Protein AF-0000000074485086 (afdb_homodimer)

Solvent-accessible surface area (backbone atoms only — not comparable to full-atom values): 34280 Å² total; per-residue (Å²): 131,85,77,64,66,50,70,45,55,46,46,46,51,52,51,53,41,22,74,47,57,37,67,49,33,49,67,61,48,13,63,72,53,71,51,51,47,67,58,42,48,51,48,49,51,50,48,36,52,48,36,43,72,72,38,44,79,47,31,44,68,42,78,35,77,91,71,60,22,35,34,46,44,59,26,73,75,59,45,67,46,64,41,51,47,47,52,51,49,43,51,51,63,58,33,35,64,45,23,60,71,58,44,52,50,50,49,52,20,53,41,61,65,30,39,66,88,50,30,57,54,48,49,59,70,43,38,50,44,58,72,51,58,67,53,43,86,77,62,52,90,50,52,67,57,52,41,51,52,44,48,29,30,75,67,27,23,31,32,39,33,36,34,44,51,84,96,44,85,62,71,42,77,45,52,29,44,39,60,36,71,47,51,54,85,52,44,48,30,37,34,22,34,49,67,90,47,89,64,94,58,56,45,73,37,58,50,86,34,46,76,44,72,43,81,49,90,50,67,58,87,72,56,78,94,71,50,75,48,59,19,64,48,56,44,22,41,32,90,77,27,64,55,60,80,39,68,37,31,30,39,38,52,51,93,51,69,62,59,50,44,58,74,31,64,53,43,40,80,77,44,76,57,89,71,31,33,34,35,35,33,49,32,20,30,69,32,49,54,31,57,53,40,29,51,45,60,32,44,36,65,61,35,46,62,70,55,30,49,49,50,47,53,42,39,52,48,31,44,55,64,71,104,130,85,77,62,65,51,70,45,55,47,45,46,50,52,48,53,41,23,75,47,57,37,67,49,32,48,65,60,48,14,63,74,54,72,50,52,47,66,57,42,48,51,47,49,51,50,48,36,50,49,35,43,74,71,38,44,78,47,32,43,69,42,78,35,76,93,71,62,21,34,33,47,44,60,28,73,75,60,44,67,48,63,41,52,46,47,51,51,50,44,51,50,63,58,31,34,66,44,24,59,70,58,44,52,51,50,51,51,19,52,42,63,64,29,40,67,87,50,29,58,55,48,49,59,71,43,37,49,43,60,72,50,57,65,54,44,87,77,62,52,90,49,52,68,57,52,41,52,52,45,49,29,28,74,68,28,21,29,31,40,33,36,33,44,52,84,97,43,84,63,70,42,78,45,51,30,43,39,60,36,71,46,52,55,86,51,42,48,29,37,35,23,34,50,67,92,46,89,63,94,59,54,46,75,40,58,49,87,36,46,76,44,74,43,81,48,90,51,67,61,87,72,56,79,94,68,51,77,47,59,19,63,48,57,43,22,42,30,91,77,28,66,55,60,80,39,65,37,30,31,39,37,53,53,92,52,67,63,60,51,46,56,73,31,64,53,43,40,80,77,43,77,58,90,74,30,34,35,35,35,31,50,32,21,30,69,32,49,55,30,58,54,41,29,50,45,62,33,45,37,66,62,34,44,63,71,56,29,51,49,51,45,52,42,38,51,49,31,44,54,64,70,104

Structure (mmCIF, N/CA/C/O backbone):
data_AF-0000000074485086-model_v1
#
loop_
_entity.id
_entity.type
_entity.pdbx_description
1 polymer 'Transcriptional regulator'
#
loop_
_atom_site.group_PDB
_atom_site.id
_atom_site.type_symbol
_atom_site.label_atom_id
_atom_site.label_alt_id
_atom_site.label_comp_id
_atom_site.label_asym_id
_atom_site.label_entity_id
_atom_site.label_seq_id
_atom_site.pdbx_PDB_ins_code
_atom_site.Cartn_x
_atom_site.Cartn_y
_atom_site.Cartn_z
_atom_site.occupancy
_atom_site.B_iso_or_equiv
_atom_site.auth_seq_id
_atom_site.auth_comp_id
_atom_site.auth_asym_id
_atom_site.auth_atom_id
_atom_site.pdbx_PDB_model_num
ATOM 1 N N . MET A 1 1 ? -9.188 36.688 38.812 1 30.17 1 MET A N 1
ATOM 2 C CA . MET A 1 1 ? -9.242 37.531 37.594 1 30.17 1 MET A CA 1
ATOM 3 C C . MET A 1 1 ? -9.102 36.656 36.344 1 30.17 1 MET A C 1
ATOM 5 O O . MET A 1 1 ? -8.117 35.938 36.188 1 30.17 1 MET A O 1
ATOM 9 N N . ASP A 1 2 ? -10.039 36.062 35.688 1 38.97 2 ASP A N 1
ATOM 10 C CA . ASP A 1 2 ? -10.203 35.156 34.531 1 38.97 2 ASP A CA 1
ATOM 11 C C . ASP A 1 2 ? -9.281 35.562 33.406 1 38.97 2 ASP A C 1
ATOM 13 O O . ASP A 1 2 ? -9.375 36.656 32.875 1 38.97 2 ASP A O 1
ATOM 17 N N . GLU A 1 3 ? -8.031 35.406 33.344 1 44.38 3 GLU A N 1
ATOM 18 C CA . GLU A 1 3 ? -6.914 35.906 32.562 1 44.38 3 GLU A CA 1
ATOM 19 C C . GLU A 1 3 ? -7.266 35.938 31.062 1 44.38 3 GLU A C 1
ATOM 21 O O . GLU A 1 3 ? -7.562 34.875 30.469 1 44.38 3 GLU A O 1
ATOM 26 N N . GLN A 1 4 ? -7.852 37 30.547 1 55.66 4 GLN A N 1
ATOM 27 C CA . GLN A 1 4 ? -8.203 37.312 29.172 1 55.66 4 GLN A CA 1
ATOM 28 C C . GLN A 1 4 ? -7.074 36.969 28.219 1 55.66 4 GLN A C 1
ATOM 30 O O . GLN A 1 4 ? -5.93 37.375 28.406 1 55.66 4 GLN A O 1
ATOM 35 N N . GLN A 1 5 ? -7.176 35.875 27.547 1 67.31 5 GLN A N 1
ATOM 36 C CA . GLN A 1 5 ? -6.176 35.438 26.562 1 67.31 5 GLN A CA 1
ATOM 37 C C . GLN A 1 5 ? -5.82 36.562 25.609 1 67.31 5 GLN A C 1
ATOM 39 O O . GLN A 1 5 ? -6.684 37.344 25.219 1 67.31 5 GLN A O 1
ATOM 44 N N . SER A 1 6 ? -4.523 36.906 25.562 1 83.38 6 SER A N 1
ATOM 45 C CA . SER A 1 6 ? -4.023 37.938 24.672 1 83.38 6 SER A CA 1
ATOM 46 C C . SER A 1 6 ? -4.492 37.719 23.234 1 83.38 6 SER A C 1
ATOM 48 O O . SER A 1 6 ? -4.828 36.594 22.859 1 83.38 6 SER A O 1
ATOM 50 N N . LYS A 1 7 ? -4.766 38.938 22.578 1 87 7 LYS A N 1
ATOM 51 C CA . LYS A 1 7 ? -5.258 38.906 21.203 1 87 7 LYS A CA 1
ATOM 52 C C . LYS A 1 7 ? -4.43 37.938 20.344 1 87 7 LYS A C 1
ATOM 54 O O . LYS A 1 7 ? -4.98 37.125 19.625 1 87 7 LYS A O 1
ATOM 59 N N . PRO A 1 8 ? -3.098 37.969 20.438 1 86.06 8 PRO A N 1
ATOM 60 C CA . PRO A 1 8 ? -2.311 37.062 19.609 1 86.06 8 PRO A CA 1
ATOM 61 C C . PRO A 1 8 ? -2.596 35.594 19.906 1 86.06 8 PRO A C 1
ATOM 63 O O . PRO A 1 8 ? -2.682 34.781 18.984 1 86.06 8 PRO A O 1
ATOM 66 N N . LEU A 1 9 ? -2.83 35.281 21.141 1 85.88 9 LEU A N 1
ATOM 67 C CA . LEU A 1 9 ? -3.082 33.906 21.531 1 85.88 9 LEU A CA 1
ATOM 68 C C . LEU A 1 9 ? -4.492 33.469 21.125 1 85.88 9 LEU A C 1
ATOM 70 O O . LEU A 1 9 ? -4.719 32.312 20.766 1 85.88 9 LEU A O 1
ATOM 74 N N . ARG A 1 10 ? -5.355 34.438 21.266 1 89.12 10 ARG A N 1
ATOM 75 C CA . ARG A 1 10 ? -6.723 34.188 20.844 1 89.12 10 ARG A CA 1
ATOM 76 C C . ARG A 1 10 ? -6.777 33.875 19.344 1 89.12 10 ARG A C 1
ATOM 78 O O . ARG A 1 10 ? -7.398 32.906 18.922 1 89.12 10 ARG A O 1
ATOM 85 N N . ILE A 1 11 ? -6.066 34.625 18.547 1 89 11 ILE A N 1
ATOM 86 C CA . ILE A 1 11 ? -6.031 34.438 17.109 1 89 11 ILE A CA 1
ATOM 87 C C . ILE A 1 11 ? -5.363 33.094 16.766 1 89 11 ILE A C 1
ATOM 89 O O . ILE A 1 11 ? -5.828 32.375 15.898 1 89 11 ILE A O 1
ATOM 93 N N . LEU A 1 12 ? -4.348 32.844 17.484 1 87.88 12 LEU A N 1
ATOM 94 C CA . LEU A 1 12 ? -3.641 31.562 17.281 1 87.88 12 LEU A CA 1
ATOM 95 C C . LEU A 1 12 ? -4.547 30.375 17.594 1 87.88 12 LEU A C 1
ATOM 97 O O . LEU A 1 12 ? -4.559 29.391 16.859 1 87.88 12 LEU A O 1
ATOM 101 N N . SER A 1 13 ? -5.227 30.469 18.672 1 87.56 13 SER A N 1
ATOM 102 C CA . SER A 1 13 ? -6.152 29.406 19.062 1 87.56 13 SER A CA 1
ATOM 103 C C . SER A 1 13 ? -7.23 29.203 18 1 87.56 13 SER A C 1
ATOM 105 O O . SER A 1 13 ? -7.531 28.062 17.641 1 87.56 13 SER A O 1
ATOM 107 N N . LEU A 1 14 ? -7.789 30.328 17.547 1 90.94 14 LEU A N 1
ATOM 108 C CA . LEU A 1 14 ? -8.797 30.234 16.5 1 90.94 14 LEU A CA 1
ATOM 109 C C . LEU A 1 14 ? -8.227 29.562 15.258 1 90.94 14 LEU A C 1
ATOM 111 O O . LEU A 1 14 ? -8.859 28.672 14.688 1 90.94 14 LEU A O 1
ATOM 115 N N . TYR A 1 15 ? -7.047 29.938 14.922 1 86.5 15 TYR A N 1
ATOM 116 C CA . TYR A 1 15 ? -6.387 29.422 13.727 1 86.5 15 TYR A CA 1
ATOM 117 C C . TYR A 1 15 ? -6.141 27.922 13.852 1 86.5 15 TYR A C 1
ATOM 119 O O . TYR A 1 15 ? -6.426 27.156 12.93 1 86.5 15 TYR A O 1
ATOM 127 N N . GLU A 1 16 ? -5.664 27.5 14.93 1 78.56 16 GLU A N 1
ATOM 128 C CA . GLU A 1 16 ? -5.352 26.094 15.164 1 78.56 16 GLU A CA 1
ATOM 129 C C . GLU A 1 16 ? -6.605 25.234 15.086 1 78.56 16 GLU A C 1
ATOM 131 O O . GLU A 1 16 ? -6.586 24.141 14.492 1 78.56 16 GLU A O 1
ATOM 136 N N . ARG A 1 17 ? -7.605 25.719 15.734 1 80.75 17 ARG A N 1
ATOM 137 C CA . ARG A 1 17 ? -8.859 24.969 15.75 1 80.75 17 ARG A CA 1
ATOM 138 C C . ARG A 1 17 ? -9.477 24.922 14.352 1 80.75 17 ARG A C 1
ATOM 140 O O . ARG A 1 17 ? -10.008 23.891 13.945 1 80.75 17 ARG A O 1
ATOM 147 N N . LEU A 1 18 ? -9.336 26.031 13.633 1 82.62 18 LEU A N 1
ATOM 148 C CA . LEU A 1 18 ? -9.781 26.047 12.25 1 82.62 18 LEU A CA 1
ATOM 149 C C . LEU A 1 18 ? -8.992 25.047 11.406 1 82.62 18 LEU A C 1
ATOM 151 O O . LEU A 1 18 ? -9.57 24.328 10.594 1 82.62 18 LEU A O 1
ATOM 155 N N . ARG A 1 19 ? -7.738 24.938 11.664 1 72.56 19 ARG A N 1
ATOM 156 C CA . ARG A 1 19 ? -6.863 24.047 10.914 1 72.56 19 ARG A CA 1
ATOM 157 C C . ARG A 1 19 ? -7.215 22.578 11.188 1 72.56 19 ARG A C 1
ATOM 159 O O . ARG A 1 19 ? -7.039 21.734 10.32 1 72.56 19 ARG A O 1
ATOM 166 N N . ARG A 1 20 ? -7.773 22.406 12.336 1 67.88 20 ARG A N 1
ATOM 167 C CA . ARG A 1 20 ? -8.188 21.062 12.719 1 67.88 20 ARG A CA 1
ATOM 168 C C . ARG A 1 20 ? -9.586 20.75 12.195 1 67.88 20 ARG A C 1
ATOM 170 O O . ARG A 1 20 ? -10.125 19.672 12.469 1 67.88 20 ARG A O 1
ATOM 177 N N . GLY A 1 21 ? -10.164 21.75 11.539 1 71.12 21 GLY A N 1
ATOM 178 C CA . GLY A 1 21 ? -11.461 21.531 10.914 1 71.12 21 GLY A CA 1
ATOM 179 C C . GLY A 1 21 ? -12.625 21.953 11.789 1 71.12 21 GLY A C 1
ATOM 180 O O . GLY A 1 21 ? -13.781 21.688 11.453 1 71.12 21 GLY A O 1
ATOM 181 N N . GLU A 1 22 ? -12.344 22.594 12.852 1 78.31 22 GLU A N 1
ATOM 182 C CA . GLU A 1 22 ? -13.414 23.016 13.75 1 78.31 22 GLU A CA 1
ATOM 183 C C . GLU A 1 22 ? -14.172 24.219 13.18 1 78.31 22 GLU A C 1
ATOM 185 O O . GLU A 1 22 ? -13.633 24.984 12.375 1 78.31 22 GLU A O 1
ATOM 190 N N . THR A 1 23 ? -15.422 24.312 13.578 1 87.88 23 THR A N 1
ATOM 191 C CA . THR A 1 23 ? -16.266 25.453 13.258 1 87.88 23 THR A CA 1
ATOM 192 C C . THR A 1 23 ? -16.188 26.516 14.359 1 87.88 23 THR A C 1
ATOM 194 O O . THR A 1 23 ? -16.312 26.188 15.539 1 87.88 23 THR A O 1
ATOM 197 N N . ILE A 1 24 ? -15.906 27.719 14.031 1 92.88 24 ILE A N 1
ATOM 198 C CA . ILE A 1 24 ? -15.766 28.812 14.992 1 92.88 24 ILE A CA 1
ATOM 199 C C . ILE A 1 24 ? -17.047 29.641 15.023 1 92.88 24 ILE A C 1
ATOM 201 O O . ILE A 1 24 ? -17.422 30.25 14.016 1 92.88 24 ILE A O 1
ATOM 205 N N . SER A 1 25 ? -17.734 29.547 16.094 1 94.25 25 SER A N 1
ATOM 206 C CA . SER A 1 25 ? -18.906 30.375 16.312 1 94.25 25 SER A CA 1
ATOM 207 C C . SER A 1 25 ? -18.547 31.656 17.078 1 94.25 25 SER A C 1
ATOM 209 O O . SER A 1 25 ? -17.938 31.594 18.141 1 94.25 25 SER A O 1
ATOM 211 N N . LYS A 1 26 ? -19.031 32.781 16.562 1 93.62 26 LYS A N 1
ATOM 212 C CA . LYS A 1 26 ? -18.719 34.062 17.188 1 93.62 26 LYS A CA 1
ATOM 213 C C . LYS A 1 26 ? -19.219 34.094 18.641 1 93.62 26 LYS A C 1
ATOM 215 O O . LYS A 1 26 ? -18.5 34.5 19.547 1 93.62 26 LYS A O 1
ATOM 220 N N . LYS A 1 27 ? -20.422 33.594 18.781 1 93.75 27 LYS A N 1
ATOM 221 C CA . LYS A 1 27 ? -21.047 33.625 20.094 1 93.75 27 LYS A CA 1
ATOM 222 C C . LYS A 1 27 ? -20.312 32.719 21.094 1 93.75 27 LYS A C 1
ATOM 224 O O . LYS A 1 27 ? -20 33.156 22.203 1 93.75 27 LYS A O 1
ATOM 229 N N . ARG A 1 28 ? -20.016 31.562 20.688 1 93.69 28 ARG A N 1
ATOM 230 C CA . ARG A 1 28 ? -19.328 30.609 21.547 1 93.69 28 ARG A CA 1
ATOM 231 C C . ARG A 1 28 ? -17.938 31.094 21.906 1 93.69 28 ARG A C 1
ATOM 233 O O . ARG A 1 28 ? -17.484 30.922 23.031 1 93.69 28 ARG A O 1
ATOM 240 N N . GLU A 1 29 ? -17.297 31.641 20.891 1 94.69 29 GLU A N 1
ATOM 241 C CA . GLU A 1 29 ? -15.938 32.125 21.141 1 94.69 29 GLU A CA 1
ATOM 242 C C . GLU A 1 29 ? -15.938 33.344 22.062 1 94.69 29 GLU A C 1
ATOM 244 O O . GLU A 1 29 ? -15.031 33.469 22.891 1 94.69 29 GLU A O 1
ATOM 249 N N . ALA A 1 30 ? -16.891 34.188 21.906 1 94.25 30 ALA A N 1
ATOM 250 C CA . ALA A 1 30 ? -17.016 35.344 22.797 1 94.25 30 ALA A CA 1
ATOM 251 C C . ALA A 1 30 ? -17.156 34.906 24.25 1 94.25 30 ALA A C 1
ATOM 253 O O . ALA A 1 30 ? -16.516 35.469 25.141 1 94.25 30 ALA A O 1
ATOM 254 N N . GLU A 1 31 ? -17.938 33.875 24.422 1 93.5 31 GLU A N 1
ATOM 255 C CA . GLU A 1 31 ? -18.125 33.312 25.75 1 93.5 31 GLU A CA 1
ATOM 256 C C . GLU A 1 31 ? -16.844 32.625 26.25 1 93.5 31 GLU A C 1
ATOM 258 O O . GLU A 1 31 ? -16.453 32.812 27.406 1 93.5 31 GLU A O 1
ATOM 263 N N . ARG A 1 32 ? -16.219 31.922 25.406 1 91.81 32 ARG A N 1
ATOM 264 C CA . ARG A 1 32 ? -15.023 31.156 25.75 1 91.81 32 ARG A CA 1
ATOM 265 C C . ARG A 1 32 ? -13.898 32.094 26.203 1 91.81 32 ARG A C 1
ATOM 267 O O . ARG A 1 32 ? -13.195 31.797 27.172 1 91.81 32 ARG A O 1
ATOM 274 N N . PHE A 1 33 ? -13.766 33.219 25.5 1 92.12 33 PHE A N 1
ATOM 275 C CA . PHE A 1 33 ? -12.617 34.094 25.734 1 92.12 33 PHE A CA 1
ATOM 276 C C . PHE A 1 33 ? -13.008 35.281 26.594 1 92.12 33 PHE A C 1
ATOM 278 O O . PHE A 1 33 ? -12.164 36.094 26.938 1 92.12 33 PHE A O 1
ATOM 285 N N . GLY A 1 34 ? -14.242 35.406 26.938 1 92 34 GLY A N 1
ATOM 286 C CA . GLY A 1 34 ? -14.711 36.5 27.781 1 92 34 GLY A CA 1
ATOM 287 C C . GLY A 1 34 ? -14.609 37.844 27.109 1 92 34 GLY A C 1
ATOM 288 O O . GLY A 1 34 ? -14.156 38.812 27.719 1 92 34 GLY A O 1
ATOM 289 N N . VAL A 1 35 ? -14.852 37.938 25.828 1 94 35 VAL A N 1
ATOM 290 C CA . VAL A 1 35 ? -14.844 39.156 25.062 1 94 35 VAL A CA 1
ATOM 291 C C . VAL A 1 35 ? -16.172 39.312 24.312 1 94 35 VAL A C 1
ATOM 293 O O . VAL A 1 35 ? -17.047 38.438 24.422 1 94 35 VAL A O 1
ATOM 296 N N . ASN A 1 36 ? -16.359 40.406 23.688 1 93.44 36 ASN A N 1
ATOM 297 C CA . ASN A 1 36 ? -17.594 40.625 22.938 1 93.44 36 ASN A CA 1
ATOM 298 C C . ASN A 1 36 ? -17.516 40 21.547 1 93.44 36 ASN A C 1
ATOM 300 O O . ASN A 1 36 ? -16.422 39.719 21.047 1 93.44 36 ASN A O 1
ATOM 304 N N . GLU A 1 37 ? -18.656 39.812 20.969 1 94.56 37 GLU A N 1
ATOM 305 C CA . GLU A 1 37 ? -18.734 39.188 19.656 1 94.56 37 GLU A CA 1
ATOM 306 C C . GLU A 1 37 ? -18.062 40.062 18.594 1 94.56 37 GLU A C 1
ATOM 308 O O . GLU A 1 37 ? -17.516 39.531 17.609 1 94.56 37 GLU A O 1
ATOM 313 N N . LYS A 1 38 ? -18.094 41.344 18.781 1 94.81 38 LYS A N 1
ATOM 314 C CA . LYS A 1 38 ? -17.438 42.25 17.844 1 94.81 38 LYS A CA 1
ATOM 315 C C . LYS A 1 38 ? -15.922 42 17.828 1 94.81 38 LYS A C 1
ATOM 317 O O . LYS A 1 38 ? -15.289 42.094 16.766 1 94.81 38 LYS A O 1
ATOM 322 N N . THR A 1 39 ? -15.43 41.812 18.984 1 93.56 39 THR A N 1
ATOM 323 C CA . THR A 1 39 ? -14.008 41.5 19.109 1 93.56 39 THR A CA 1
ATOM 324 C C . THR A 1 39 ? -13.656 40.219 18.359 1 93.56 39 THR A C 1
ATOM 326 O O . THR A 1 39 ? -12.664 40.156 17.641 1 93.56 39 THR A O 1
ATOM 329 N N . ILE A 1 40 ? -14.453 39.188 18.516 1 94.56 40 ILE A N 1
ATOM 330 C CA . ILE A 1 40 ? -14.234 37.938 17.828 1 94.56 40 ILE A CA 1
ATOM 331 C C . ILE A 1 40 ? -14.344 38.125 16.312 1 94.56 40 ILE A C 1
ATOM 333 O O . ILE A 1 40 ? -13.555 37.562 15.547 1 94.56 40 ILE A O 1
ATOM 337 N N . GLN A 1 41 ? -15.258 38.969 15.906 1 94.44 41 GLN A N 1
ATOM 338 C CA . GLN A 1 41 ? -15.414 39.25 14.484 1 94.44 41 GLN A CA 1
ATOM 339 C C . GLN A 1 41 ? -14.156 39.906 13.906 1 94.44 41 GLN A C 1
ATOM 341 O O . GLN A 1 41 ? -13.734 39.562 12.797 1 94.44 41 GLN A O 1
ATOM 346 N N . ARG A 1 42 ? -13.633 40.812 14.641 1 93.25 42 ARG A N 1
ATOM 347 C CA . ARG A 1 42 ? -12.406 41.469 14.195 1 93.25 42 ARG A CA 1
ATOM 348 C C . ARG A 1 42 ? -11.258 40.469 14.078 1 93.25 42 ARG A C 1
ATOM 350 O O . ARG A 1 42 ? -10.469 40.5 13.141 1 93.25 42 ARG A O 1
ATOM 357 N N . ASP A 1 43 ? -11.172 39.625 15.109 1 93.69 43 ASP A N 1
ATOM 358 C CA . ASP A 1 43 ? -10.148 38.562 15.078 1 93.69 43 ASP A CA 1
ATOM 359 C C . ASP A 1 43 ? -10.305 37.688 13.844 1 93.69 43 ASP A C 1
ATOM 361 O O . ASP A 1 43 ? -9.328 37.375 13.172 1 93.69 43 ASP A O 1
ATOM 365 N N . ILE A 1 44 ? -11.5 37.344 13.539 1 93.94 44 ILE A N 1
ATOM 366 C CA . ILE A 1 44 ? -11.797 36.469 12.391 1 93.94 44 ILE A CA 1
ATOM 367 C C . ILE A 1 44 ? -11.445 37.188 11.094 1 93.94 44 ILE A C 1
ATOM 369 O O . ILE A 1 44 ? -10.875 36.594 10.18 1 93.94 44 ILE A O 1
ATOM 373 N N . ASP A 1 45 ? -11.734 38.438 11.047 1 92.75 45 ASP A N 1
ATOM 374 C CA . ASP A 1 45 ? -11.43 39.219 9.852 1 92.75 45 ASP A CA 1
ATOM 375 C C . ASP A 1 45 ? -9.922 39.312 9.641 1 92.75 45 ASP A C 1
ATOM 377 O O . ASP A 1 45 ? -9.445 39.281 8.5 1 92.75 45 ASP A O 1
ATOM 381 N N . GLU A 1 46 ? -9.32 39.531 10.719 1 90.12 46 GLU A N 1
ATOM 382 C CA . GLU A 1 46 ? -7.863 39.594 10.641 1 90.12 46 GLU A CA 1
ATOM 383 C C . GLU A 1 46 ? -7.285 38.25 10.188 1 90.12 46 GLU A C 1
ATOM 385 O O . GLU A 1 46 ? -6.371 38.219 9.359 1 90.12 46 GLU A O 1
ATOM 390 N N . LEU A 1 47 ? -7.754 37.188 10.742 1 90.75 47 LEU A N 1
ATOM 391 C CA . LEU A 1 47 ? -7.34 35.844 10.352 1 90.75 47 LEU A CA 1
ATOM 392 C C . LEU A 1 47 ? -7.641 35.594 8.883 1 90.75 47 LEU A C 1
ATOM 394 O O . LEU A 1 47 ? -6.828 35 8.164 1 90.75 47 LEU A O 1
ATOM 398 N N . ARG A 1 48 ? -8.789 36 8.523 1 88.44 48 ARG A N 1
ATOM 399 C CA . ARG A 1 48 ? -9.195 35.844 7.133 1 88.44 48 ARG A CA 1
ATOM 400 C C . ARG A 1 48 ? -8.227 36.562 6.195 1 88.44 48 ARG A C 1
ATOM 402 O O . ARG A 1 48 ? -7.82 36 5.172 1 88.44 48 ARG A O 1
ATOM 409 N N . ALA A 1 49 ? -7.91 37.781 6.559 1 86.75 49 ALA A N 1
ATOM 410 C CA . ALA A 1 49 ? -6.961 38.562 5.766 1 86.75 49 ALA A CA 1
ATOM 411 C C . ALA A 1 49 ? -5.598 37.875 5.719 1 86.75 49 ALA A C 1
ATOM 413 O O . ALA A 1 49 ? -4.961 37.812 4.664 1 86.75 49 ALA A O 1
ATOM 414 N N . TYR A 1 50 ? -5.215 37.406 6.816 1 85.81 50 TYR A N 1
ATOM 415 C CA . TYR A 1 50 ? -3.938 36.719 6.891 1 85.81 50 TYR A CA 1
ATOM 416 C C . TYR A 1 50 ? -3.936 35.5 5.988 1 85.81 50 TYR A C 1
ATOM 418 O O . TYR A 1 50 ? -2.984 35.281 5.234 1 85.81 50 TYR A O 1
ATOM 426 N N . ILE A 1 51 ? -4.934 34.656 6.152 1 84.06 51 ILE A N 1
ATOM 427 C CA . ILE A 1 51 ? -5.047 33.438 5.379 1 84.06 51 ILE A CA 1
ATOM 428 C C . ILE A 1 51 ? -5.086 33.75 3.887 1 84.06 51 ILE A C 1
ATOM 430 O O . ILE A 1 51 ? -4.41 33.094 3.084 1 84.06 51 ILE A O 1
ATOM 434 N N . ALA A 1 52 ? -5.828 34.75 3.529 1 81.94 52 ALA A N 1
ATOM 435 C CA . ALA A 1 52 ? -5.93 35.156 2.133 1 81.94 52 ALA A CA 1
ATOM 436 C C . ALA A 1 52 ? -4.57 35.594 1.591 1 81.94 52 ALA A C 1
ATOM 438 O O . ALA A 1 52 ? -4.223 35.281 0.447 1 81.94 52 ALA A O 1
ATOM 439 N N . ASP A 1 53 ? -3.85 36.312 2.4 1 79.75 53 ASP A N 1
ATOM 440 C CA . ASP A 1 53 ? -2.562 36.844 1.981 1 79.75 53 ASP A CA 1
ATOM 441 C C . ASP A 1 53 ? -1.504 35.75 1.88 1 79.75 53 ASP A C 1
ATOM 443 O O . ASP A 1 53 ? -0.596 35.844 1.05 1 79.75 53 ASP A O 1
ATOM 447 N N . ASN A 1 54 ? -1.672 34.812 2.742 1 75.75 54 ASN A N 1
ATOM 448 C CA . ASN A 1 54 ? -0.574 33.875 2.857 1 75.75 54 ASN A CA 1
ATOM 449 C C . ASN A 1 54 ? -0.89 32.562 2.141 1 75.75 54 ASN A C 1
ATOM 451 O O . ASN A 1 54 ? 0.02 31.812 1.744 1 75.75 54 ASN A O 1
ATOM 455 N N . PHE A 1 55 ? -2.143 32.219 2.162 1 71.5 55 PHE A N 1
ATOM 456 C CA . PHE A 1 55 ? -2.492 30.906 1.627 1 71.5 55 PHE A CA 1
ATOM 457 C C . PHE A 1 55 ? -3.295 31.047 0.338 1 71.5 55 PHE A C 1
ATOM 459 O O . PHE A 1 55 ? -3.555 30.047 -0.347 1 71.5 55 PHE A O 1
ATOM 466 N N . LYS A 1 56 ? -3.393 32.219 -0.023 1 68.5 56 LYS A N 1
ATOM 467 C CA . LYS A 1 56 ? -4.117 32.5 -1.26 1 68.5 56 LYS A CA 1
ATOM 468 C C . LYS A 1 56 ? -5.352 31.625 -1.385 1 68.5 56 LYS A C 1
ATOM 470 O O . LYS A 1 56 ? -6.211 31.609 -0.5 1 68.5 56 LYS A O 1
ATOM 475 N N . THR A 1 57 ? -5.387 30.797 -2.26 1 64.69 57 THR A N 1
ATOM 476 C CA . THR A 1 57 ? -6.602 30.031 -2.531 1 64.69 57 THR A CA 1
ATOM 477 C C . THR A 1 57 ? -6.504 28.641 -1.927 1 64.69 57 THR A C 1
ATOM 479 O O . THR A 1 57 ? -7.477 27.875 -1.949 1 64.69 57 THR A O 1
ATOM 482 N N . SER A 1 58 ? -5.348 28.359 -1.266 1 68.69 58 SER A N 1
ATOM 483 C CA . SER A 1 58 ? -5.184 27.031 -0.7 1 68.69 58 SER A CA 1
ATOM 484 C C . SER A 1 58 ? -5.977 26.875 0.594 1 68.69 58 SER A C 1
ATOM 486 O O . SER A 1 58 ? -6.391 25.766 0.946 1 68.69 58 SER A O 1
ATOM 488 N N . LEU A 1 59 ? -6.137 27.953 1.278 1 75.75 59 LEU A N 1
ATOM 489 C CA . LEU A 1 59 ? -6.93 28 2.502 1 75.75 59 LEU A CA 1
ATOM 490 C C . LEU A 1 59 ? -7.863 29.219 2.5 1 75.75 59 LEU A C 1
ATOM 492 O O . LEU A 1 59 ? -7.438 30.328 2.205 1 75.75 59 LEU A O 1
ATOM 496 N N . VAL A 1 60 ? -9.164 28.953 2.646 1 82.25 60 VAL A N 1
ATOM 497 C CA . VAL A 1 60 ? -10.133 30.047 2.676 1 82.25 60 VAL A CA 1
ATOM 498 C C . VAL A 1 60 ? -10.961 29.953 3.955 1 82.25 60 VAL A C 1
ATOM 500 O O . VAL A 1 60 ? -11.516 28.906 4.277 1 82.25 60 VAL A O 1
ATOM 503 N N . LEU A 1 61 ? -10.961 31 4.66 1 89.56 61 LEU A N 1
ATOM 504 C CA . LEU A 1 61 ? -11.82 31.109 5.832 1 89.56 61 LEU A CA 1
ATOM 505 C C . LEU A 1 61 ? -13.18 31.688 5.457 1 89.56 61 LEU A C 1
ATOM 507 O O . LEU A 1 61 ? -13.273 32.812 4.973 1 89.56 61 LEU A O 1
ATOM 511 N N . GLU A 1 62 ? -14.188 30.828 5.539 1 89.62 62 GLU A N 1
ATOM 512 C CA . GLU A 1 62 ? -15.516 31.266 5.129 1 89.62 62 GLU A CA 1
ATOM 513 C C . GLU A 1 62 ? -16.578 30.875 6.152 1 89.62 62 GLU A C 1
ATOM 515 O O . GLU A 1 62 ? -16.344 30 6.988 1 89.62 62 GLU A O 1
ATOM 520 N N . TYR A 1 63 ? -17.688 31.672 6.078 1 91.19 63 TYR A N 1
ATOM 521 C CA . TYR A 1 63 ? -18.828 31.344 6.922 1 91.19 63 TYR A CA 1
ATOM 522 C C . TYR A 1 63 ? -19.672 30.234 6.301 1 91.19 63 TYR A C 1
ATOM 524 O O . TYR A 1 63 ? -20.031 30.312 5.121 1 91.19 63 TYR A O 1
ATOM 532 N N . ASP A 1 64 ? -19.844 29.172 7.051 1 89.56 64 ASP A N 1
ATOM 533 C CA . ASP A 1 64 ? -20.703 28.062 6.633 1 89.56 64 ASP A CA 1
ATOM 534 C C . ASP A 1 64 ? -22.078 28.141 7.285 1 89.56 64 ASP A C 1
ATOM 536 O O . ASP A 1 64 ? -22.219 27.953 8.492 1 89.56 64 ASP A O 1
ATOM 540 N N . ARG A 1 65 ? -23.062 28.375 6.52 1 90.06 65 ARG A N 1
ATOM 541 C CA . ARG A 1 65 ? -24.422 28.578 7.016 1 90.06 65 ARG A CA 1
ATOM 542 C C . ARG A 1 65 ? -24.969 27.297 7.645 1 90.06 65 ARG A C 1
ATOM 544 O O . ARG A 1 65 ? -25.688 27.344 8.641 1 90.06 65 ARG A O 1
ATOM 551 N N . LYS A 1 66 ? -24.562 26.188 7.043 1 84.25 66 LYS A N 1
ATOM 552 C CA . LYS A 1 66 ? -25.047 24.906 7.551 1 84.25 66 LYS A CA 1
ATOM 553 C C . LYS A 1 66 ? -24.453 24.609 8.922 1 84.25 66 LYS A C 1
ATOM 555 O O . LYS A 1 66 ? -25.125 24.031 9.789 1 84.25 66 LYS A O 1
ATOM 560 N N . LYS A 1 67 ? -23.281 25.141 9.156 1 85.94 67 LYS A N 1
ATOM 561 C CA . LYS A 1 67 ? -22.578 24.859 10.398 1 85.94 67 LYS A CA 1
ATOM 562 C C . LYS A 1 67 ? -22.688 26.031 11.375 1 85.94 67 LYS A C 1
ATOM 564 O O . LYS A 1 67 ? -22.188 25.953 12.5 1 85.94 67 LYS A O 1
ATOM 569 N N . HIS A 1 68 ? -23.266 27.094 10.938 1 88.19 68 HIS A N 1
ATOM 570 C CA . HIS A 1 68 ? -23.469 28.312 11.719 1 88.19 68 HIS A CA 1
ATOM 571 C C . HIS A 1 68 ? -22.156 28.828 12.305 1 88.19 68 HIS A C 1
ATOM 573 O O . HIS A 1 68 ? -22.078 29.109 13.5 1 88.19 68 HIS A O 1
ATOM 579 N N . GLY A 1 69 ? -21.219 28.844 11.5 1 93 69 GLY A N 1
ATOM 580 C CA . GLY A 1 69 ? -19.922 29.328 11.945 1 93 69 GLY A CA 1
ATOM 581 C C . GLY A 1 69 ? -18.906 29.406 10.82 1 93 69 GLY A C 1
ATOM 582 O O . GLY A 1 69 ? -19.219 29.125 9.664 1 93 69 GLY A O 1
ATOM 583 N N . TYR A 1 70 ? -17.703 29.875 11.203 1 93.56 70 TYR A N 1
ATOM 584 C CA . TYR A 1 70 ? -16.594 30 10.25 1 93.56 70 TYR A CA 1
ATOM 585 C C . TYR A 1 70 ? -15.805 28.703 10.164 1 93.56 70 TYR A C 1
ATOM 587 O O . TYR A 1 70 ? -15.57 28.047 11.172 1 93.56 70 TYR A O 1
ATOM 595 N N . VAL A 1 71 ? -15.5 28.312 9 1 88.75 71 VAL A N 1
ATOM 596 C CA . VAL A 1 71 ? -14.711 27.109 8.758 1 88.75 71 VAL A CA 1
ATOM 597 C C . VAL A 1 71 ? -13.555 27.438 7.812 1 88.75 71 VAL A C 1
ATOM 599 O O . VAL A 1 71 ? -13.625 28.391 7.043 1 88.75 71 VAL A O 1
ATOM 602 N N . LEU A 1 72 ? -12.461 26.75 8.094 1 83 72 LEU A N 1
ATOM 603 C CA . LEU A 1 72 ? -11.312 26.844 7.195 1 83 72 LEU A CA 1
ATOM 604 C C . LEU A 1 72 ? -11.398 25.781 6.102 1 83 72 LEU A C 1
ATOM 606 O O . LEU A 1 72 ? -11.391 24.594 6.395 1 83 72 LEU A O 1
ATOM 610 N N . LYS A 1 73 ? -11.625 26.188 4.969 1 74.5 73 LYS A N 1
ATOM 611 C CA . LYS A 1 73 ? -11.695 25.281 3.834 1 74.5 73 LYS A CA 1
ATOM 612 C C . LYS A 1 73 ? -10.336 25.141 3.158 1 74.5 73 LYS A C 1
ATOM 614 O O . LYS A 1 73 ? -9.656 26.141 2.896 1 74.5 73 LYS A O 1
ATOM 619 N N . GLN A 1 74 ? -9.812 24.016 3.4 1 64.25 74 GLN A N 1
ATOM 620 C CA . GLN A 1 74 ? -8.531 23.734 2.766 1 64.25 74 GLN A CA 1
ATOM 621 C C . GLN A 1 74 ? -8.711 23.312 1.31 1 64.25 74 GLN A C 1
ATOM 623 O O . GLN A 1 74 ? -9.672 22.625 0.976 1 64.25 74 GLN A O 1
ATOM 628 N N . ASN A 1 75 ? -7.875 24.078 0.641 1 60.5 75 ASN A N 1
ATOM 629 C CA . ASN A 1 75 ? -7.875 23.609 -0.744 1 60.5 75 ASN A CA 1
ATOM 630 C C . ASN A 1 75 ? -7.594 22.109 -0.839 1 60.5 75 ASN A C 1
ATOM 632 O O . ASN A 1 75 ? -6.59 21.625 -0.313 1 60.5 75 ASN A O 1
ATOM 636 N N . GLU A 1 76 ? -8.625 21.422 -1.119 1 60.56 76 GLU A N 1
ATOM 637 C CA . GLU A 1 76 ? -8.555 19.969 -1.286 1 60.56 76 GLU A CA 1
ATOM 638 C C . GLU A 1 76 ? -7.293 19.562 -2.031 1 60.56 76 GLU A C 1
ATOM 640 O O . GLU A 1 76 ? -6.867 18.406 -1.95 1 60.56 76 GLU A O 1
ATOM 645 N N . ASN A 1 77 ? -6.594 20.562 -2.477 1 62.78 77 ASN A N 1
ATOM 646 C CA . ASN A 1 77 ? -5.43 20.234 -3.285 1 62.78 77 ASN A CA 1
ATOM 647 C C . ASN A 1 77 ? -4.164 20.141 -2.436 1 62.78 77 ASN A C 1
ATOM 649 O O . ASN A 1 77 ? -3.162 19.562 -2.867 1 62.78 77 ASN A O 1
ATOM 653 N N . ASP A 1 78 ? -4.277 20.578 -1.144 1 66.31 78 ASP A N 1
ATOM 654 C CA . ASP A 1 78 ? -3.021 20.656 -0.406 1 66.31 78 ASP A CA 1
ATOM 655 C C . ASP A 1 78 ? -3.002 19.656 0.751 1 66.31 78 ASP A C 1
ATOM 657 O O . ASP A 1 78 ? -1.94 19.359 1.3 1 66.31 78 ASP A O 1
ATOM 661 N N . TRP A 1 79 ? -4.152 19.219 1.117 1 73.25 79 TRP A N 1
ATOM 662 C CA . TRP A 1 79 ? -4.23 18.312 2.264 1 73.25 79 TRP A CA 1
ATOM 663 C C . TRP A 1 79 ? -4.945 17.031 1.895 1 73.25 79 TRP A C 1
ATOM 665 O O . TRP A 1 79 ? -5.734 16.984 0.945 1 73.25 79 TRP A O 1
ATOM 675 N N . LEU A 1 80 ? -4.57 16.031 2.744 1 84.56 80 LEU A N 1
ATOM 676 C CA . LEU A 1 80 ? -5.242 14.758 2.543 1 84.56 80 LEU A CA 1
ATOM 677 C C . LEU A 1 80 ? -6.695 14.828 2.99 1 84.56 80 LEU A C 1
ATOM 679 O O . LEU A 1 80 ? -6.988 15.312 4.086 1 84.56 80 LEU A O 1
ATOM 683 N N . THR A 1 81 ? -7.621 14.484 2.158 1 84.25 81 THR A N 1
ATOM 684 C CA . THR A 1 81 ? -9.023 14.375 2.533 1 84.25 81 THR A CA 1
ATOM 685 C C . THR A 1 81 ? -9.273 13.109 3.35 1 84.25 81 THR A C 1
ATOM 687 O O . THR A 1 81 ? -8.414 12.227 3.412 1 84.25 81 THR A O 1
ATOM 690 N N . ASN A 1 82 ? -10.438 13.031 3.965 1 87.25 82 ASN A N 1
ATOM 691 C CA . ASN A 1 82 ? -10.805 11.828 4.711 1 87.25 82 ASN A CA 1
ATOM 692 C C . ASN A 1 82 ? -10.852 10.602 3.811 1 87.25 82 ASN A C 1
ATOM 694 O O . ASN A 1 82 ? -10.445 9.508 4.215 1 87.25 82 ASN A O 1
ATOM 698 N N . GLU A 1 83 ? -11.375 10.805 2.607 1 93.06 83 GLU A N 1
ATOM 699 C CA . GLU A 1 83 ? -11.461 9.727 1.63 1 93.06 83 GLU A CA 1
ATOM 700 C C . GLU A 1 83 ? -10.078 9.195 1.267 1 93.06 83 GLU A C 1
ATOM 702 O O . GLU A 1 83 ? -9.875 7.984 1.19 1 93.06 83 GLU A O 1
ATOM 707 N N . GLU A 1 84 ? -9.172 10.094 1.098 1 93.19 84 GLU A N 1
ATOM 708 C CA . GLU A 1 84 ? -7.801 9.734 0.753 1 93.19 84 GLU A CA 1
ATOM 709 C C . GLU A 1 84 ? -7.117 9.008 1.908 1 93.19 84 GLU A C 1
ATOM 711 O O . GLU A 1 84 ? -6.418 8.016 1.696 1 93.19 84 GLU A O 1
ATOM 716 N N . ILE A 1 85 ? -7.332 9.5 3.123 1 93.19 85 ILE A N 1
ATOM 717 C CA . ILE A 1 85 ? -6.742 8.891 4.312 1 93.19 85 ILE A CA 1
ATOM 718 C C . ILE A 1 85 ? -7.238 7.457 4.461 1 93.19 85 ILE A C 1
ATOM 720 O O . ILE A 1 85 ? -6.453 6.551 4.754 1 93.19 85 ILE A O 1
ATOM 724 N N . LEU A 1 86 ? -8.5 7.258 4.234 1 95 86 LEU A N 1
ATOM 725 C CA . LEU A 1 86 ? -9.078 5.922 4.316 1 95 86 LEU A CA 1
ATOM 726 C C . LEU A 1 86 ? -8.438 4.988 3.297 1 95 86 LEU A C 1
ATOM 728 O O . LEU A 1 86 ? -8.07 3.857 3.629 1 95 86 LEU A O 1
ATOM 732 N N . VAL A 1 87 ? -8.266 5.441 2.074 1 95.81 87 VAL A N 1
ATOM 733 C CA . VAL A 1 87 ? -7.676 4.645 1.001 1 95.81 87 VAL A CA 1
ATOM 734 C C . VAL A 1 87 ? -6.23 4.293 1.35 1 95.81 87 VAL A C 1
ATOM 736 O O . VAL A 1 87 ? -5.816 3.139 1.213 1 95.81 87 VAL A O 1
ATOM 739 N N . ILE A 1 88 ? -5.477 5.266 1.867 1 96.19 88 ILE A N 1
ATOM 740 C CA . ILE A 1 88 ? -4.09 5.035 2.256 1 96.19 88 ILE A CA 1
ATOM 741 C C . ILE A 1 88 ? -4.031 3.979 3.355 1 96.19 88 ILE A C 1
ATOM 743 O O . ILE A 1 88 ? -3.227 3.047 3.289 1 96.19 88 ILE A O 1
ATOM 747 N N . ALA A 1 89 ? -4.891 4.133 4.336 1 95.56 89 ALA A N 1
ATOM 748 C CA . ALA A 1 89 ? -4.91 3.207 5.469 1 95.56 89 ALA A CA 1
ATOM 749 C C . ALA A 1 89 ? -5.184 1.779 5.008 1 95.56 89 ALA A C 1
ATOM 751 O O . ALA A 1 89 ? -4.512 0.841 5.441 1 95.56 89 ALA A O 1
ATOM 752 N N . LYS A 1 90 ? -6.129 1.617 4.102 1 95.38 90 LYS A N 1
ATOM 753 C CA . LYS A 1 90 ? -6.492 0.289 3.617 1 95.38 90 LYS A CA 1
ATOM 754 C C . LYS A 1 90 ? -5.352 -0.34 2.822 1 95.38 90 LYS A C 1
ATOM 756 O O . LYS A 1 90 ? -5.059 -1.526 2.982 1 95.38 90 LYS A O 1
ATOM 761 N N . VAL A 1 91 ? -4.703 0.435 1.977 1 95.5 91 VAL A N 1
ATOM 762 C CA . VAL A 1 91 ? -3.584 -0.051 1.178 1 95.5 91 VAL A CA 1
ATOM 763 C C . VAL A 1 91 ? -2.43 -0.447 2.096 1 95.5 91 VAL A C 1
ATOM 765 O O . VAL A 1 91 ? -1.81 -1.497 1.905 1 95.5 91 VAL A O 1
ATOM 768 N N . LEU A 1 92 ? -2.184 0.38 3.125 1 95.31 92 LEU A N 1
ATOM 769 C CA . LEU A 1 92 ? -1.109 0.101 4.07 1 95.31 92 LEU A CA 1
ATOM 770 C C . LEU A 1 92 ? -1.375 -1.196 4.828 1 95.31 92 LEU A C 1
ATOM 772 O O . LEU A 1 92 ? -0.483 -2.037 4.957 1 95.31 92 LEU A O 1
ATOM 776 N N . LEU A 1 93 ? -2.559 -1.359 5.281 1 92.81 93 LEU A N 1
ATOM 777 C CA . LEU A 1 93 ? -2.912 -2.539 6.066 1 92.81 93 LEU A CA 1
ATOM 778 C C . LEU A 1 93 ? -2.76 -3.809 5.234 1 92.81 93 LEU A C 1
ATOM 780 O O . LEU A 1 93 ? -2.27 -4.824 5.73 1 92.81 93 LEU A O 1
ATOM 784 N N . GLU A 1 94 ? -3.143 -3.662 4.012 1 91.44 94 GLU A N 1
ATOM 785 C CA . GLU A 1 94 ? -3.043 -4.824 3.135 1 91.44 94 GLU A CA 1
ATOM 786 C C . GLU A 1 94 ? -1.586 -5.152 2.818 1 91.44 94 GLU A C 1
ATOM 788 O O . GLU A 1 94 ? -1.237 -6.316 2.609 1 91.44 94 GLU A O 1
ATOM 793 N N . SER A 1 95 ? -0.747 -4.145 2.754 1 92.06 95 SER A N 1
ATOM 794 C CA . SER A 1 95 ? 0.65 -4.332 2.373 1 92.06 95 SER A CA 1
ATOM 795 C C . SER A 1 95 ? 1.384 -5.215 3.375 1 92.06 95 SER A C 1
ATOM 797 O O . SER A 1 95 ? 2.332 -5.914 3.016 1 92.06 95 SER A O 1
ATOM 799 N N . ARG A 1 96 ? 1.049 -5.109 4.699 1 90.62 96 ARG A N 1
ATOM 800 C CA . ARG A 1 96 ? 1.715 -5.805 5.797 1 90.62 96 ARG A CA 1
ATOM 801 C C . ARG A 1 96 ? 3.219 -5.551 5.773 1 90.62 96 ARG A C 1
ATOM 803 O O . ARG A 1 96 ? 4.008 -6.414 6.16 1 90.62 96 ARG A O 1
ATOM 810 N N . ALA A 1 97 ? 3.549 -4.422 5.234 1 88.81 97 ALA A N 1
ATOM 811 C CA . ALA A 1 97 ? 4.941 -4.066 4.969 1 88.81 97 ALA A CA 1
ATOM 812 C C . ALA A 1 97 ? 5.699 -3.811 6.266 1 88.81 97 ALA A C 1
ATOM 814 O O . ALA A 1 97 ? 6.93 -3.906 6.301 1 88.81 97 ALA A O 1
ATOM 815 N N . LEU A 1 98 ? 4.969 -3.5 7.344 1 92 98 LEU A N 1
ATOM 816 C CA . LEU A 1 98 ? 5.605 -3.033 8.57 1 92 98 LEU A CA 1
ATOM 817 C C . LEU A 1 98 ? 5.23 -3.924 9.75 1 92 98 LEU A C 1
ATOM 819 O O . LEU A 1 98 ? 4.211 -4.613 9.719 1 92 98 LEU A O 1
ATOM 823 N N . LYS A 1 99 ? 6.152 -3.965 10.727 1 90.94 99 LYS A N 1
ATOM 824 C CA . LYS A 1 99 ? 5.773 -4.633 11.969 1 90.94 99 LYS A CA 1
ATOM 825 C C . LYS A 1 99 ? 4.562 -3.957 12.609 1 90.94 99 LYS A C 1
ATOM 827 O O . LYS A 1 99 ? 4.285 -2.785 12.336 1 90.94 99 LYS A O 1
ATOM 832 N N . LYS A 1 100 ? 3.887 -4.664 13.438 1 89.25 100 LYS A N 1
ATOM 833 C CA . LYS A 1 100 ? 2.604 -4.223 13.984 1 89.25 100 LYS A CA 1
ATOM 834 C C . LYS A 1 100 ? 2.742 -2.885 14.703 1 89.25 100 LYS A C 1
ATOM 836 O O . LYS A 1 100 ? 1.937 -1.976 14.492 1 89.25 100 LYS A O 1
ATOM 841 N N . THR A 1 101 ? 3.719 -2.695 15.5 1 89.69 101 THR A N 1
ATOM 842 C CA . THR A 1 101 ? 3.893 -1.473 16.281 1 89.69 101 THR A CA 1
ATOM 843 C C . THR A 1 101 ? 4.125 -0.277 15.359 1 89.69 101 THR A C 1
ATOM 845 O O . THR A 1 101 ? 3.594 0.809 15.594 1 89.69 101 THR A O 1
ATOM 848 N N . GLU A 1 102 ? 4.914 -0.487 14.305 1 91 102 GLU A N 1
ATOM 849 C CA . GLU A 1 102 ? 5.148 0.571 13.328 1 91 102 GLU A CA 1
ATOM 850 C C . GLU A 1 102 ? 3.869 0.925 12.578 1 91 102 GLU A C 1
ATOM 852 O O . GLU A 1 102 ? 3.586 2.102 12.344 1 91 102 GLU A O 1
ATOM 857 N N . MET A 1 103 ? 3.145 -0.118 12.242 1 93 103 MET A N 1
ATOM 858 C CA . MET A 1 103 ? 1.884 0.094 11.539 1 93 103 MET A CA 1
ATOM 859 C C . MET A 1 103 ? 0.889 0.85 12.414 1 93 103 MET A C 1
ATOM 861 O O . MET A 1 103 ? 0.234 1.785 11.945 1 93 103 MET A O 1
ATOM 865 N N . ASP A 1 104 ? 0.846 0.486 13.68 1 91 104 ASP A N 1
ATOM 866 C CA . ASP A 1 104 ? -0.054 1.146 14.625 1 91 104 ASP A CA 1
ATOM 867 C C . ASP A 1 104 ? 0.248 2.639 14.719 1 91 104 ASP A C 1
ATOM 869 O O . ASP A 1 104 ? -0.661 3.469 14.633 1 91 104 ASP A O 1
ATOM 873 N N . ARG A 1 105 ? 1.477 2.896 14.859 1 88.81 105 ARG A N 1
ATOM 874 C CA . ARG A 1 105 ? 1.896 4.289 14.984 1 88.81 105 ARG A CA 1
ATOM 875 C C . ARG A 1 105 ? 1.629 5.062 13.695 1 88.81 105 ARG A C 1
ATOM 877 O O . ARG A 1 105 ? 1.15 6.195 13.734 1 88.81 105 ARG A O 1
ATOM 884 N N . LEU A 1 106 ? 1.954 4.441 12.648 1 92.25 106 LEU A N 1
ATOM 885 C CA . LEU A 1 106 ? 1.785 5.078 11.344 1 92.25 106 LEU A CA 1
ATOM 886 C C . LEU A 1 106 ? 0.316 5.387 11.078 1 92.25 106 LEU A C 1
ATOM 888 O O . LEU A 1 106 ? -0.021 6.492 10.641 1 92.25 106 LEU A O 1
ATOM 892 N N . LEU A 1 107 ? -0.57 4.445 11.359 1 93.19 107 LEU A N 1
ATOM 893 C CA . LEU A 1 107 ? -2 4.629 11.133 1 93.19 107 LEU A CA 1
ATOM 894 C C . LEU A 1 107 ? -2.559 5.703 12.062 1 93.19 107 LEU A C 1
ATOM 896 O O . LEU A 1 107 ? -3.396 6.512 11.648 1 93.19 107 LEU A O 1
ATOM 900 N N . ALA A 1 108 ? -2.104 5.672 13.258 1 87.81 108 ALA A N 1
ATOM 901 C CA . ALA A 1 108 ? -2.553 6.691 14.203 1 87.81 108 ALA A CA 1
ATOM 902 C C . ALA A 1 108 ? -2.221 8.094 13.703 1 87.81 108 ALA A C 1
ATOM 904 O O . ALA A 1 108 ? -3.074 8.984 13.711 1 87.81 108 ALA A O 1
ATOM 905 N N . LYS A 1 109 ? -0.998 8.25 13.273 1 86.81 109 LYS A N 1
ATOM 906 C CA . LYS A 1 109 ? -0.552 9.539 12.766 1 86.81 109 LYS A CA 1
ATOM 907 C C . LYS A 1 109 ? -1.332 9.938 11.508 1 86.81 109 LYS A C 1
ATOM 909 O O . LYS A 1 109 ? -1.691 11.102 11.344 1 86.81 109 LYS A O 1
ATOM 914 N N . LEU A 1 110 ? -1.572 8.984 10.656 1 89.81 110 LEU A N 1
ATOM 915 C CA . LEU A 1 110 ? -2.311 9.219 9.422 1 89.81 110 LEU A CA 1
ATOM 916 C C . LEU A 1 110 ? -3.734 9.68 9.719 1 89.81 110 LEU A C 1
ATOM 918 O O . LEU A 1 110 ? -4.211 10.656 9.133 1 89.81 110 LEU A O 1
ATOM 922 N N . ILE A 1 111 ? -4.398 9.031 10.648 1 86.75 111 ILE A N 1
ATOM 923 C CA . ILE A 1 111 ? -5.789 9.305 10.992 1 86.75 111 ILE A CA 1
ATOM 924 C C . ILE A 1 111 ? -5.891 10.672 11.664 1 86.75 111 ILE A C 1
ATOM 926 O O . ILE A 1 111 ? -6.867 11.398 11.461 1 86.75 111 ILE A O 1
ATOM 930 N N . LEU A 1 112 ? -4.863 11.031 12.328 1 78.38 112 LEU A N 1
ATOM 931 C CA . LEU A 1 112 ? -4.836 12.32 13.016 1 78.38 112 LEU A CA 1
ATOM 932 C C . LEU A 1 112 ? -4.848 13.477 12.023 1 78.38 112 LEU A C 1
ATOM 934 O O . LEU A 1 112 ? -5.16 14.609 12.391 1 78.38 112 LEU A O 1
ATOM 938 N N . GLN A 1 113 ? -4.523 13.156 10.789 1 74.69 113 GLN A N 1
ATOM 939 C CA . GLN A 1 113 ? -4.539 14.203 9.766 1 74.69 113 GLN A CA 1
ATOM 940 C C . GLN A 1 113 ? -5.965 14.547 9.352 1 74.69 113 GLN A C 1
ATOM 942 O O . GLN A 1 113 ? -6.199 15.578 8.719 1 74.69 113 GLN A O 1
ATOM 947 N N . SER A 1 114 ? -6.891 13.711 9.68 1 75.31 114 SER A N 1
ATOM 948 C CA . SER A 1 114 ? -8.297 13.945 9.375 1 75.31 114 SER A CA 1
ATOM 949 C C . SER A 1 114 ? -8.969 14.766 10.469 1 75.31 114 SER A C 1
ATOM 951 O O . SER A 1 114 ? -8.57 14.703 11.633 1 75.31 114 SER A O 1
ATOM 953 N N . PRO A 1 115 ? -9.938 15.609 10.031 1 65.06 115 PRO A N 1
ATOM 954 C CA . PRO A 1 115 ? -10.734 16.266 11.07 1 65.06 115 PRO A CA 1
ATOM 955 C C . PRO A 1 115 ? -11.305 15.289 12.094 1 65.06 115 PRO A C 1
ATOM 957 O O . PRO A 1 115 ? -11.641 14.148 11.742 1 65.06 115 PRO A O 1
ATOM 960 N N . PRO A 1 116 ? -11.414 15.766 13.273 1 64.12 116 PRO A N 1
ATOM 961 C CA . PRO A 1 116 ? -11.836 14.891 14.367 1 64.12 116 PRO A CA 1
ATOM 962 C C . PRO A 1 116 ? -13.141 14.164 14.078 1 64.12 116 PRO A C 1
ATOM 964 O O . PRO A 1 116 ? -13.297 12.992 14.445 1 64.12 116 PRO A O 1
ATOM 967 N N . GLN A 1 117 ? -14.078 14.844 13.438 1 68.06 117 GLN A N 1
ATOM 968 C CA . GLN A 1 117 ? -15.391 14.242 13.188 1 68.06 117 GLN A CA 1
ATOM 969 C C . GLN A 1 117 ? -15.273 13.023 12.289 1 68.06 117 GLN A C 1
ATOM 971 O O . GLN A 1 117 ? -16.125 12.125 12.336 1 68.06 117 GLN A O 1
ATOM 976 N N . ASN A 1 118 ? -14.195 12.977 11.523 1 79 118 ASN A N 1
ATOM 977 C CA . ASN A 1 118 ? -14.055 11.891 10.562 1 79 118 ASN A CA 1
ATOM 978 C C . ASN A 1 118 ? -13.023 10.867 11.023 1 79 118 ASN A C 1
ATOM 980 O O . ASN A 1 118 ? -12.969 9.75 10.5 1 79 118 ASN A O 1
ATOM 984 N N . GLN A 1 119 ? -12.242 11.242 12.047 1 81.19 119 GLN A N 1
ATOM 985 C CA . GLN A 1 119 ? -11.234 10.336 12.57 1 81.19 119 GLN A CA 1
ATOM 986 C C . GLN A 1 119 ? -11.867 9.055 13.109 1 81.19 119 GLN A C 1
ATOM 988 O O . GLN A 1 119 ? -11.391 7.957 12.82 1 81.19 119 GLN A O 1
ATOM 993 N N . ARG A 1 120 ? -12.945 9.312 13.812 1 83.25 120 ARG A N 1
ATOM 994 C CA . ARG A 1 120 ? -13.617 8.164 14.406 1 83.25 120 ARG A CA 1
ATOM 995 C C . ARG A 1 120 ? -14.172 7.23 13.336 1 83.25 120 ARG A C 1
ATOM 997 O O . ARG A 1 120 ? -14.086 6.008 13.469 1 83.25 120 ARG A O 1
ATOM 1004 N N . PHE A 1 121 ? -14.75 7.797 12.359 1 88.19 121 PH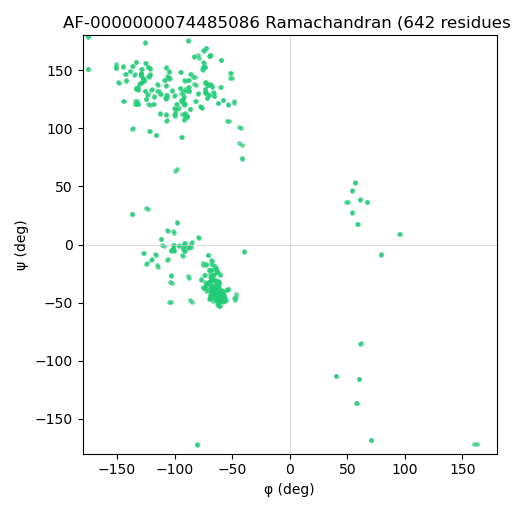E A N 1
ATOM 1005 C CA . PHE A 1 121 ? -15.281 6.988 11.266 1 88.19 121 PHE A CA 1
ATOM 1006 C C . PHE A 1 121 ? -14.18 6.145 10.633 1 88.19 121 PHE A C 1
ATOM 1008 O O . PHE A 1 121 ? -14.352 4.941 10.438 1 88.19 121 PHE A O 1
ATOM 1015 N N . ILE A 1 122 ? -13.086 6.75 10.305 1 91.06 122 ILE A N 1
ATOM 1016 C CA . ILE A 1 122 ? -11.984 6.059 9.648 1 91.06 122 ILE A CA 1
ATOM 1017 C C . ILE A 1 122 ? -11.461 4.949 10.555 1 91.06 122 ILE A C 1
ATOM 1019 O O . ILE A 1 122 ? -11.25 3.82 10.102 1 91.06 122 ILE A O 1
ATOM 1023 N N . GLN A 1 123 ? -11.359 5.246 11.789 1 89.19 123 GLN A N 1
ATOM 1024 C CA . GLN A 1 123 ? -10.883 4.258 12.758 1 89.19 123 GLN A CA 1
ATOM 1025 C C . GLN A 1 123 ? -11.82 3.057 12.82 1 89.19 123 GLN A C 1
ATOM 1027 O O . GLN A 1 123 ? -11.367 1.911 12.859 1 89.19 123 GLN A O 1
ATOM 1032 N N . ASP A 1 124 ? -13.031 3.344 12.773 1 88.69 124 ASP A N 1
ATOM 1033 C CA . ASP A 1 124 ? -14.023 2.279 12.844 1 88.69 124 ASP A CA 1
ATOM 1034 C C . ASP A 1 124 ? -13.992 1.407 11.594 1 88.69 124 ASP A C 1
ATOM 1036 O O . ASP A 1 124 ? -14.125 0.184 11.68 1 88.69 124 ASP A O 1
ATOM 1040 N N . VAL A 1 125 ? -13.836 2.029 10.531 1 89.44 125 VAL A N 1
ATOM 1041 C CA . VAL A 1 125 ? -13.867 1.33 9.25 1 89.44 125 VAL A CA 1
ATOM 1042 C C . VAL A 1 125 ? -12.656 0.406 9.133 1 89.44 125 VAL A C 1
ATOM 1044 O O . VAL A 1 125 ? -12.773 -0.717 8.641 1 89.44 125 VAL A O 1
ATOM 1047 N N . ILE A 1 126 ? -11.516 0.857 9.648 1 91.31 126 ILE A N 1
ATOM 1048 C CA . ILE A 1 126 ? -10.32 0.051 9.453 1 91.31 126 ILE A CA 1
ATOM 1049 C C . ILE A 1 126 ? -10.078 -0.831 10.672 1 91.31 126 ILE A C 1
ATOM 1051 O O . ILE A 1 126 ? -9.141 -1.632 10.695 1 91.31 126 ILE A O 1
ATOM 1055 N N . HIS A 1 127 ? -10.906 -0.75 11.695 1 88.25 127 HIS A N 1
ATOM 1056 C CA . HIS A 1 127 ? -10.664 -1.354 13 1 88.25 127 HIS A CA 1
ATOM 1057 C C . HIS A 1 127 ? -10.477 -2.863 12.883 1 88.25 127 HIS A C 1
ATOM 1059 O O . HIS A 1 127 ? -9.531 -3.42 13.453 1 88.25 127 HIS A O 1
ATOM 1065 N N . ASN A 1 128 ? -11.359 -3.438 12.148 1 86.75 128 ASN A N 1
ATOM 1066 C CA . ASN A 1 128 ? -11.32 -4.891 12.039 1 86.75 128 ASN A CA 1
ATOM 1067 C C . ASN A 1 128 ? -10.031 -5.363 11.359 1 86.75 128 ASN A C 1
ATOM 1069 O O . ASN A 1 128 ? -9.375 -6.285 11.844 1 86.75 128 ASN A O 1
ATOM 1073 N N . GLU A 1 129 ? -9.695 -4.754 10.25 1 87.38 129 GLU A N 1
ATOM 1074 C CA . GLU A 1 129 ? -8.453 -5.086 9.555 1 87.38 129 GLU A CA 1
ATOM 1075 C C . GLU A 1 129 ? -7.234 -4.785 10.422 1 87.38 129 GLU A C 1
ATOM 1077 O O . GLU A 1 129 ? -6.27 -5.555 10.43 1 87.38 129 GLU A O 1
ATOM 1082 N N . HIS A 1 130 ? -7.359 -3.688 11.109 1 87.38 130 HIS A N 1
ATOM 1083 C CA . HIS A 1 130 ? -6.273 -3.268 11.984 1 87.38 130 HIS A CA 1
ATOM 1084 C C . HIS A 1 130 ? -6.105 -4.234 13.148 1 87.38 130 HIS A C 1
ATOM 1086 O O . HIS A 1 130 ? -4.98 -4.617 13.484 1 87.38 130 HIS A O 1
ATOM 1092 N N . PHE A 1 131 ? -7.145 -4.656 13.711 1 83 131 PHE A N 1
ATOM 1093 C CA . PHE A 1 131 ? -7.141 -5.574 14.844 1 83 131 PHE A CA 1
ATOM 1094 C C . PHE A 1 131 ? -6.586 -6.934 14.438 1 83 131 PHE A C 1
ATOM 1096 O O . PHE A 1 131 ? -5.828 -7.547 15.195 1 83 131 PHE A O 1
ATOM 1103 N N . HIS A 1 132 ? -6.887 -7.375 13.258 1 84.06 132 HIS A N 1
ATOM 1104 C CA . HIS A 1 132 ? -6.484 -8.695 12.781 1 84.06 132 HIS A CA 1
ATOM 1105 C C . HIS A 1 132 ? -5.227 -8.609 11.922 1 84.06 132 HIS A C 1
ATOM 1107 O O . HIS A 1 132 ? -4.949 -9.508 11.125 1 84.06 132 HIS A O 1
ATOM 1113 N N . TYR A 1 133 ? -4.547 -7.504 12.094 1 83.75 133 TYR A N 1
ATOM 1114 C CA . TYR A 1 133 ? -3.311 -7.305 11.344 1 83.75 133 TYR A CA 1
ATOM 1115 C C . TYR A 1 133 ? -2.314 -8.422 11.625 1 83.75 133 TYR A C 1
ATOM 1117 O O . TYR A 1 133 ? -2.029 -8.727 12.789 1 83.75 133 TYR A O 1
ATOM 1125 N N . VAL A 1 134 ? -1.845 -9.094 10.633 1 79 134 VAL A N 1
ATOM 1126 C CA . VAL A 1 134 ? -0.842 -10.141 10.75 1 79 134 VAL A CA 1
ATOM 1127 C C . VAL A 1 134 ? 0.496 -9.648 10.211 1 79 134 VAL A C 1
ATOM 1129 O O . VAL A 1 134 ? 0.668 -9.508 9 1 79 134 VAL A O 1
ATOM 1132 N N . PRO A 1 135 ? 1.38 -9.391 11.164 1 77.25 135 PRO A N 1
ATOM 1133 C CA . PRO A 1 135 ? 2.699 -8.984 10.672 1 77.25 135 PRO A CA 1
ATOM 1134 C C . PRO A 1 135 ? 3.453 -10.117 9.992 1 77.25 135 PRO A C 1
ATOM 1136 O O . PRO A 1 135 ? 3.088 -11.289 10.141 1 77.25 135 PRO A O 1
ATOM 1139 N N . LEU A 1 136 ? 4.449 -9.68 9.242 1 81.56 136 LEU A N 1
ATOM 1140 C CA . LEU A 1 136 ? 5.305 -10.672 8.602 1 81.56 136 LEU A CA 1
ATOM 1141 C C . LEU A 1 136 ? 6.207 -11.344 9.633 1 81.56 136 LEU A C 1
ATOM 1143 O O . LEU A 1 136 ? 6.309 -10.891 10.773 1 81.56 136 LEU A O 1
ATOM 1147 N N . GLN A 1 137 ? 6.828 -12.352 9.266 1 75.25 137 GLN A N 1
ATOM 1148 C CA . GLN A 1 137 ? 7.602 -13.195 10.164 1 75.25 137 GLN A CA 1
ATOM 1149 C C . GLN A 1 137 ? 8.852 -12.477 10.664 1 75.25 137 GLN A C 1
ATOM 1151 O O . GLN A 1 137 ? 9.32 -12.734 11.773 1 75.25 137 GLN A O 1
ATOM 1156 N N . HIS A 1 138 ? 9.414 -11.641 9.898 1 74.12 138 HIS A N 1
ATOM 1157 C CA . HIS A 1 138 ? 10.656 -11 10.312 1 74.12 138 HIS A CA 1
ATOM 1158 C C . HIS A 1 138 ? 10.414 -10.023 11.453 1 74.12 138 HIS A C 1
ATOM 1160 O O . HIS A 1 138 ? 11.297 -9.805 12.289 1 74.12 138 HIS A O 1
ATOM 1166 N N . ASN A 1 139 ? 9.367 -9.422 11.516 1 74.25 139 ASN A N 1
ATOM 1167 C CA . ASN A 1 139 ? 8.852 -8.555 12.57 1 74.25 139 ASN A CA 1
ATOM 1168 C C . ASN A 1 139 ? 9.891 -7.523 13.008 1 74.25 139 ASN A C 1
ATOM 1170 O O . ASN A 1 139 ? 10.023 -7.234 14.203 1 74.25 139 ASN A O 1
ATOM 1174 N N . LYS A 1 140 ? 10.727 -6.973 12.109 1 85.62 140 LYS A N 1
ATOM 1175 C CA . LYS A 1 140 ? 11.742 -5.969 12.414 1 85.62 140 LYS A CA 1
ATOM 1176 C C . LYS A 1 140 ? 11.305 -4.586 11.945 1 85.62 140 LYS A C 1
ATOM 1178 O O . LYS A 1 140 ? 10.594 -4.457 10.945 1 85.62 140 LYS A O 1
ATOM 1183 N N . PRO A 1 141 ? 11.773 -3.566 12.727 1 89.31 141 PRO A N 1
ATOM 1184 C CA . PRO A 1 141 ? 11.5 -2.215 12.234 1 89.31 141 PRO A CA 1
ATOM 1185 C C . PRO A 1 141 ? 12.258 -1.887 10.945 1 89.31 141 PRO A C 1
ATOM 1187 O O . PRO A 1 141 ? 13.438 -2.203 10.828 1 89.31 141 PRO A O 1
ATOM 1190 N N . LEU A 1 142 ? 11.57 -1.264 9.977 1 93.62 142 LEU A N 1
ATOM 1191 C CA . LEU A 1 142 ? 12.172 -1.106 8.656 1 93.62 142 LEU A CA 1
ATOM 1192 C C . LEU A 1 142 ? 12.195 0.36 8.242 1 93.62 142 LEU A C 1
ATOM 1194 O O . LEU A 1 142 ? 12.945 0.745 7.344 1 93.62 142 LEU A O 1
ATOM 1198 N N . ILE A 1 143 ? 11.453 1.231 8.859 1 93.81 143 ILE A N 1
ATOM 1199 C CA . ILE A 1 143 ? 11.164 2.568 8.352 1 93.81 143 ILE A CA 1
ATOM 1200 C C . ILE A 1 143 ? 12.453 3.369 8.234 1 93.81 143 ILE A C 1
ATOM 1202 O O . ILE A 1 143 ? 12.773 3.902 7.168 1 93.81 143 ILE A O 1
ATOM 1206 N N . ASN A 1 144 ? 13.25 3.434 9.297 1 92.81 144 ASN A N 1
ATOM 1207 C CA . ASN A 1 144 ? 14.492 4.199 9.289 1 92.81 144 ASN A CA 1
ATOM 1208 C C . ASN A 1 144 ? 15.508 3.596 8.328 1 92.81 144 ASN A C 1
ATOM 1210 O O . ASN A 1 144 ? 16.266 4.324 7.68 1 92.81 144 ASN A O 1
ATOM 1214 N N . MET A 1 145 ? 15.555 2.285 8.281 1 94.75 145 MET A N 1
ATOM 1215 C CA . MET A 1 145 ? 16.469 1.602 7.371 1 94.75 145 MET A CA 1
ATOM 1216 C C . MET A 1 145 ? 16.141 1.937 5.918 1 94.75 145 MET A C 1
ATOM 1218 O O . MET A 1 145 ? 17.047 2.17 5.113 1 94.75 145 MET A O 1
ATOM 1222 N N . ILE A 1 146 ? 14.875 1.965 5.57 1 96.44 146 ILE A N 1
ATOM 1223 C CA . ILE A 1 146 ? 14.438 2.285 4.215 1 96.44 146 ILE A CA 1
ATOM 1224 C C . ILE A 1 146 ? 14.875 3.701 3.85 1 96.44 146 ILE A C 1
ATOM 1226 O O . ILE A 1 146 ? 15.344 3.945 2.734 1 96.44 146 ILE A O 1
ATOM 1230 N N . TRP A 1 147 ? 14.742 4.578 4.75 1 94.69 147 TRP A N 1
ATOM 1231 C CA . TRP A 1 147 ? 15.188 5.949 4.531 1 94.69 147 TRP A CA 1
ATOM 1232 C C . TRP A 1 147 ? 16.688 5.996 4.281 1 94.69 147 TRP A C 1
ATOM 1234 O O . TRP A 1 147 ? 17.156 6.609 3.311 1 94.69 147 TRP A O 1
ATOM 1244 N N . ASP A 1 148 ? 17.438 5.348 5.145 1 96.25 148 ASP A N 1
ATOM 1245 C CA . ASP A 1 148 ? 18.891 5.348 5.035 1 96.25 148 ASP A CA 1
ATOM 1246 C C . ASP A 1 148 ? 19.344 4.734 3.711 1 96.25 148 ASP A C 1
ATOM 1248 O O . ASP A 1 148 ? 20.234 5.27 3.043 1 96.25 148 ASP A O 1
ATOM 1252 N N . LEU A 1 149 ? 18.781 3.643 3.396 1 97.38 149 LEU A N 1
ATOM 1253 C CA . LEU A 1 149 ? 19.141 2.975 2.148 1 97.38 149 LEU A CA 1
ATOM 1254 C C . LEU A 1 149 ? 18.781 3.846 0.948 1 97.38 149 LEU A C 1
ATOM 1256 O O . LEU A 1 149 ? 19.547 3.914 -0.021 1 97.38 149 LEU A O 1
ATOM 1260 N N . SER A 1 150 ? 17.625 4.5 1.018 1 96 150 SER A N 1
ATOM 1261 C CA . SER A 1 150 ? 17.203 5.402 -0.052 1 96 150 SER A CA 1
ATOM 1262 C C . SER A 1 150 ? 18.156 6.582 -0.179 1 96 150 SER A C 1
ATOM 1264 O O . SER A 1 150 ? 18.438 7.051 -1.286 1 96 150 SER A O 1
ATOM 1266 N N . TYR A 1 151 ? 18.594 7.039 0.964 1 94.5 151 TYR A N 1
ATOM 1267 C CA . TYR A 1 151 ? 19.594 8.109 0.975 1 94.5 151 TYR A CA 1
ATOM 1268 C C . TYR A 1 151 ? 20.875 7.668 0.292 1 94.5 151 TYR A C 1
ATOM 1270 O O . TYR A 1 151 ? 21.453 8.414 -0.505 1 94.5 151 TYR A O 1
ATOM 1278 N N . ALA A 1 152 ? 21.312 6.469 0.604 1 96.19 152 ALA A N 1
ATOM 1279 C CA . ALA A 1 152 ? 22.516 5.914 -0.021 1 96.19 152 ALA A CA 1
ATOM 1280 C C . ALA A 1 152 ? 22.328 5.789 -1.531 1 96.19 152 ALA A C 1
ATOM 1282 O O . ALA A 1 152 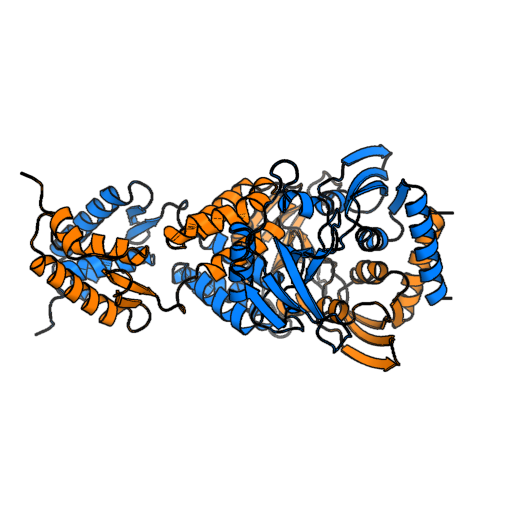? 23.25 6.074 -2.297 1 96.19 152 ALA A O 1
ATOM 1283 N N . VAL A 1 153 ? 21.172 5.367 -2.006 1 94.25 153 VAL A N 1
ATOM 1284 C CA . VAL A 1 153 ? 20.859 5.25 -3.426 1 94.25 153 VAL A CA 1
ATOM 1285 C C . VAL A 1 153 ? 20.953 6.625 -4.09 1 94.25 153 VAL A C 1
ATOM 1287 O O . VAL A 1 153 ? 21.609 6.781 -5.125 1 94.25 153 VAL A O 1
ATOM 1290 N N . ARG A 1 154 ? 20.359 7.605 -3.482 1 91.25 154 ARG A N 1
ATOM 1291 C CA . ARG A 1 154 ? 20.266 8.945 -4.051 1 91.25 154 ARG A CA 1
ATOM 1292 C C . ARG A 1 154 ? 21.641 9.609 -4.113 1 91.25 154 ARG A C 1
ATOM 1294 O O . ARG A 1 154 ? 21.938 10.336 -5.062 1 91.25 154 ARG A O 1
ATOM 1301 N N . THR A 1 155 ? 22.422 9.391 -3.1 1 92.5 155 THR A N 1
ATOM 1302 C CA . THR A 1 155 ? 23.719 10.039 -3.023 1 92.5 155 THR A CA 1
ATOM 1303 C C . THR A 1 155 ? 24.797 9.156 -3.645 1 92.5 155 THR A C 1
ATOM 1305 O O . THR A 1 155 ? 25.984 9.508 -3.633 1 92.5 155 THR A O 1
ATOM 1308 N N . LYS A 1 156 ? 24.438 8 -4.137 1 93.44 156 LYS A N 1
ATOM 1309 C CA . LYS A 1 156 ? 25.328 7.059 -4.809 1 93.44 156 LYS A CA 1
ATOM 1310 C C . LYS A 1 156 ? 26.5 6.68 -3.916 1 93.44 156 LYS A C 1
ATOM 1312 O O . LYS A 1 156 ? 27.656 6.746 -4.34 1 93.44 156 LYS A O 1
ATOM 1317 N N . ARG A 1 157 ? 26.188 6.246 -2.725 1 95.56 157 ARG A N 1
ATOM 1318 C CA . ARG A 1 157 ? 27.203 5.832 -1.757 1 95.56 157 ARG A CA 1
ATOM 1319 C C . ARG A 1 157 ? 27.234 4.312 -1.618 1 95.56 157 ARG A C 1
ATOM 1321 O O . ARG A 1 157 ? 26.188 3.658 -1.651 1 95.56 157 ARG A O 1
ATOM 1328 N N . VAL A 1 158 ? 28.438 3.854 -1.428 1 96.31 158 VAL A N 1
ATOM 1329 C CA . VAL A 1 158 ? 28.641 2.428 -1.191 1 96.31 158 VAL A CA 1
ATOM 1330 C C . VAL A 1 158 ? 28.156 2.064 0.212 1 96.31 158 VAL A C 1
ATOM 1332 O O . VAL A 1 158 ? 28.359 2.826 1.161 1 96.31 158 VAL A O 1
ATOM 1335 N N . ILE A 1 159 ? 27.5 0.892 0.29 1 97.38 159 ILE A N 1
ATOM 1336 C CA . ILE A 1 159 ? 27.047 0.439 1.601 1 97.38 159 ILE A CA 1
ATOM 1337 C C . ILE A 1 159 ? 27.641 -0.935 1.905 1 97.38 159 ILE A C 1
ATOM 1339 O O . ILE A 1 159 ? 27.859 -1.738 0.996 1 97.38 159 ILE A O 1
ATOM 1343 N N . ILE A 1 160 ? 27.953 -1.131 3.131 1 97.44 160 ILE A N 1
ATOM 1344 C CA . ILE A 1 160 ? 28.359 -2.439 3.629 1 97.44 160 ILE A CA 1
ATOM 1345 C C . ILE A 1 160 ? 27.234 -3.041 4.48 1 97.44 160 ILE A C 1
ATOM 1347 O O . ILE A 1 160 ? 26.734 -2.396 5.406 1 97.44 160 ILE A O 1
ATOM 1351 N N . VAL A 1 161 ? 26.859 -4.289 4.09 1 96.62 161 VAL A N 1
ATOM 1352 C CA . VAL A 1 161 ? 25.75 -4.883 4.82 1 96.62 161 VAL A CA 1
ATOM 1353 C C . VAL A 1 161 ? 26.141 -6.262 5.34 1 96.62 161 VAL A C 1
ATOM 1355 O O . VAL A 1 161 ? 26.953 -6.953 4.723 1 96.62 161 VAL A O 1
ATOM 1358 N N . ASP A 1 162 ? 25.703 -6.586 6.504 1 96.31 162 ASP A N 1
ATOM 1359 C CA . ASP A 1 162 ? 25.609 -7.965 6.973 1 96.31 162 ASP A CA 1
ATOM 1360 C C . ASP A 1 162 ? 24.234 -8.555 6.652 1 96.31 162 ASP A C 1
ATOM 1362 O O . ASP A 1 162 ? 23.219 -8.102 7.18 1 96.31 162 ASP A O 1
ATOM 1366 N N . TYR A 1 163 ? 24.266 -9.539 5.754 1 94.5 163 TYR A N 1
ATOM 1367 C CA . TYR A 1 163 ? 23.031 -10.086 5.195 1 94.5 163 TYR A CA 1
ATOM 1368 C C . TYR A 1 163 ? 22.844 -11.539 5.602 1 94.5 163 TYR A C 1
ATOM 1370 O O . TYR A 1 163 ? 23.797 -12.32 5.59 1 94.5 163 TYR A O 1
ATOM 1378 N N . LYS A 1 164 ? 21.609 -11.867 5.953 1 91 164 LYS A N 1
ATOM 1379 C CA . LYS A 1 164 ? 21.281 -13.242 6.324 1 91 164 LYS A CA 1
ATOM 1380 C C . LYS A 1 164 ? 20.344 -13.875 5.301 1 91 164 LYS A C 1
ATOM 1382 O O . LYS A 1 164 ? 19.172 -13.5 5.211 1 91 164 LYS A O 1
ATOM 1387 N N . LYS A 1 165 ? 20.844 -14.859 4.598 1 85.06 165 LYS A N 1
ATOM 1388 C CA . LYS A 1 165 ? 20.031 -15.57 3.623 1 85.06 165 LYS A CA 1
ATOM 1389 C C . LYS A 1 165 ? 19.031 -16.484 4.32 1 85.06 165 LYS A C 1
ATOM 1391 O O . LYS A 1 165 ? 19.266 -16.953 5.438 1 85.06 165 LYS A O 1
ATOM 1396 N N . GLU A 1 166 ? 18 -16.688 3.635 1 77.69 166 GLU A N 1
ATOM 1397 C CA . GLU A 1 166 ? 17 -17.578 4.223 1 77.69 166 GLU A CA 1
ATOM 1398 C C . GLU A 1 166 ? 17.578 -18.969 4.477 1 77.69 166 GLU A C 1
ATOM 1400 O O . GLU A 1 166 ? 18.297 -19.516 3.631 1 77.69 166 GLU A O 1
ATOM 1405 N N . GLY A 1 167 ? 17.281 -19.5 5.629 1 72.75 167 GLY A N 1
ATOM 1406 C CA . GLY A 1 167 ? 17.688 -20.859 5.961 1 72.75 167 GLY A CA 1
ATOM 1407 C C . GLY A 1 167 ? 19.141 -20.969 6.387 1 72.75 167 GLY A C 1
ATOM 1408 O O . GLY A 1 167 ? 19.609 -22.031 6.781 1 72.75 167 GLY A O 1
ATOM 1409 N N . GLU A 1 168 ? 19.812 -19.859 6.207 1 77.62 168 GLU A N 1
ATOM 1410 C CA . GLU A 1 168 ? 21.219 -19.875 6.605 1 77.62 168 GLU A CA 1
ATOM 1411 C C . GLU A 1 168 ? 21.438 -19.062 7.875 1 77.62 168 GLU A C 1
ATOM 1413 O O . GLU A 1 168 ? 20.828 -18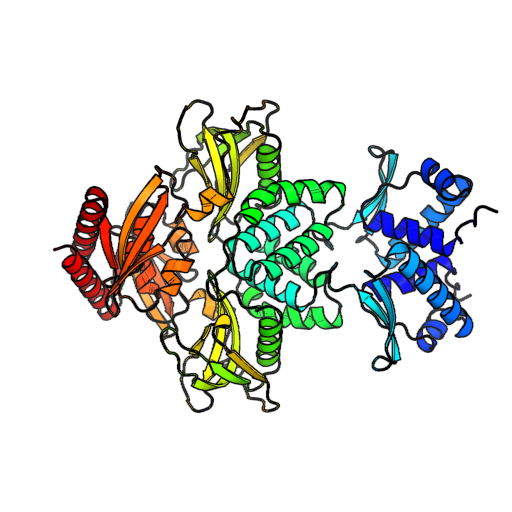.016 8.062 1 77.62 168 GLU A O 1
ATOM 1418 N N . ASP A 1 169 ? 22.156 -19.594 8.656 1 78.25 169 ASP A N 1
ATOM 1419 C CA . ASP A 1 169 ? 22.438 -18.906 9.906 1 78.25 169 ASP A CA 1
ATOM 1420 C C . ASP A 1 169 ? 23.625 -17.969 9.758 1 78.25 169 ASP A C 1
ATOM 1422 O O . ASP A 1 169 ? 23.75 -16.984 10.492 1 78.25 169 ASP A O 1
ATOM 1426 N N . ALA A 1 170 ? 24.484 -18.328 8.891 1 88.31 170 ALA A N 1
ATOM 1427 C CA . ALA A 1 170 ? 25.703 -17.547 8.758 1 88.31 170 ALA A CA 1
ATOM 1428 C C . ALA A 1 170 ? 25.438 -16.203 8.102 1 88.31 170 ALA A C 1
ATOM 1430 O O . ALA A 1 170 ? 24.625 -16.109 7.176 1 88.31 170 ALA A O 1
ATOM 1431 N N . LEU A 1 171 ? 26.016 -15.211 8.594 1 91.56 171 LEU A N 1
ATOM 1432 C CA . LEU A 1 171 ? 25.953 -13.867 8.023 1 91.56 171 LEU A CA 1
ATOM 1433 C C . LEU A 1 171 ? 26.953 -13.719 6.883 1 91.56 171 LEU A C 1
ATOM 1435 O O . LEU A 1 171 ? 28.078 -14.234 6.957 1 91.56 171 LEU A O 1
ATOM 1439 N N . ILE A 1 172 ? 26.5 -13.094 5.848 1 92.69 172 ILE A N 1
ATOM 1440 C CA . ILE A 1 172 ? 27.391 -12.773 4.73 1 92.69 172 ILE A CA 1
ATOM 1441 C C . ILE A 1 172 ? 27.594 -11.266 4.645 1 92.69 172 ILE A C 1
ATOM 1443 O O . ILE A 1 172 ? 26.625 -10.5 4.707 1 92.69 172 ILE A O 1
ATOM 1447 N N . LYS A 1 173 ? 28.812 -10.938 4.57 1 93.88 173 LYS A N 1
ATOM 1448 C CA . LYS A 1 173 ? 29.141 -9.523 4.402 1 93.88 173 LYS A CA 1
ATOM 1449 C C . LYS A 1 173 ? 29.219 -9.148 2.926 1 93.88 173 LYS A C 1
ATOM 1451 O O . LYS A 1 173 ? 29.812 -9.875 2.129 1 93.88 173 LYS A O 1
ATOM 1456 N N . ARG A 1 174 ? 28.547 -8.023 2.555 1 94 174 ARG A N 1
ATOM 1457 C CA . ARG A 1 174 ? 28.547 -7.566 1.168 1 94 174 ARG A CA 1
ATOM 1458 C C . ARG A 1 174 ? 28.859 -6.078 1.082 1 94 174 ARG A C 1
ATOM 1460 O O . ARG A 1 174 ? 28.391 -5.293 1.913 1 94 174 ARG A O 1
ATOM 1467 N N . LYS A 1 175 ? 29.688 -5.789 0.188 1 95.75 175 LYS A N 1
ATOM 1468 C CA . LYS A 1 175 ? 29.875 -4.402 -0.23 1 95.75 175 LYS A CA 1
ATOM 1469 C C . LYS A 1 175 ? 29.094 -4.098 -1.502 1 95.75 175 LYS A C 1
ATOM 1471 O O . LYS A 1 175 ? 29.359 -4.684 -2.555 1 95.75 175 LYS A O 1
ATOM 1476 N N . LEU A 1 176 ? 28.156 -3.074 -1.379 1 95.81 176 LEU A N 1
ATOM 1477 C CA . LEU A 1 176 ? 27.141 -2.934 -2.424 1 95.81 176 LEU A CA 1
ATOM 1478 C C . LEU A 1 176 ? 27.125 -1.514 -2.979 1 95.81 176 LEU A C 1
ATOM 1480 O O . LEU A 1 176 ? 27.359 -0.552 -2.242 1 95.81 176 LEU A O 1
ATOM 1484 N N . LYS A 1 177 ? 26.938 -1.435 -4.289 1 94.88 177 LYS A N 1
ATOM 1485 C CA . LYS A 1 177 ? 26.516 -0.205 -4.957 1 94.88 177 LYS A CA 1
ATOM 1486 C C . LYS A 1 177 ? 25 -0.153 -5.113 1 94.88 177 LYS A C 1
ATOM 1488 O O . LYS A 1 177 ? 24.453 -0.632 -6.109 1 94.88 177 LYS A O 1
ATOM 1493 N N . PRO A 1 178 ? 24.297 0.472 -4.105 1 95.31 178 PRO A N 1
ATOM 1494 C CA . PRO A 1 178 ? 22.828 0.471 -4.148 1 95.31 178 PRO A CA 1
ATOM 1495 C C . PRO A 1 178 ? 22.281 1.368 -5.254 1 95.31 178 PRO A C 1
ATOM 1497 O O . PRO A 1 178 ? 22.734 2.5 -5.426 1 95.31 178 PRO A O 1
ATOM 1500 N N . VAL A 1 179 ? 21.25 0.888 -5.973 1 92.31 179 VAL A N 1
ATOM 1501 C CA . VAL A 1 179 ? 20.75 1.657 -7.105 1 92.31 179 VAL A CA 1
ATOM 1502 C C . VAL A 1 179 ? 19.234 1.851 -6.965 1 92.31 179 VAL A C 1
ATOM 1504 O O . VAL A 1 179 ? 18.625 2.627 -7.711 1 92.31 179 VAL A O 1
ATOM 1507 N N . GLY A 1 180 ? 18.609 1.194 -5.977 1 93.19 180 GLY A N 1
ATOM 1508 C CA . GLY A 1 180 ? 17.188 1.398 -5.781 1 93.19 180 GLY A CA 1
ATOM 1509 C C . GLY A 1 180 ? 16.641 0.672 -4.566 1 93.19 180 GLY A C 1
ATOM 1510 O O . GLY A 1 180 ? 17.219 -0.32 -4.117 1 93.19 180 GLY A O 1
ATOM 1511 N N . VAL A 1 181 ? 15.633 1.197 -3.982 1 95.06 181 VAL A N 1
ATOM 1512 C CA . VAL A 1 181 ? 14.82 0.547 -2.961 1 95.06 181 VAL A CA 1
ATOM 1513 C C . VAL A 1 181 ? 13.383 0.41 -3.457 1 95.06 181 VAL A C 1
ATOM 1515 O O . VAL A 1 181 ? 12.734 1.406 -3.787 1 95.06 181 VAL A O 1
ATOM 1518 N N . VAL A 1 182 ? 12.891 -0.821 -3.52 1 93.12 182 VAL A N 1
ATOM 1519 C CA . VAL A 1 182 ? 11.562 -1.043 -4.09 1 93.12 182 VAL A CA 1
ATOM 1520 C C . VAL A 1 182 ? 10.719 -1.879 -3.133 1 93.12 182 VAL A C 1
ATOM 1522 O O . VAL A 1 182 ? 11.258 -2.641 -2.326 1 93.12 182 VAL A O 1
ATOM 1525 N N . PHE A 1 183 ? 9.438 -1.629 -3.123 1 93 183 PHE A N 1
ATOM 1526 C CA . PHE A 1 183 ? 8.469 -2.453 -2.404 1 93 183 PHE A CA 1
ATOM 1527 C C . PHE A 1 183 ? 7.723 -3.373 -3.365 1 93 183 PHE A C 1
ATOM 1529 O O . PHE A 1 183 ? 7.305 -2.945 -4.441 1 93 183 PHE A O 1
ATOM 1536 N N . SER A 1 184 ? 7.652 -4.594 -3 1 89.94 184 SER A N 1
ATOM 1537 C CA . SER A 1 184 ? 6.918 -5.559 -3.812 1 89.94 184 SER A CA 1
ATOM 1538 C C . SER A 1 184 ? 6.203 -6.586 -2.941 1 89.94 184 SER A C 1
ATOM 1540 O O . SER A 1 184 ? 6.836 -7.27 -2.133 1 89.94 184 SER A O 1
ATOM 1542 N N . GLU A 1 185 ? 4.934 -6.652 -3.146 1 86.69 185 GLU A N 1
ATOM 1543 C CA . GLU A 1 185 ? 4.066 -7.59 -2.445 1 86.69 185 GLU A CA 1
ATOM 1544 C C . GLU A 1 185 ? 4.094 -7.348 -0.938 1 86.69 185 GLU A C 1
ATOM 1546 O O . GLU A 1 185 ? 3.385 -6.477 -0.431 1 86.69 185 GLU A O 1
ATOM 1551 N N . TYR A 1 186 ? 5.156 -7.992 -0.233 1 88.62 186 TYR A N 1
ATOM 1552 C CA . TYR A 1 186 ? 5.164 -7.891 1.222 1 88.62 186 TYR A CA 1
ATOM 1553 C C . TYR A 1 186 ? 6.434 -7.203 1.713 1 88.62 186 TYR A C 1
ATOM 1555 O O . TYR A 1 186 ? 6.488 -6.723 2.848 1 88.62 186 TYR A O 1
ATOM 1563 N N . TYR A 1 187 ? 7.371 -7.094 0.737 1 92.31 187 TYR A N 1
ATOM 1564 C CA . TYR A 1 187 ? 8.703 -6.801 1.264 1 92.31 187 TYR A CA 1
ATOM 1565 C C . TYR A 1 187 ? 9.32 -5.609 0.545 1 92.31 187 TYR A C 1
ATOM 1567 O O . TYR A 1 187 ? 9.016 -5.352 -0.622 1 92.31 187 TYR A O 1
ATOM 1575 N N . PHE A 1 188 ? 10.148 -4.945 1.298 1 94.69 188 PHE A N 1
ATOM 1576 C CA . PHE A 1 188 ? 11.055 -3.977 0.696 1 94.69 188 PHE A CA 1
ATOM 1577 C C . PHE A 1 188 ? 12.352 -4.648 0.253 1 94.69 188 PHE A C 1
ATOM 1579 O O . PHE A 1 188 ? 12.875 -5.52 0.95 1 94.69 188 PHE A O 1
ATOM 1586 N N . TYR A 1 189 ? 12.852 -4.211 -0.884 1 94.88 189 TYR A N 1
ATOM 1587 C CA . TYR A 1 189 ? 14.062 -4.781 -1.461 1 94.88 189 TYR A CA 1
ATOM 1588 C C . TYR A 1 189 ? 15.078 -3.688 -1.778 1 94.88 189 TYR A C 1
ATOM 1590 O O . TYR A 1 189 ? 14.711 -2.602 -2.229 1 94.88 189 TYR A O 1
ATOM 1598 N N . LEU A 1 190 ? 16.312 -4.059 -1.549 1 95.81 190 LEU A N 1
ATOM 1599 C CA . LEU A 1 190 ? 17.422 -3.256 -2.023 1 95.81 190 LEU A CA 1
ATOM 1600 C C . LEU A 1 190 ? 18.016 -3.838 -3.307 1 95.81 190 LEU A C 1
ATOM 1602 O O . LEU A 1 190 ? 18.406 -5.004 -3.342 1 95.81 190 LEU A O 1
ATOM 1606 N N . VAL A 1 191 ? 17.938 -3.07 -4.355 1 93.12 191 VAL A N 1
ATOM 1607 C CA . VAL A 1 191 ? 18.562 -3.441 -5.613 1 93.12 191 VAL A CA 1
ATOM 1608 C C . VAL A 1 191 ? 19.984 -2.861 -5.668 1 93.12 191 VAL A C 1
ATOM 1610 O O . VAL A 1 191 ? 20.172 -1.65 -5.527 1 93.12 191 VAL A O 1
ATOM 1613 N N . ALA A 1 192 ? 20.938 -3.721 -5.797 1 93.12 192 ALA A N 1
ATOM 1614 C CA . ALA A 1 192 ? 22.312 -3.225 -5.707 1 93.12 192 ALA A CA 1
ATOM 1615 C C . ALA A 1 192 ? 23.266 -4.082 -6.543 1 93.12 192 ALA A C 1
ATOM 1617 O O . ALA A 1 192 ? 22.984 -5.258 -6.797 1 93.12 192 ALA A O 1
ATOM 1618 N N . PHE A 1 193 ? 24.328 -3.445 -7.008 1 91.06 193 PHE A N 1
ATOM 1619 C CA . PHE A 1 193 ? 25.453 -4.145 -7.637 1 91.06 193 PHE A CA 1
ATOM 1620 C C . PHE A 1 193 ? 26.516 -4.504 -6.609 1 91.06 193 PHE A C 1
ATOM 1622 O O . PHE A 1 193 ? 26.734 -3.764 -5.648 1 91.06 193 PHE A O 1
ATOM 1629 N N . LEU A 1 194 ? 27.062 -5.672 -6.781 1 90.56 194 LEU A N 1
ATOM 1630 C CA . LEU A 1 194 ? 28.188 -6.055 -5.938 1 90.56 194 LEU A CA 1
ATOM 1631 C C . LEU A 1 194 ? 29.453 -5.312 -6.352 1 90.56 194 LEU A C 1
ATOM 1633 O O . LEU A 1 194 ? 29.766 -5.227 -7.539 1 90.56 194 LEU A O 1
ATOM 1637 N N . MET A 1 195 ? 30.141 -4.801 -5.395 1 85.62 195 MET A N 1
ATOM 1638 C CA . MET A 1 195 ? 31.328 -4.008 -5.676 1 85.62 195 MET A CA 1
ATOM 1639 C C . MET A 1 195 ? 32.406 -4.852 -6.352 1 85.62 195 MET A C 1
ATOM 1641 O O . MET A 1 195 ? 33.062 -4.387 -7.277 1 85.62 195 MET A O 1
ATOM 1645 N N . ASP A 1 196 ? 32.469 -6.027 -5.93 1 79.94 196 ASP A N 1
ATOM 1646 C CA . ASP A 1 196 ? 33.562 -6.859 -6.367 1 79.94 196 ASP A CA 1
ATOM 1647 C C . ASP A 1 196 ? 33.219 -7.641 -7.629 1 79.94 196 ASP A C 1
ATOM 1649 O O . ASP A 1 196 ? 34.031 -8.391 -8.156 1 79.94 196 ASP A O 1
ATOM 1653 N N . TYR A 1 197 ? 32 -7.414 -8.117 1 75.44 197 TYR A N 1
ATOM 1654 C CA . TYR A 1 197 ? 31.578 -8.172 -9.289 1 75.44 197 TYR A CA 1
ATOM 1655 C C . TYR A 1 197 ? 31.016 -7.25 -10.367 1 75.44 197 TYR A C 1
ATOM 1657 O O . TYR A 1 197 ? 30.469 -6.188 -10.062 1 75.44 197 TYR A O 1
ATOM 1665 N N . ASP A 1 198 ? 31.344 -7.52 -11.547 1 70.62 198 ASP A N 1
ATOM 1666 C CA . ASP A 1 198 ? 30.844 -6.73 -12.672 1 70.62 198 ASP A CA 1
ATOM 1667 C C . ASP A 1 198 ? 29.672 -7.43 -13.352 1 70.62 198 ASP A C 1
ATOM 1669 O O . ASP A 1 198 ? 29.781 -7.859 -14.5 1 70.62 198 ASP A O 1
ATOM 1673 N N . PHE A 1 199 ? 28.672 -7.562 -12.586 1 68.25 199 PHE A N 1
ATOM 1674 C CA . PHE A 1 199 ? 27.5 -8.172 -13.195 1 68.25 199 PHE A CA 1
ATOM 1675 C C . PHE A 1 199 ? 26.703 -7.141 -13.977 1 68.25 199 PHE A C 1
ATOM 1677 O O . PHE A 1 199 ? 26.672 -5.961 -13.609 1 68.25 199 PHE A O 1
ATOM 1684 N N . ASP A 1 200 ? 26.156 -7.598 -15.055 1 74.62 200 ASP A N 1
ATOM 1685 C CA . ASP A 1 200 ? 25.359 -6.73 -15.922 1 74.62 200 ASP A CA 1
ATOM 1686 C C . ASP A 1 200 ? 24.016 -6.406 -15.281 1 74.62 200 ASP A C 1
ATOM 1688 O O . ASP A 1 200 ? 23.344 -5.453 -15.688 1 74.62 200 ASP A O 1
ATOM 1692 N N . PHE A 1 201 ? 23.688 -7.207 -14.312 1 79.25 201 PHE A N 1
ATOM 1693 C CA . PHE A 1 201 ? 22.406 -6.977 -13.68 1 79.25 201 PHE A CA 1
ATOM 1694 C C . PHE A 1 201 ? 22.547 -6.898 -12.164 1 79.25 201 PHE A C 1
ATOM 1696 O O . PHE A 1 201 ? 23.406 -7.555 -11.586 1 79.25 201 PHE A O 1
ATOM 1703 N N . PRO A 1 202 ? 21.734 -6.09 -11.539 1 86 202 PRO A N 1
ATOM 1704 C CA . PRO A 1 202 ? 21.844 -5.941 -10.086 1 86 202 PRO A CA 1
ATOM 1705 C C . PRO A 1 202 ? 21.281 -7.141 -9.328 1 86 202 PRO A C 1
ATOM 1707 O O . PRO A 1 202 ? 20.547 -7.945 -9.898 1 86 202 PRO A O 1
ATOM 1710 N N . THR A 1 203 ? 21.734 -7.281 -8.172 1 88.5 203 THR A N 1
ATOM 1711 C CA . THR A 1 203 ? 21.219 -8.281 -7.254 1 88.5 203 THR A CA 1
ATOM 1712 C C . THR A 1 203 ? 20.156 -7.672 -6.336 1 88.5 203 THR A C 1
ATOM 1714 O O . THR A 1 203 ? 20.188 -6.477 -6.047 1 88.5 203 THR A O 1
ATOM 1717 N N . ILE A 1 204 ? 19.219 -8.516 -5.969 1 91.31 204 ILE A N 1
ATOM 1718 C CA . ILE A 1 204 ? 18.109 -8.055 -5.137 1 91.31 204 ILE A CA 1
ATOM 1719 C C . ILE A 1 204 ? 18.266 -8.602 -3.719 1 91.31 204 ILE A C 1
ATOM 1721 O O . ILE A 1 204 ? 18.438 -9.805 -3.523 1 91.31 204 ILE A O 1
ATOM 1725 N N . TYR A 1 205 ? 18.25 -7.715 -2.771 1 93.25 205 TYR A N 1
ATOM 1726 C CA . TYR A 1 205 ? 18.359 -8.07 -1.361 1 93.25 205 TYR A CA 1
ATOM 1727 C C . TYR A 1 205 ? 17.109 -7.668 -0.599 1 93.25 205 TYR A C 1
ATOM 1729 O O . TYR A 1 205 ? 16.656 -6.523 -0.69 1 93.25 205 TYR A O 1
ATOM 1737 N N . ARG A 1 206 ? 16.531 -8.633 0.127 1 93.56 206 ARG A N 1
ATOM 1738 C CA . ARG A 1 206 ? 15.438 -8.234 1.021 1 93.56 206 ARG A CA 1
ATOM 1739 C C . ARG A 1 206 ? 15.953 -7.352 2.15 1 93.56 206 ARG A C 1
ATOM 1741 O O . ARG A 1 206 ? 16.922 -7.699 2.828 1 93.56 206 ARG A O 1
ATOM 1748 N N . VAL A 1 207 ? 15.289 -6.227 2.381 1 95.31 207 VAL A N 1
ATOM 1749 C CA . VAL A 1 207 ? 15.742 -5.242 3.359 1 95.31 207 VAL A CA 1
ATOM 1750 C C . VAL A 1 207 ? 15.625 -5.82 4.77 1 95.31 207 VAL A C 1
ATOM 1752 O O . VAL A 1 207 ? 16.469 -5.566 5.629 1 95.31 207 VAL A O 1
ATOM 1755 N N . ASP A 1 208 ? 14.562 -6.648 5.02 1 92.5 208 ASP A N 1
ATOM 1756 C CA . ASP A 1 208 ? 14.32 -7.184 6.355 1 92.5 208 ASP A CA 1
ATOM 1757 C C . ASP A 1 208 ? 15.359 -8.234 6.723 1 92.5 208 ASP A C 1
ATOM 1759 O O . ASP A 1 208 ? 15.469 -8.633 7.883 1 92.5 208 ASP A O 1
ATOM 1763 N N . ARG A 1 209 ? 16.188 -8.641 5.793 1 92.94 209 ARG A N 1
ATOM 1764 C CA . ARG A 1 209 ? 17.219 -9.641 6.051 1 92.94 209 ARG A CA 1
ATOM 1765 C C . ARG A 1 209 ? 18.578 -8.992 6.246 1 92.94 209 ARG A C 1
ATOM 1767 O O . ARG A 1 209 ? 19.562 -9.68 6.492 1 92.94 209 ARG A O 1
ATOM 1774 N N . ILE A 1 210 ? 18.625 -7.746 6.059 1 95 210 ILE A N 1
ATOM 1775 C CA . ILE A 1 210 ? 19.844 -6.996 6.398 1 95 210 ILE A CA 1
ATOM 1776 C C . ILE A 1 210 ? 19.922 -6.809 7.91 1 95 210 ILE A C 1
ATOM 1778 O O . ILE A 1 210 ? 19.078 -6.133 8.508 1 95 210 ILE A O 1
ATOM 1782 N N . VAL A 1 211 ? 20.875 -7.328 8.461 1 93.12 211 VAL A N 1
ATOM 1783 C CA . VAL A 1 211 ? 21.031 -7.312 9.914 1 93.12 211 VAL A CA 1
ATOM 1784 C C . VAL A 1 211 ? 21.703 -6.016 10.359 1 93.12 211 VAL A C 1
ATOM 1786 O O . VAL A 1 211 ? 21.297 -5.414 11.359 1 93.12 211 VAL A O 1
ATOM 1789 N N . ARG A 1 212 ? 22.797 -5.688 9.703 1 93.94 212 ARG A N 1
ATOM 1790 C CA . ARG A 1 212 ? 23.547 -4.457 9.93 1 93.94 212 ARG A CA 1
ATOM 1791 C C . ARG A 1 212 ? 23.906 -3.791 8.609 1 93.94 212 ARG A C 1
ATOM 1793 O O . ARG A 1 212 ? 24.031 -4.461 7.578 1 93.94 212 ARG A O 1
ATOM 1800 N N . TYR A 1 213 ? 23.938 -2.502 8.633 1 96.44 213 TYR A N 1
ATOM 1801 C CA . TYR A 1 213 ? 24.359 -1.779 7.441 1 96.44 213 TYR A CA 1
ATOM 1802 C C . TYR A 1 213 ? 25.172 -0.547 7.82 1 96.44 213 TYR A C 1
ATOM 1804 O O . TYR A 1 213 ? 25 0.018 8.898 1 96.44 213 TYR A O 1
ATOM 1812 N N . ASP A 1 214 ? 26.062 -0.261 7.016 1 96.94 214 ASP A N 1
ATOM 1813 C CA . ASP A 1 214 ? 26.906 0.93 7.133 1 96.94 214 ASP A CA 1
ATOM 1814 C C . ASP A 1 214 ? 26.984 1.679 5.805 1 96.94 214 ASP A C 1
ATOM 1816 O O . ASP A 1 214 ? 27.391 1.111 4.789 1 96.94 214 ASP A O 1
ATOM 1820 N N . ILE A 1 215 ? 26.547 2.922 5.867 1 97.06 215 ILE A N 1
ATOM 1821 C CA . ILE A 1 215 ? 26.672 3.77 4.688 1 97.06 215 ILE A CA 1
ATOM 1822 C C . ILE A 1 215 ? 28.047 4.449 4.684 1 97.06 215 ILE A C 1
ATOM 1824 O O . ILE A 1 215 ? 28.328 5.309 5.523 1 97.06 215 ILE A O 1
ATOM 1828 N N . THR A 1 216 ? 28.812 4.133 3.703 1 96.38 216 THR A N 1
ATOM 1829 C CA . THR A 1 216 ? 30.188 4.629 3.686 1 96.38 216 THR A CA 1
ATOM 1830 C C . THR A 1 216 ? 30.25 5.992 3.002 1 96.38 216 THR A C 1
ATOM 1832 O O . THR A 1 216 ? 29.266 6.461 2.434 1 96.38 216 THR A O 1
ATOM 1835 N N . ASN A 1 217 ? 31.422 6.551 3.025 1 94.94 217 ASN A N 1
ATOM 1836 C CA . ASN A 1 217 ? 31.656 7.82 2.344 1 94.94 217 ASN A CA 1
ATOM 1837 C C . ASN A 1 217 ? 32.125 7.605 0.907 1 94.94 217 ASN A C 1
ATOM 1839 O O . ASN A 1 217 ? 32.219 8.562 0.128 1 94.94 217 ASN A O 1
ATOM 1843 N N . GLU A 1 218 ? 32.344 6.414 0.562 1 93.94 218 GLU A N 1
ATOM 1844 C CA . GLU A 1 218 ? 32.75 6.098 -0.807 1 93.94 218 GLU A CA 1
ATOM 1845 C C . GLU A 1 218 ? 31.578 6.23 -1.768 1 93.94 218 GLU A C 1
ATOM 1847 O O . GLU A 1 218 ? 30.5 5.699 -1.508 1 93.94 218 GLU A O 1
ATOM 1852 N N . ARG A 1 219 ? 31.828 6.941 -2.832 1 92.88 219 ARG A N 1
ATOM 1853 C CA . ARG A 1 219 ? 30.781 7.129 -3.84 1 92.88 219 ARG A CA 1
ATOM 1854 C C . ARG A 1 219 ? 31.094 6.32 -5.098 1 92.88 219 ARG A C 1
ATOM 1856 O O . ARG A 1 219 ? 32.25 5.941 -5.336 1 92.88 219 ARG A O 1
ATOM 1863 N N . PHE A 1 220 ? 30.094 5.965 -5.793 1 89.94 220 PHE A N 1
ATOM 1864 C CA . PHE A 1 220 ? 30.25 5.305 -7.082 1 89.94 220 PHE A CA 1
ATOM 1865 C C . PHE A 1 220 ? 29.578 6.09 -8.188 1 89.94 220 PHE A C 1
ATOM 1867 O O . PHE A 1 220 ? 28.75 6.965 -7.918 1 89.94 220 PHE A O 1
ATOM 1874 N N . LYS A 1 221 ? 30.203 5.914 -9.453 1 81.69 221 LYS A N 1
ATOM 1875 C CA . LYS A 1 221 ? 29.625 6.586 -10.617 1 81.69 221 LYS A CA 1
ATOM 1876 C C . LYS A 1 221 ? 28.625 5.691 -11.336 1 81.69 221 LYS A C 1
ATOM 1878 O O . LYS A 1 221 ? 28.797 4.473 -11.398 1 81.69 221 LYS A O 1
ATOM 1883 N N . SER A 1 222 ? 27.375 6.203 -11.445 1 72.25 222 SER A N 1
ATOM 1884 C CA . SER A 1 222 ? 26.406 5.488 -12.273 1 72.25 222 SER A CA 1
ATOM 1885 C C . SER A 1 222 ? 26.422 6.016 -13.711 1 72.25 222 SER A C 1
ATOM 1887 O O . SER A 1 222 ? 26.531 7.223 -13.93 1 72.25 222 SER A O 1
ATOM 1889 N N . ASP A 1 223 ? 26.891 5.215 -14.695 1 61.16 223 ASP A N 1
ATOM 1890 C CA . ASP A 1 223 ? 26.797 5.691 -16.062 1 61.16 223 ASP A CA 1
ATOM 1891 C C . ASP A 1 223 ? 25.359 6.105 -16.406 1 61.16 223 ASP A C 1
ATOM 1893 O O . ASP A 1 223 ? 24.406 5.41 -16.062 1 61.16 223 ASP A O 1
ATOM 1897 N N . TYR A 1 224 ? 25.188 7.457 -16.781 1 55 224 TYR A N 1
ATOM 1898 C CA . TYR A 1 224 ? 23.906 8.062 -17.109 1 55 224 TYR A CA 1
ATOM 1899 C C . TYR A 1 224 ? 23.125 7.18 -18.078 1 55 224 TYR A C 1
ATOM 1901 O O . TYR A 1 224 ? 21.891 7.055 -17.969 1 55 224 TYR A O 1
ATOM 1909 N N . LYS A 1 225 ? 23.922 6.742 -19.188 1 51.75 225 LYS A N 1
ATOM 1910 C CA . LYS A 1 225 ? 23.312 5.988 -20.281 1 51.75 225 LYS A CA 1
ATOM 1911 C C . LYS A 1 225 ? 22.781 4.645 -19.797 1 51.75 225 LYS A C 1
ATOM 1913 O O . LYS A 1 225 ? 21.828 4.105 -20.359 1 51.75 225 LYS A O 1
ATOM 1918 N N . ASN A 1 226 ? 23.312 4.195 -18.641 1 59.38 226 ASN A N 1
ATOM 1919 C CA . ASN A 1 226 ? 22.953 2.867 -18.156 1 59.38 226 ASN A CA 1
ATOM 1920 C C . ASN A 1 226 ? 22.391 2.924 -16.734 1 59.38 226 ASN A C 1
ATOM 1922 O O . ASN A 1 226 ? 22.578 1.995 -15.953 1 59.38 226 ASN A O 1
ATOM 1926 N N . ARG A 1 227 ? 21.781 4 -16.531 1 69.75 227 ARG A N 1
ATOM 1927 C CA . ARG A 1 227 ? 21.266 4.215 -15.188 1 69.75 227 ARG A CA 1
ATOM 1928 C C . ARG A 1 227 ? 20.094 3.281 -14.891 1 69.75 227 ARG A C 1
ATOM 1930 O O . ARG A 1 227 ? 19.219 3.092 -15.734 1 69.75 227 ARG A O 1
ATOM 1937 N N . PHE A 1 228 ? 20.219 2.635 -13.812 1 78.56 228 PHE A N 1
ATOM 1938 C CA . PHE A 1 228 ? 19.156 1.76 -13.328 1 78.56 228 PHE A CA 1
ATOM 1939 C C . PHE A 1 228 ? 17.891 2.557 -13.031 1 78.56 228 PHE A C 1
ATOM 1941 O O . PHE A 1 228 ? 17.953 3.562 -12.32 1 78.56 228 PHE A O 1
ATOM 1948 N N . GLU A 1 229 ? 16.859 2.148 -13.719 1 81.38 229 GLU A N 1
ATOM 1949 C CA . GLU A 1 229 ? 15.562 2.783 -13.492 1 81.38 229 GLU A CA 1
ATOM 1950 C C . GLU A 1 229 ? 14.609 1.85 -12.742 1 81.38 229 GLU A C 1
ATOM 1952 O O . GLU A 1 229 ? 14.086 0.899 -13.328 1 81.38 229 GLU A O 1
ATOM 1957 N N . GLU A 1 230 ? 14.312 2.252 -11.516 1 83.31 230 GLU A N 1
ATOM 1958 C CA . GLU A 1 230 ? 13.477 1.428 -10.648 1 83.31 230 GLU A CA 1
ATOM 1959 C C . GLU A 1 230 ? 12.109 1.178 -11.273 1 83.31 230 GLU A C 1
ATOM 1961 O O . GLU A 1 230 ? 11.57 0.073 -11.18 1 83.31 230 GLU A O 1
ATOM 1966 N N . GLY A 1 231 ? 11.609 2.219 -11.883 1 82.38 231 GLY A N 1
ATOM 1967 C CA . GLY A 1 231 ? 10.297 2.088 -12.5 1 82.38 231 GLY A CA 1
ATOM 1968 C C . GLY A 1 231 ? 10.266 1.09 -13.641 1 82.38 231 GLY A C 1
ATOM 1969 O O . GLY A 1 231 ? 9.344 0.28 -13.742 1 82.38 231 GLY A O 1
ATOM 1970 N N . GLU A 1 232 ? 11.305 1.168 -14.469 1 81.5 232 GLU A N 1
ATOM 1971 C CA . GLU A 1 232 ? 11.414 0.236 -15.586 1 81.5 232 GLU A CA 1
ATOM 1972 C C . GLU A 1 232 ? 11.664 -1.188 -15.094 1 81.5 232 GLU A C 1
ATOM 1974 O O . GLU A 1 232 ? 11.125 -2.146 -15.656 1 81.5 232 GLU A O 1
ATOM 1979 N N . PHE A 1 233 ? 12.461 -1.207 -14.141 1 82 233 PHE A N 1
ATOM 1980 C CA . PHE A 1 233 ? 12.758 -2.496 -13.531 1 82 233 PHE A CA 1
ATOM 1981 C C . PHE A 1 233 ? 11.484 -3.137 -12.977 1 82 233 PHE A C 1
ATOM 1983 O O . PHE A 1 233 ? 11.234 -4.324 -13.203 1 82 233 PHE A O 1
ATOM 1990 N N . ARG A 1 234 ? 10.648 -2.406 -12.375 1 83.56 234 ARG A N 1
ATOM 1991 C CA . ARG A 1 234 ? 9.43 -2.898 -11.742 1 83.56 234 ARG A CA 1
ATOM 1992 C C . ARG A 1 234 ? 8.438 -3.414 -12.781 1 83.56 234 ARG A C 1
ATOM 1994 O O . ARG A 1 234 ? 7.699 -4.363 -12.523 1 83.56 234 ARG A O 1
ATOM 2001 N N . LYS A 1 235 ? 8.516 -2.818 -13.914 1 82.81 235 LYS A N 1
ATOM 2002 C CA . LYS A 1 235 ? 7.605 -3.23 -14.984 1 82.81 235 LYS A CA 1
ATOM 2003 C C . LYS A 1 235 ? 7.93 -4.641 -15.469 1 82.81 235 LYS A C 1
ATOM 2005 O O . LYS A 1 235 ? 7.074 -5.312 -16.047 1 82.81 235 LYS A O 1
ATOM 2010 N N . ARG A 1 236 ? 9.156 -4.98 -15.188 1 84.56 236 ARG A N 1
ATOM 2011 C CA . ARG A 1 236 ? 9.633 -6.184 -15.859 1 84.56 236 ARG A CA 1
ATOM 2012 C C . ARG A 1 236 ? 9.961 -7.281 -14.852 1 84.56 236 ARG A C 1
ATOM 2014 O O . ARG A 1 236 ? 10.25 -8.414 -15.234 1 84.56 236 ARG A O 1
ATOM 2021 N N . VAL A 1 237 ? 9.922 -6.914 -13.602 1 80.06 237 VAL A N 1
ATOM 2022 C CA . VAL A 1 237 ? 10.328 -7.906 -12.609 1 80.06 237 VAL A CA 1
ATOM 2023 C C . VAL A 1 237 ? 9.086 -8.531 -11.969 1 80.06 237 VAL A C 1
ATOM 2025 O O . VAL A 1 237 ? 8.133 -7.824 -11.633 1 80.06 237 VAL A O 1
ATOM 2028 N N . GLN A 1 238 ? 9.07 -9.852 -11.992 1 77.44 238 GLN A N 1
ATOM 2029 C CA . GLN A 1 238 ? 8.023 -10.586 -11.297 1 77.44 238 GLN A CA 1
ATOM 2030 C C . GLN A 1 238 ? 8.586 -11.383 -10.125 1 77.44 238 GLN A C 1
ATOM 2032 O O . GLN A 1 238 ? 9.641 -12.016 -10.25 1 77.44 238 GLN A O 1
ATOM 2037 N N . PHE A 1 239 ? 7.969 -11.305 -8.922 1 73.94 239 PHE A N 1
ATOM 2038 C CA . PHE A 1 239 ? 8.312 -12.008 -7.691 1 73.94 239 PHE A CA 1
ATOM 2039 C C . PHE A 1 239 ? 9.734 -11.68 -7.262 1 73.94 239 PHE A C 1
ATOM 2041 O O . PHE A 1 239 ? 10.406 -12.5 -6.629 1 73.94 239 PHE A O 1
ATOM 2048 N N . MET A 1 240 ? 10.312 -10.602 -7.777 1 77.12 240 MET A N 1
ATOM 2049 C CA . MET A 1 240 ? 11.594 -10.023 -7.398 1 77.12 240 MET A CA 1
ATOM 2050 C C . MET A 1 240 ? 12.727 -11.016 -7.629 1 77.12 240 MET A C 1
ATOM 2052 O O . MET A 1 240 ? 13.57 -11.211 -6.754 1 77.12 240 MET A O 1
ATOM 2056 N N . HIS A 1 241 ? 12.656 -11.695 -8.633 1 77.94 241 HIS A N 1
ATOM 2057 C CA . HIS A 1 241 ? 13.758 -12.508 -9.133 1 77.94 241 HIS A CA 1
ATOM 2058 C C . HIS A 1 241 ? 14.523 -11.789 -10.234 1 77.94 241 HIS A C 1
ATOM 2060 O O . HIS A 1 241 ? 13.961 -11.469 -11.281 1 77.94 241 HIS A O 1
ATOM 2066 N N . ALA A 1 242 ? 15.766 -11.555 -9.859 1 73.5 242 ALA A N 1
ATOM 2067 C CA . ALA A 1 242 ? 16.609 -10.875 -10.852 1 73.5 242 ALA A CA 1
ATOM 2068 C C . ALA A 1 242 ? 17.094 -11.852 -11.914 1 73.5 242 ALA A C 1
ATOM 2070 O O . ALA A 1 242 ? 16.953 -13.07 -11.766 1 73.5 242 ALA A O 1
ATOM 2071 N N . GLY A 1 243 ? 17.516 -11.383 -13.039 1 79.75 243 GLY A N 1
ATOM 2072 C CA . GLY A 1 243 ? 18.016 -12.164 -14.164 1 79.75 243 GLY A CA 1
ATOM 2073 C C . GLY A 1 243 ? 18.047 -11.391 -15.469 1 79.75 243 GLY A C 1
ATOM 2074 O O . GLY A 1 243 ? 17.859 -10.172 -15.477 1 79.75 243 GLY A O 1
ATOM 2075 N N . GLU A 1 244 ? 18.312 -12.125 -16.438 1 83.75 244 GLU A N 1
ATOM 2076 C CA . GLU A 1 244 ? 18.391 -11.484 -17.75 1 83.75 244 GLU A CA 1
ATOM 2077 C C . GLU A 1 244 ? 17 -11.172 -18.297 1 83.75 244 GLU A C 1
ATOM 2079 O O . GLU A 1 244 ? 16.016 -11.836 -17.938 1 83.75 244 GLU A O 1
ATOM 2084 N N . LEU A 1 245 ? 17 -10.172 -19.047 1 88.12 245 LEU A N 1
ATOM 2085 C CA . LEU A 1 245 ? 15.758 -9.805 -19.703 1 88.12 245 LEU A CA 1
ATOM 2086 C C . LEU A 1 245 ? 15.336 -10.883 -20.703 1 88.12 245 LEU A C 1
ATOM 2088 O O . LEU A 1 245 ? 16.141 -11.352 -21.5 1 88.12 245 LEU A O 1
ATOM 2092 N N . MET A 1 246 ? 14.125 -11.32 -20.578 1 92.31 246 MET A N 1
ATOM 2093 C CA . MET A 1 246 ? 13.578 -12.359 -21.453 1 92.31 246 MET A CA 1
ATOM 2094 C C . MET A 1 246 ? 12.289 -11.891 -22.109 1 92.31 246 MET A C 1
ATOM 2096 O O . MET A 1 246 ? 11.461 -11.234 -21.469 1 92.31 246 MET A O 1
ATOM 2100 N N . LYS A 1 247 ? 12.211 -12.078 -23.344 1 95.38 247 LYS A N 1
ATOM 2101 C CA . LYS A 1 247 ? 10.953 -11.867 -24.062 1 95.38 247 LYS A CA 1
ATOM 2102 C C . LYS A 1 247 ? 10.148 -13.156 -24.156 1 95.38 247 LYS A C 1
ATOM 2104 O O . LYS A 1 247 ? 10.633 -14.172 -24.656 1 95.38 247 LYS A O 1
ATOM 2109 N N . ILE A 1 248 ? 8.938 -13.078 -23.703 1 96.56 248 ILE A N 1
ATOM 2110 C CA . ILE A 1 248 ? 8.133 -14.297 -23.703 1 96.56 248 ILE A CA 1
ATOM 2111 C C . ILE A 1 248 ? 6.867 -14.086 -24.531 1 96.56 248 ILE A C 1
ATOM 2113 O O . ILE A 1 248 ? 6.387 -12.953 -24.656 1 96.56 248 ILE A O 1
ATOM 2117 N N . THR A 1 249 ? 6.445 -15.102 -25.156 1 97.81 249 THR A N 1
ATOM 2118 C CA . THR A 1 249 ? 5.164 -15.172 -25.859 1 97.81 249 THR A CA 1
ATOM 2119 C C . THR A 1 249 ? 4.336 -16.344 -25.344 1 97.81 249 THR A C 1
ATOM 2121 O O . THR A 1 249 ? 4.84 -17.469 -25.219 1 97.81 249 THR A O 1
ATOM 2124 N N . PHE A 1 250 ? 3.117 -16.094 -24.984 1 97.38 250 PHE A N 1
ATOM 2125 C CA . PHE A 1 250 ? 2.277 -17.172 -24.484 1 97.38 250 PHE A CA 1
ATOM 2126 C C . PHE A 1 250 ? 0.83 -16.984 -24.922 1 97.38 250 PHE A C 1
ATOM 2128 O O . PHE A 1 250 ? 0.423 -15.867 -25.266 1 97.38 250 PHE A O 1
ATOM 2135 N N . ARG A 1 251 ? 0.146 -18.062 -25.016 1 97.56 251 ARG A N 1
ATOM 2136 C CA . ARG A 1 251 ? -1.284 -18.078 -25.297 1 97.56 251 ARG A CA 1
ATOM 2137 C C . ARG A 1 251 ? -2.1 -18.156 -24.016 1 97.56 251 ARG A C 1
ATOM 2139 O O . ARG A 1 251 ? -1.742 -18.906 -23.094 1 97.56 251 ARG A O 1
ATOM 2146 N N . TYR A 1 252 ? -3.115 -17.375 -23.906 1 96.81 252 TYR A N 1
ATOM 2147 C CA . TYR A 1 252 ? -3.969 -17.344 -22.734 1 96.81 252 TYR A CA 1
ATOM 2148 C C . TYR A 1 252 ? -5.441 -17.406 -23.125 1 96.81 252 TYR A C 1
ATOM 2150 O O . TYR A 1 252 ? -5.879 -16.703 -24.031 1 96.81 252 TYR A O 1
ATOM 2158 N N . TRP A 1 253 ? -6.207 -18.281 -22.422 1 95.44 253 TRP A N 1
ATOM 2159 C CA . TRP A 1 253 ? -7.637 -18.391 -22.688 1 95.44 253 TRP A CA 1
ATOM 2160 C C . TRP A 1 253 ? -8.43 -18.484 -21.391 1 95.44 253 TRP A C 1
ATOM 2162 O O . TRP A 1 253 ? -9.5 -19.094 -21.359 1 95.44 253 TRP A O 1
ATOM 2172 N N . GLY A 1 254 ? -7.84 -17.922 -20.344 1 91.88 254 GLY A N 1
ATOM 2173 C CA . GLY A 1 254 ? -8.461 -17.969 -19.031 1 91.88 254 GLY A CA 1
ATOM 2174 C C . GLY A 1 254 ? -9.539 -16.922 -18.844 1 91.88 254 GLY A C 1
ATOM 2175 O O . GLY A 1 254 ? -9.953 -16.266 -19.812 1 91.88 254 GLY A O 1
ATOM 2176 N N . PRO A 1 255 ? -10 -16.828 -17.594 1 83.38 255 PRO A N 1
ATOM 2177 C CA . PRO A 1 255 ? -11.203 -16.047 -17.328 1 83.38 255 PRO A CA 1
ATOM 2178 C C . PRO A 1 255 ? -10.945 -14.539 -17.391 1 83.38 255 PRO A C 1
ATOM 2180 O O . PRO A 1 255 ? -11.875 -13.766 -17.641 1 83.38 255 PRO A O 1
ATOM 2183 N N . SER A 1 256 ? -9.727 -14.141 -17.141 1 86.5 256 SER A N 1
ATOM 2184 C CA . SER A 1 256 ? -9.523 -12.703 -17.031 1 86.5 256 SER A CA 1
ATOM 2185 C C . SER A 1 256 ? -8.258 -12.266 -17.766 1 86.5 256 SER A C 1
ATOM 2187 O O . SER A 1 256 ? -7.176 -12.234 -17.172 1 86.5 256 SER A O 1
ATOM 2189 N N . LEU A 1 257 ? -8.406 -11.742 -18.969 1 88.12 257 LEU A N 1
ATOM 2190 C CA . LEU A 1 257 ? -7.301 -11.164 -19.734 1 88.12 257 LEU A CA 1
ATOM 2191 C C . LEU A 1 257 ? -6.797 -9.891 -19.062 1 88.12 257 LEU A C 1
ATOM 2193 O O . LEU A 1 257 ? -5.594 -9.609 -19.078 1 88.12 257 LEU A O 1
ATOM 2197 N N . GLN A 1 258 ? -7.703 -9.219 -18.406 1 86.31 258 GLN A N 1
ATOM 2198 C CA . GLN A 1 258 ? -7.352 -7.973 -17.734 1 86.31 258 GLN A CA 1
ATOM 2199 C C . GLN A 1 258 ? -6.359 -8.219 -16.609 1 86.31 258 GLN A C 1
ATOM 2201 O O . GLN A 1 258 ? -5.434 -7.434 -16.406 1 86.31 258 GLN A O 1
ATOM 2206 N N . ALA A 1 259 ? -6.59 -9.281 -15.898 1 86.44 259 ALA A N 1
ATOM 2207 C CA . ALA A 1 259 ? -5.699 -9.617 -14.789 1 86.44 259 ALA A CA 1
ATOM 2208 C C . ALA A 1 259 ? -4.281 -9.875 -15.289 1 86.44 259 ALA A C 1
ATOM 2210 O O . ALA A 1 259 ? -3.307 -9.523 -14.617 1 86.44 259 ALA A O 1
ATOM 2211 N N . ILE A 1 260 ? -4.188 -10.414 -16.484 1 88.88 260 ILE A N 1
ATOM 2212 C CA . ILE A 1 260 ? -2.887 -10.688 -17.078 1 88.88 260 ILE A CA 1
ATOM 2213 C C . ILE A 1 260 ? -2.189 -9.383 -17.438 1 88.88 260 ILE A C 1
ATOM 2215 O O . ILE A 1 260 ? -1.018 -9.18 -17.109 1 88.88 260 ILE A O 1
ATOM 2219 N N . LEU A 1 261 ? -2.949 -8.555 -18.062 1 88.81 261 LEU A N 1
ATOM 2220 C CA . LEU A 1 261 ? -2.389 -7.293 -18.531 1 88.81 261 LEU A CA 1
ATOM 2221 C C . LEU A 1 261 ? -2.031 -6.383 -17.359 1 88.81 261 LEU A C 1
ATOM 2223 O O . LEU A 1 261 ? -1.077 -5.605 -17.438 1 88.81 261 LEU A O 1
ATOM 2227 N N . ASP A 1 262 ? -2.75 -6.5 -16.297 1 88.19 262 ASP A N 1
ATOM 2228 C CA . ASP A 1 262 ? -2.453 -5.723 -15.094 1 88.19 262 ASP A CA 1
ATOM 2229 C C . ASP A 1 262 ? -1.215 -6.266 -14.383 1 88.19 262 ASP A C 1
ATOM 2231 O O . ASP A 1 262 ? -0.407 -5.496 -13.859 1 88.19 262 ASP A O 1
ATOM 2235 N N . ARG A 1 263 ? -1.071 -7.57 -14.398 1 88.25 263 ARG A N 1
ATOM 2236 C CA . ARG A 1 263 ? 0.044 -8.211 -13.711 1 88.25 263 ARG A CA 1
ATOM 2237 C C . ARG A 1 263 ? 1.355 -7.973 -14.445 1 88.25 263 ARG A C 1
ATOM 2239 O O . ARG A 1 263 ? 2.41 -7.832 -13.82 1 88.25 263 ARG A O 1
ATOM 2246 N N . LEU A 1 264 ? 1.26 -7.934 -15.789 1 90.88 264 LEU A N 1
ATOM 2247 C CA . LEU A 1 264 ? 2.432 -7.754 -16.641 1 90.88 264 LEU A CA 1
ATOM 2248 C C . LEU A 1 264 ? 2.34 -6.449 -17.422 1 90.88 264 LEU A C 1
ATOM 2250 O O . LEU A 1 264 ? 1.901 -6.441 -18.578 1 90.88 264 LEU A O 1
ATOM 2254 N N . PRO A 1 265 ? 2.926 -5.461 -16.859 1 88 265 PRO A N 1
ATOM 2255 C CA . PRO A 1 265 ? 2.787 -4.141 -17.469 1 88 265 PRO A CA 1
ATOM 2256 C C . PRO A 1 265 ? 3.342 -4.098 -18.891 1 88 265 PRO A C 1
ATOM 2258 O O . PRO A 1 265 ? 2.904 -3.275 -19.703 1 88 265 PRO A O 1
ATOM 2261 N N . THR A 1 266 ? 4.273 -4.914 -19.266 1 91.44 266 THR A N 1
ATOM 2262 C CA . THR A 1 266 ? 4.879 -4.898 -20.594 1 91.44 266 THR A CA 1
ATOM 2263 C C . THR A 1 266 ? 4.094 -5.785 -21.562 1 91.44 266 THR A C 1
ATOM 2265 O O . THR A 1 266 ? 4.422 -5.867 -22.75 1 91.44 266 THR A O 1
ATOM 2268 N N . ALA A 1 267 ? 3.084 -6.418 -21.047 1 93.44 267 ALA A N 1
ATOM 2269 C CA . ALA A 1 267 ? 2.332 -7.375 -21.859 1 93.44 267 ALA A CA 1
ATOM 2270 C C . ALA A 1 267 ? 1.532 -6.664 -22.953 1 93.44 267 ALA A C 1
ATOM 2272 O O . ALA A 1 267 ? 0.979 -5.586 -22.719 1 93.44 267 ALA A O 1
ATOM 2273 N N . LYS A 1 268 ? 1.543 -7.223 -24.094 1 94.56 268 LYS A N 1
ATOM 2274 C CA . LYS A 1 268 ? 0.763 -6.754 -25.234 1 94.56 268 LYS A CA 1
ATOM 2275 C C . LYS A 1 268 ? 0.045 -7.914 -25.922 1 94.56 268 LYS A C 1
ATOM 2277 O O . LYS A 1 268 ? 0.641 -8.969 -26.156 1 94.56 268 LYS A O 1
ATOM 2282 N N . VAL A 1 269 ? -1.209 -7.695 -26.203 1 95 269 VAL A N 1
ATOM 2283 C CA . VAL A 1 269 ? -1.952 -8.68 -26.984 1 95 269 VAL A CA 1
ATOM 2284 C C . VAL A 1 269 ? -1.58 -8.562 -28.469 1 95 269 VAL A C 1
ATOM 2286 O O . VAL A 1 269 ? -1.804 -7.52 -29.078 1 95 269 VAL A O 1
ATOM 2289 N N . VAL A 1 270 ? -1.062 -9.523 -29.016 1 95.75 270 VAL A N 1
ATOM 2290 C CA . VAL A 1 270 ? -0.576 -9.438 -30.391 1 95.75 270 VAL A CA 1
ATOM 2291 C C . VAL A 1 270 ? -1.562 -10.125 -31.344 1 95.75 270 VAL A C 1
ATOM 2293 O O . VAL A 1 270 ? -1.596 -9.82 -32.531 1 95.75 270 VAL A O 1
ATOM 2296 N N . GLU A 1 271 ? -2.285 -11.039 -30.859 1 93.56 271 GLU A N 1
ATOM 2297 C CA . GLU A 1 271 ? -3.297 -11.75 -31.641 1 93.56 271 GLU A CA 1
ATOM 2298 C C . GLU A 1 271 ? -4.457 -12.195 -30.75 1 93.56 271 GLU A C 1
ATOM 2300 O O . GLU A 1 271 ? -4.258 -12.562 -29.594 1 93.56 271 GLU A O 1
ATOM 2305 N N . LYS A 1 272 ? -5.656 -12.062 -31.297 1 91.44 272 LYS A N 1
ATOM 2306 C CA . LYS A 1 272 ? -6.84 -12.531 -30.578 1 91.44 272 LYS A CA 1
ATOM 2307 C C . LYS A 1 272 ? -7.621 -13.539 -31.422 1 91.44 272 LYS A C 1
ATOM 2309 O O . LYS A 1 272 ? -7.812 -13.336 -32.625 1 91.44 272 LYS A O 1
ATOM 2314 N N . ASP A 1 273 ? -7.781 -14.711 -30.891 1 85 273 ASP A N 1
ATOM 2315 C CA . ASP A 1 273 ? -8.602 -15.734 -31.531 1 85 273 ASP A CA 1
ATOM 2316 C C . ASP A 1 273 ? -9.719 -16.203 -30.609 1 85 273 ASP A C 1
ATOM 2318 O O . ASP A 1 273 ? -9.562 -17.188 -29.891 1 85 273 ASP A O 1
ATOM 2322 N N . GLY A 1 274 ? -10.898 -15.672 -30.766 1 82.69 274 GLY A N 1
ATOM 2323 C CA . GLY A 1 274 ? -11.992 -16.016 -29.875 1 82.69 274 GLY A CA 1
ATOM 2324 C C . GLY A 1 274 ? -11.719 -15.672 -28.422 1 82.69 274 GLY A C 1
ATOM 2325 O O . GLY A 1 274 ? -11.492 -14.5 -28.094 1 82.69 274 GLY A O 1
ATOM 2326 N N . GLN A 1 275 ? -11.672 -16.766 -27.688 1 83.06 275 GLN A N 1
ATOM 2327 C CA . GLN A 1 275 ? -11.461 -16.562 -26.266 1 83.06 275 GLN A CA 1
ATOM 2328 C C . GLN A 1 275 ? -9.969 -16.625 -25.906 1 83.06 275 GLN A C 1
ATOM 2330 O O . GLN A 1 275 ? -9.578 -16.297 -24.797 1 83.06 275 GLN A O 1
ATOM 2335 N N . SER A 1 276 ? -9.234 -16.922 -26.938 1 93.19 276 SER A N 1
ATOM 2336 C CA . SER A 1 276 ? -7.801 -17.047 -26.703 1 93.19 276 SER A CA 1
ATOM 2337 C C . SER A 1 276 ? -7.047 -15.828 -27.219 1 93.19 276 SER A C 1
ATOM 2339 O O . SER A 1 276 ? -7.477 -15.18 -28.172 1 93.19 276 SER A O 1
ATOM 2341 N N . ALA A 1 277 ? -6.039 -15.453 -26.5 1 95.31 277 ALA A N 1
ATOM 2342 C CA . ALA A 1 277 ? -5.18 -14.344 -26.891 1 95.31 277 ALA A CA 1
ATOM 2343 C C . ALA A 1 277 ? -3.709 -14.742 -26.859 1 95.31 277 ALA A C 1
ATOM 2345 O O . ALA A 1 277 ? -3.283 -15.5 -25.969 1 95.31 277 ALA A O 1
ATOM 2346 N N . ILE A 1 278 ? -2.992 -14.297 -27.844 1 97.5 278 ILE A N 1
ATOM 2347 C CA . ILE A 1 278 ? -1.54 -14.43 -27.812 1 97.5 278 ILE A CA 1
ATOM 2348 C C . ILE A 1 278 ? -0.918 -13.156 -27.25 1 97.5 278 ILE A C 1
ATOM 2350 O O . ILE A 1 278 ? -1.162 -12.055 -27.766 1 97.5 278 ILE A O 1
ATOM 2354 N N . ILE A 1 279 ? -0.118 -13.297 -26.188 1 96.94 279 ILE A N 1
ATOM 2355 C CA . ILE A 1 279 ? 0.411 -12.156 -25.438 1 96.94 279 ILE A CA 1
ATOM 2356 C C . ILE A 1 279 ? 1.938 -12.18 -25.484 1 96.94 279 ILE A C 1
ATOM 2358 O O . ILE A 1 279 ? 2.551 -13.242 -25.344 1 96.94 279 ILE A O 1
ATOM 2362 N N . GLU A 1 280 ? 2.539 -11.078 -25.75 1 97.56 280 GLU A N 1
ATOM 2363 C CA . GLU A 1 280 ? 3.98 -10.891 -25.625 1 97.56 280 GLU A CA 1
ATOM 2364 C C . GLU A 1 280 ? 4.32 -9.977 -24.438 1 97.56 280 GLU A C 1
ATOM 2366 O O . GLU A 1 280 ? 3.584 -9.039 -24.156 1 97.56 280 GLU A O 1
ATOM 2371 N N . ALA A 1 281 ? 5.387 -10.328 -23.75 1 95.31 281 ALA A N 1
ATOM 2372 C CA . ALA A 1 281 ? 5.82 -9.523 -22.609 1 95.31 281 ALA A CA 1
ATOM 2373 C C . ALA A 1 281 ? 7.328 -9.625 -22.406 1 95.31 281 ALA A C 1
ATOM 2375 O O . ALA A 1 281 ? 7.965 -10.562 -22.906 1 95.31 281 ALA A O 1
ATOM 2376 N N . GLU A 1 282 ? 7.906 -8.672 -21.844 1 94.12 282 GLU A N 1
ATOM 2377 C CA . GLU A 1 282 ? 9.297 -8.672 -21.391 1 94.12 282 GLU A CA 1
ATOM 2378 C C . GLU A 1 282 ? 9.391 -8.773 -19.875 1 94.12 282 GLU A C 1
ATOM 2380 O O . GLU A 1 282 ? 8.727 -8.023 -19.156 1 94.12 282 GLU A O 1
ATOM 2385 N N . VAL A 1 283 ? 10.18 -9.711 -19.422 1 92 283 VAL A N 1
ATOM 2386 C CA . VAL A 1 283 ? 10.297 -9.914 -17.984 1 92 283 VAL A CA 1
ATOM 2387 C C . VAL A 1 283 ? 11.758 -10.18 -17.625 1 92 283 VAL A C 1
ATOM 2389 O O . VAL A 1 283 ? 12.516 -10.711 -18.422 1 92 283 VAL A O 1
ATOM 2392 N N . TYR A 1 284 ? 12.133 -9.766 -16.406 1 86.62 284 TYR A N 1
ATOM 2393 C CA . TYR A 1 284 ? 13.453 -10.094 -15.883 1 86.62 284 TYR A CA 1
ATOM 2394 C C . TYR A 1 284 ? 13.43 -11.445 -15.164 1 86.62 284 TYR A C 1
ATOM 2396 O O . TYR A 1 284 ? 12.539 -11.703 -14.352 1 86.62 284 TYR A O 1
ATOM 2404 N N . GLY A 1 285 ? 14.398 -12.281 -15.484 1 81.25 285 GLY A N 1
ATOM 2405 C CA . GLY A 1 285 ? 14.602 -13.508 -14.734 1 81.25 285 GLY A CA 1
ATOM 2406 C C . GLY A 1 285 ? 13.516 -14.539 -14.961 1 81.25 285 GLY A C 1
ATOM 2407 O O . GLY A 1 285 ? 12.742 -14.43 -15.914 1 81.25 285 GLY A O 1
ATOM 2408 N N . ARG A 1 286 ? 13.547 -15.586 -14.094 1 82.62 286 ARG A N 1
ATOM 2409 C CA . ARG A 1 286 ? 12.641 -16.719 -14.289 1 82.62 286 ARG A CA 1
ATOM 2410 C C . ARG A 1 286 ? 11.516 -16.688 -13.258 1 82.62 286 ARG A C 1
ATOM 2412 O O . ARG A 1 286 ? 10.766 -17.672 -13.125 1 82.62 286 ARG A O 1
ATOM 2419 N N . GLY A 1 287 ? 11.422 -15.586 -12.578 1 87.06 287 GLY A N 1
ATOM 2420 C CA . GLY A 1 287 ? 10.352 -15.461 -11.594 1 87.06 287 GLY A CA 1
ATOM 2421 C C . GLY A 1 287 ? 8.969 -15.523 -12.211 1 87.06 287 GLY A C 1
ATOM 2422 O O . GLY A 1 287 ? 8.023 -15.977 -11.57 1 87.06 287 GLY A O 1
ATOM 2423 N N . ILE A 1 288 ? 8.859 -15.211 -13.469 1 91.75 288 ILE A N 1
ATOM 2424 C CA . ILE A 1 288 ? 7.59 -15.172 -14.18 1 91.75 288 ILE A CA 1
ATOM 2425 C C . ILE A 1 288 ? 7.004 -16.578 -14.266 1 91.75 288 ILE A C 1
ATOM 2427 O O . ILE A 1 288 ? 5.789 -16.75 -14.406 1 91.75 288 ILE A O 1
ATOM 2431 N N . LYS A 1 289 ? 7.902 -17.578 -14.211 1 94.25 289 LYS A N 1
ATOM 2432 C CA . LYS A 1 289 ? 7.453 -18.969 -14.266 1 94.25 289 LYS A CA 1
ATOM 2433 C C . LYS A 1 289 ? 6.418 -19.25 -13.188 1 94.25 289 LYS A C 1
ATOM 2435 O O . LYS A 1 289 ? 5.406 -19.906 -13.445 1 94.25 289 LYS A O 1
ATOM 2440 N N . MET A 1 290 ? 6.633 -18.688 -12.016 1 92.12 290 MET A N 1
ATOM 2441 C CA . MET A 1 290 ? 5.719 -18.906 -10.898 1 92.12 290 MET A CA 1
ATOM 2442 C C . MET A 1 290 ? 4.332 -18.359 -11.211 1 92.12 290 MET A C 1
ATOM 2444 O O . MET A 1 290 ? 3.326 -19.031 -10.977 1 92.12 290 MET A O 1
ATOM 2448 N N . TRP A 1 291 ? 4.352 -17.281 -11.719 1 90.94 291 TRP A N 1
ATOM 2449 C CA . TRP A 1 291 ? 3.07 -16.641 -12.023 1 90.94 291 TRP A CA 1
ATOM 2450 C C . TRP A 1 291 ? 2.363 -17.375 -13.164 1 90.94 291 TRP A C 1
ATOM 2452 O O . TRP A 1 291 ? 1.146 -17.562 -13.125 1 90.94 291 TRP A O 1
ATOM 2462 N N . LEU A 1 292 ? 3.088 -17.703 -14.195 1 95.38 292 LEU A N 1
ATOM 2463 C CA . LEU A 1 292 ? 2.498 -18.406 -15.328 1 95.38 292 LEU A CA 1
ATOM 2464 C C . LEU A 1 292 ? 1.878 -19.734 -14.883 1 95.38 292 LEU A C 1
ATOM 2466 O O . LEU A 1 292 ? 0.792 -20.094 -15.336 1 95.38 292 LEU A O 1
ATOM 2470 N N . LEU A 1 293 ? 2.555 -20.422 -13.992 1 96 293 LEU A N 1
ATOM 2471 C CA . LEU A 1 293 ? 2.045 -21.672 -13.461 1 96 293 LEU A CA 1
ATOM 2472 C C . LEU A 1 293 ? 0.729 -21.453 -12.727 1 96 293 LEU A C 1
ATOM 2474 O O . LEU A 1 293 ? -0.156 -22.312 -12.758 1 96 293 LEU A O 1
ATOM 2478 N N . SER A 1 294 ? 0.573 -20.344 -12.117 1 93.69 294 SER A N 1
ATOM 2479 C CA . SER A 1 294 ? -0.607 -20.031 -11.312 1 93.69 294 SER A CA 1
ATOM 2480 C C . SER A 1 294 ? -1.849 -19.891 -12.188 1 93.69 294 SER A C 1
ATOM 2482 O O . SER A 1 294 ? -2.975 -19.906 -11.688 1 93.69 294 SER A O 1
ATOM 2484 N N . GLN A 1 295 ? -1.643 -19.781 -13.492 1 94.38 295 GLN A N 1
ATOM 2485 C CA . GLN A 1 295 ? -2.773 -19.641 -14.398 1 94.38 295 GLN A CA 1
ATOM 2486 C C . GLN A 1 295 ? -3.336 -21.016 -14.789 1 94.38 295 GLN A C 1
ATOM 2488 O O . GLN A 1 295 ? -4.289 -21.094 -15.57 1 94.38 295 GLN A O 1
ATOM 2493 N N . ALA A 1 296 ? -2.791 -22.031 -14.273 1 96.19 296 ALA A N 1
ATOM 2494 C CA . ALA A 1 296 ? -3.283 -23.391 -14.414 1 96.19 296 ALA A CA 1
ATOM 2495 C C . ALA A 1 296 ? -3.359 -23.812 -15.883 1 96.19 296 ALA A C 1
ATOM 2497 O O . ALA A 1 296 ? -2.41 -23.594 -16.641 1 96.19 296 ALA A O 1
ATOM 2498 N N . GLN A 1 297 ? -4.465 -24.469 -16.266 1 97.12 297 GLN A N 1
ATOM 2499 C CA . GLN A 1 297 ? -4.574 -25.047 -17.609 1 97.12 297 GLN A CA 1
ATOM 2500 C C . GLN A 1 297 ? -4.922 -23.984 -18.641 1 97.12 297 GLN A C 1
ATOM 2502 O O . GLN A 1 297 ? -5.035 -24.281 -19.828 1 97.12 297 GLN A O 1
ATOM 2507 N N . TYR A 1 298 ? -4.961 -22.719 -18.297 1 96.56 298 TYR A N 1
ATOM 2508 C CA . TYR A 1 298 ? -5.504 -21.688 -19.172 1 96.56 298 TYR A CA 1
ATOM 2509 C C . TYR A 1 298 ? -4.383 -20.922 -19.875 1 96.56 298 TYR A C 1
ATOM 2511 O O . TYR A 1 298 ? -4.613 -19.859 -20.438 1 96.56 298 TYR A O 1
ATOM 2519 N N . LEU A 1 299 ? -3.189 -21.406 -19.766 1 96.69 299 LEU A N 1
ATOM 2520 C CA . LEU A 1 299 ? -2.057 -20.703 -20.344 1 96.69 299 LEU A CA 1
ATOM 2521 C C . LEU A 1 299 ? -1.052 -21.688 -20.938 1 96.69 299 LEU A C 1
ATOM 2523 O O . LEU A 1 299 ? -0.805 -22.75 -20.375 1 96.69 299 LEU A O 1
ATOM 2527 N N . GLU A 1 300 ? -0.46 -21.359 -22.094 1 97.81 300 GLU A N 1
ATOM 2528 C CA . GLU A 1 300 ? 0.612 -22.109 -22.734 1 97.81 300 GLU A CA 1
ATOM 2529 C C . GLU A 1 300 ? 1.733 -21.188 -23.203 1 97.81 300 GLU A C 1
ATOM 2531 O O . GLU A 1 300 ? 1.501 -20.266 -23.984 1 97.81 300 GLU A O 1
ATOM 2536 N N . VAL A 1 301 ? 2.895 -21.453 -22.672 1 97.94 301 VAL A N 1
ATOM 2537 C CA . VAL A 1 301 ? 4.047 -20.703 -23.141 1 97.94 301 VAL A CA 1
ATOM 2538 C C . VAL A 1 301 ? 4.434 -21.172 -24.547 1 97.94 301 VAL A C 1
ATOM 2540 O O . VAL A 1 301 ? 4.566 -22.359 -24.797 1 97.94 301 VAL A O 1
ATOM 2543 N N . LEU A 1 302 ? 4.617 -20.219 -25.438 1 97.75 302 LEU A N 1
ATOM 2544 C CA . LEU A 1 302 ? 4.953 -20.516 -26.828 1 97.75 302 LEU A CA 1
ATOM 2545 C C . LEU A 1 302 ? 6.43 -20.266 -27.094 1 97.75 302 LEU A C 1
ATOM 2547 O O . LEU A 1 302 ? 7.098 -21.062 -27.75 1 97.75 302 LEU A O 1
ATOM 2551 N N . LYS A 1 303 ? 6.922 -19.078 -26.688 1 97 303 LYS A N 1
ATOM 2552 C CA . LYS A 1 303 ? 8.305 -18.641 -26.891 1 97 303 LYS A CA 1
ATOM 2553 C C . LYS A 1 303 ? 8.852 -17.969 -25.641 1 97 303 LYS A C 1
ATOM 2555 O O . LYS A 1 303 ? 8.094 -17.391 -24.859 1 97 303 LYS A O 1
ATOM 2560 N N . PRO A 1 304 ? 10.258 -18.031 -25.484 1 96.25 304 PRO A N 1
ATOM 2561 C CA . PRO A 1 304 ? 11.211 -18.812 -26.281 1 96.25 304 PRO A CA 1
ATOM 2562 C C . PRO A 1 304 ? 11.094 -20.312 -26.047 1 96.25 304 PRO A C 1
ATOM 2564 O O . PRO A 1 304 ? 10.531 -20.75 -25.047 1 96.25 304 PRO A O 1
ATOM 2567 N N . GLU A 1 305 ? 11.648 -21.125 -26.953 1 96.75 305 GLU A N 1
ATOM 2568 C CA . GLU A 1 305 ? 11.516 -22.578 -26.906 1 96.75 305 GLU A CA 1
ATOM 2569 C C . GLU A 1 305 ? 12.141 -23.156 -25.641 1 96.75 305 GLU A C 1
ATOM 2571 O O . GLU A 1 305 ? 11.609 -24.109 -25.062 1 96.75 305 GLU A O 1
ATOM 2576 N N . GLU A 1 306 ? 13.227 -22.609 -25.266 1 95.62 306 GLU A N 1
ATOM 2577 C CA . GLU A 1 306 ? 13.898 -23.062 -24.062 1 95.62 306 GLU A CA 1
ATOM 2578 C C . GLU A 1 306 ? 13.008 -22.906 -22.828 1 95.62 306 GLU A C 1
ATOM 2580 O O . GLU A 1 306 ? 12.961 -23.797 -21.984 1 95.62 306 GLU A O 1
ATOM 2585 N N . PHE A 1 307 ? 12.336 -21.812 -22.781 1 95.69 307 PHE A N 1
ATOM 2586 C CA . PHE A 1 307 ? 11.453 -21.547 -21.656 1 95.69 307 PHE A CA 1
ATOM 2587 C C . PHE A 1 307 ? 10.211 -22.422 -21.719 1 95.69 307 PHE A C 1
ATOM 2589 O O . PHE A 1 307 ? 9.711 -22.875 -20.688 1 95.69 307 PHE A O 1
ATOM 2596 N N . ARG A 1 308 ? 9.695 -22.594 -22.891 1 97.56 308 ARG A N 1
ATOM 2597 C CA . ARG A 1 308 ? 8.578 -23.516 -23.078 1 97.56 308 ARG A CA 1
ATOM 2598 C C . ARG A 1 308 ? 8.922 -24.906 -22.562 1 97.56 308 ARG A C 1
ATOM 2600 O O . ARG A 1 308 ? 8.125 -25.531 -21.859 1 97.56 308 ARG A O 1
ATOM 2607 N N . ASN A 1 309 ? 10.094 -25.391 -22.938 1 97.25 309 ASN A N 1
ATOM 2608 C CA . ASN A 1 309 ? 10.555 -26.703 -22.469 1 97.25 309 ASN A CA 1
ATOM 2609 C C . ASN A 1 309 ? 10.719 -26.734 -20.953 1 97.25 309 ASN A C 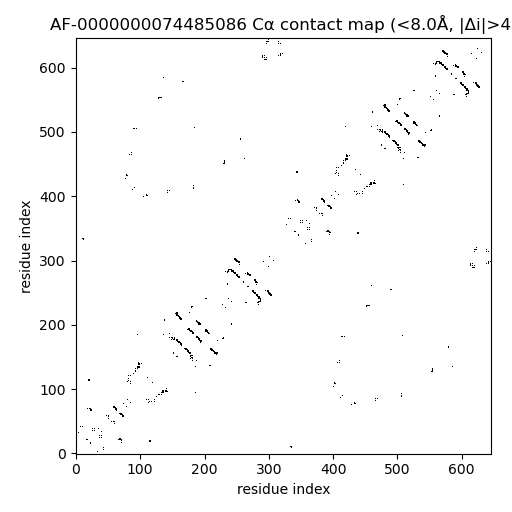1
ATOM 2611 O O . ASN A 1 309 ? 10.383 -27.734 -20.312 1 97.25 309 ASN A O 1
ATOM 2615 N N . GLU A 1 310 ? 11.242 -25.688 -20.453 1 96.62 310 GLU A N 1
ATOM 2616 C CA . GLU A 1 310 ? 11.383 -25.578 -19.016 1 96.62 310 GLU A CA 1
ATOM 2617 C C . GLU A 1 310 ? 10.031 -25.672 -18.312 1 96.62 310 GLU A C 1
ATOM 2619 O O . GLU A 1 310 ? 9.906 -26.344 -17.281 1 96.62 310 GLU A O 1
ATOM 2624 N N . MET A 1 311 ? 9.039 -25 -18.859 1 97.38 311 MET A N 1
ATOM 2625 C CA . MET A 1 311 ? 7.688 -25.062 -18.312 1 97.38 311 MET A CA 1
ATOM 2626 C C . MET A 1 311 ? 7.152 -26.484 -18.328 1 97.38 311 MET A C 1
ATOM 2628 O O . MET A 1 311 ? 6.613 -26.969 -17.328 1 97.38 311 MET A O 1
ATOM 2632 N N . ARG A 1 312 ? 7.352 -27.125 -19.469 1 97.81 312 ARG A N 1
ATOM 2633 C CA . ARG A 1 312 ? 6.895 -28.5 -19.625 1 97.81 312 ARG A CA 1
ATOM 2634 C C . ARG A 1 312 ? 7.543 -29.406 -18.578 1 97.81 312 ARG A C 1
ATOM 2636 O O . ARG A 1 312 ? 6.859 -30.188 -17.906 1 97.81 312 ARG A O 1
ATOM 2643 N N . GLU A 1 313 ? 8.82 -29.297 -18.422 1 97.81 313 GLU A N 1
ATOM 2644 C CA . GLU A 1 313 ? 9.562 -30.125 -17.469 1 97.81 313 GLU A CA 1
ATOM 2645 C C . GLU A 1 313 ? 9.094 -29.859 -16.047 1 97.81 313 GLU A C 1
ATOM 2647 O O . GLU A 1 313 ? 8.977 -30.797 -15.25 1 97.81 313 GLU A O 1
ATOM 2652 N N . THR A 1 314 ? 8.891 -28.609 -15.766 1 97.81 314 THR A N 1
ATOM 2653 C CA . THR A 1 314 ? 8.422 -28.25 -14.43 1 97.81 314 THR A CA 1
ATOM 2654 C C . THR A 1 314 ? 7.055 -28.875 -14.156 1 97.81 314 THR A C 1
ATOM 2656 O O . THR A 1 314 ? 6.832 -29.453 -13.094 1 97.81 314 THR A O 1
ATOM 2659 N N . ILE A 1 315 ? 6.133 -28.75 -15.086 1 98.25 315 ILE A N 1
ATOM 2660 C CA . ILE A 1 315 ? 4.781 -29.266 -14.922 1 98.25 315 ILE A CA 1
ATOM 2661 C C . ILE A 1 315 ? 4.824 -30.781 -14.805 1 98.25 315 ILE A C 1
ATOM 2663 O O . ILE A 1 315 ? 4.078 -31.375 -14.016 1 98.25 315 ILE A O 1
ATOM 2667 N N . GLU A 1 316 ? 5.711 -31.438 -15.586 1 97.88 316 GLU A N 1
ATOM 2668 C CA . GLU A 1 316 ? 5.902 -32.875 -15.461 1 97.88 316 GLU A CA 1
ATOM 2669 C C . GLU A 1 316 ? 6.348 -33.25 -14.047 1 97.88 316 GLU A C 1
ATOM 2671 O O . GLU A 1 316 ? 5.848 -34.219 -13.477 1 97.88 316 GLU A O 1
ATOM 2676 N N . SER A 1 317 ? 7.285 -32.5 -13.602 1 97.88 317 SER A N 1
ATOM 2677 C CA . SER A 1 317 ? 7.781 -32.75 -12.25 1 97.88 317 SER A CA 1
ATOM 2678 C C . SER A 1 317 ? 6.688 -32.531 -11.211 1 97.88 317 SER A C 1
ATOM 2680 O O . SER A 1 317 ? 6.625 -33.25 -10.211 1 97.88 317 SER A O 1
ATOM 2682 N N . MET A 1 318 ? 5.879 -31.5 -11.406 1 98 318 MET A N 1
ATOM 2683 C CA . MET A 1 318 ? 4.742 -31.266 -10.523 1 98 318 MET A CA 1
ATOM 2684 C C . MET A 1 318 ? 3.822 -32.469 -10.477 1 98 318 MET A C 1
ATOM 2686 O O . MET A 1 318 ? 3.379 -32.906 -9.406 1 98 318 MET A O 1
ATOM 2690 N N . LEU A 1 319 ? 3.531 -33 -11.648 1 97.5 319 LEU A N 1
ATOM 2691 C CA . LEU A 1 319 ? 2.598 -34.094 -11.766 1 97.5 319 LEU A CA 1
ATOM 2692 C C . LEU A 1 319 ? 3.131 -35.344 -11.039 1 97.5 319 LEU A C 1
ATOM 2694 O O . LEU A 1 319 ? 2.359 -36.125 -10.469 1 97.5 319 LEU A O 1
ATOM 2698 N N . ARG A 1 320 ? 4.414 -35.562 -10.992 1 97.25 320 ARG A N 1
ATOM 2699 C CA . ARG A 1 320 ? 5.047 -36.688 -10.336 1 97.25 320 ARG A CA 1
ATOM 2700 C C . ARG A 1 320 ? 4.77 -36.688 -8.836 1 97.25 320 ARG A C 1
ATOM 2702 O O . ARG A 1 320 ? 4.719 -37.75 -8.203 1 97.25 320 ARG A O 1
ATOM 2709 N N . ASN A 1 321 ? 4.621 -35.5 -8.258 1 96.19 321 ASN A N 1
ATOM 2710 C CA . ASN A 1 321 ? 4.34 -35.406 -6.832 1 96.19 321 ASN A CA 1
ATOM 2711 C C . ASN A 1 321 ? 2.988 -36 -6.48 1 96.19 321 ASN A C 1
ATOM 2713 O O . ASN A 1 321 ? 2.721 -36.312 -5.316 1 96.19 321 ASN A O 1
ATOM 2717 N N . TYR A 1 322 ? 2.123 -36.156 -7.457 1 96.12 322 TYR A N 1
ATOM 2718 C CA . TYR A 1 322 ? 0.762 -36.594 -7.184 1 96.12 322 TYR A CA 1
ATOM 2719 C C . TYR A 1 322 ? 0.538 -38 -7.727 1 96.12 322 TYR A C 1
ATOM 2721 O O . TYR A 1 322 ? -0.59 -38.5 -7.723 1 96.12 322 TYR A O 1
ATOM 2729 N N . MET A 1 323 ? 1.548 -38.625 -8.359 1 88.75 323 MET A N 1
ATOM 2730 C CA . MET A 1 323 ? 1.479 -39.969 -8.867 1 88.75 323 MET A CA 1
ATOM 2731 C C . MET A 1 323 ? 1.848 -41 -7.777 1 88.75 323 MET A C 1
ATOM 2733 O O . MET A 1 323 ? 2.578 -40.656 -6.844 1 88.75 323 MET A O 1
ATOM 2737 N N . MET B 1 1 ? 5.199 54.125 4.066 1 29.86 1 MET B N 1
ATOM 2738 C CA . MET B 1 1 ? 5.199 53.688 5.453 1 29.86 1 MET B CA 1
ATOM 2739 C C . MET B 1 1 ? 5.164 52.156 5.527 1 29.86 1 MET B C 1
ATOM 2741 O O . MET B 1 1 ? 4.246 51.531 5 1 29.86 1 MET B O 1
ATOM 2745 N N . ASP B 1 2 ? 6.16 51.344 5.492 1 38.78 2 ASP B N 1
ATOM 2746 C CA . ASP B 1 2 ? 6.434 49.906 5.48 1 38.78 2 ASP B CA 1
ATOM 2747 C C . ASP B 1 2 ? 5.523 49.156 6.457 1 38.78 2 ASP B C 1
ATOM 2749 O O . ASP B 1 2 ? 5.539 49.438 7.656 1 38.78 2 ASP B O 1
ATOM 2753 N N . GLU B 1 3 ? 4.293 48.906 6.305 1 44.56 3 GLU B N 1
ATOM 2754 C CA . GLU B 1 3 ? 3.162 48.469 7.129 1 44.56 3 GLU B CA 1
ATOM 2755 C C . GLU B 1 3 ? 3.561 47.375 8.102 1 44.56 3 GLU B C 1
ATOM 2757 O O . GLU B 1 3 ? 3.967 46.281 7.676 1 44.56 3 GLU B O 1
ATOM 2762 N N . GLN B 1 4 ? 4.082 47.688 9.281 1 55.78 4 GLN B N 1
ATOM 2763 C CA . GLN B 1 4 ? 4.449 46.844 10.422 1 55.78 4 GLN B CA 1
ATOM 2764 C C . GLN B 1 4 ? 3.387 45.781 10.695 1 55.78 4 GLN B C 1
ATOM 2766 O O . GLN B 1 4 ? 2.207 46.125 10.852 1 55.78 4 GLN B O 1
ATOM 2771 N N . GLN B 1 5 ? 3.615 44.594 10.266 1 66.62 5 GLN B N 1
ATOM 2772 C CA . GLN B 1 5 ? 2.682 43.5 10.516 1 66.62 5 GLN B CA 1
ATOM 2773 C C . GLN B 1 5 ? 2.266 43.438 11.977 1 66.62 5 GLN B C 1
ATOM 2775 O O . GLN B 1 5 ? 3.078 43.688 12.867 1 66.62 5 GLN B O 1
ATOM 2780 N N . SER B 1 6 ? 0.946 43.5 12.227 1 83.31 6 SER B N 1
ATOM 2781 C CA . SER B 1 6 ? 0.394 43.438 13.57 1 83.31 6 SER B CA 1
ATOM 2782 C C . SER B 1 6 ? 0.928 42.219 14.328 1 83.31 6 SER B C 1
ATOM 2784 O O . SER B 1 6 ? 1.366 41.25 13.719 1 83.31 6 SER B O 1
ATOM 2786 N N . LYS B 1 7 ? 1.14 42.5 15.695 1 87 7 LYS B N 1
ATOM 2787 C CA . LYS B 1 7 ? 1.683 41.438 16.547 1 87 7 LYS B CA 1
ATOM 2788 C C . LYS B 1 7 ? 0.965 40.125 16.328 1 87 7 LYS B C 1
ATOM 2790 O O . LYS B 1 7 ? 1.607 39.094 16.172 1 87 7 LYS B O 1
ATOM 2795 N N . PRO B 1 8 ? -0.36 40.125 16.219 1 86 8 PRO B N 1
ATOM 2796 C CA . PRO B 1 8 ? -1.043 38.844 16.016 1 86 8 PRO B CA 1
ATOM 2797 C C . PRO B 1 8 ? -0.651 38.156 14.703 1 86 8 PRO B C 1
ATOM 2799 O O . PRO B 1 8 ? -0.47 36.938 14.664 1 86 8 PRO B O 1
ATOM 2802 N N . LEU B 1 9 ? -0.439 38.938 13.703 1 85.81 9 LEU B N 1
ATOM 2803 C CA . LEU B 1 9 ? -0.089 38.375 12.398 1 85.81 9 LEU B CA 1
ATOM 2804 C C . LEU B 1 9 ? 1.362 37.906 12.383 1 85.81 9 LEU B C 1
ATOM 2806 O O . LEU B 1 9 ? 1.692 36.906 11.727 1 85.81 9 LEU B O 1
ATOM 2810 N N . ARG B 1 10 ? 2.152 38.688 13.07 1 89.25 10 ARG B N 1
ATOM 2811 C CA . ARG B 1 10 ? 3.551 38.312 13.203 1 89.25 10 ARG B CA 1
ATOM 2812 C C . ARG B 1 10 ? 3.682 36.969 13.922 1 89.25 10 ARG B C 1
ATOM 2814 O O . ARG B 1 10 ? 4.391 36.062 13.453 1 89.25 10 ARG B O 1
ATOM 2821 N N . ILE B 1 11 ? 2.938 36.781 14.977 1 89.06 11 ILE B N 1
ATOM 2822 C CA . ILE B 1 11 ? 2.967 35.531 15.75 1 89.06 11 ILE B CA 1
ATOM 2823 C C . ILE B 1 11 ? 2.414 34.375 14.906 1 89.06 11 ILE B C 1
ATOM 2825 O O . ILE B 1 11 ? 2.965 33.281 14.914 1 89.06 11 ILE B O 1
ATOM 2829 N N . LEU B 1 12 ? 1.399 34.688 14.195 1 87.94 12 LEU B N 1
ATOM 2830 C CA . LEU B 1 12 ? 0.803 33.656 13.328 1 87.94 12 LEU B CA 1
ATOM 2831 C C . LEU B 1 12 ? 1.786 33.219 12.25 1 87.94 12 LEU B C 1
ATOM 2833 O O . LEU B 1 12 ? 1.904 32.031 11.953 1 87.94 12 LEU B O 1
ATOM 2837 N N . SER B 1 13 ? 2.42 34.156 11.656 1 87.56 13 SER B N 1
ATOM 2838 C CA . SER B 1 13 ? 3.414 33.875 10.633 1 87.56 13 SER B CA 1
ATOM 2839 C C . SER B 1 13 ? 4.543 33.031 11.18 1 87.56 13 SER B C 1
ATOM 2841 O O . SER B 1 13 ? 4.945 32.031 10.547 1 87.56 13 SER B O 1
ATOM 2843 N N . LEU B 1 14 ? 5.027 33.438 12.352 1 91.06 14 LEU B N 1
ATOM 2844 C CA . LEU B 1 14 ? 6.074 32.656 12.992 1 91.06 14 LEU B CA 1
ATOM 2845 C C . LEU B 1 14 ? 5.609 31.219 13.25 1 91.06 14 LEU B C 1
ATOM 2847 O O . LEU B 1 14 ? 6.328 30.25 12.945 1 91.06 14 LEU B O 1
ATOM 2851 N N . TYR B 1 15 ? 4.414 31.094 13.703 1 86.56 15 TYR B N 1
ATOM 2852 C CA . TYR B 1 15 ? 3.84 29.797 14.031 1 86.56 15 TYR B CA 1
ATOM 2853 C C . TYR B 1 15 ? 3.711 28.938 12.789 1 86.56 15 TYR B C 1
ATOM 2855 O O . TYR B 1 15 ? 4.09 27.75 12.797 1 86.56 15 TYR B O 1
ATOM 2863 N N . GLU B 1 16 ? 3.234 29.453 11.758 1 78.5 16 GLU B N 1
ATOM 2864 C CA . GLU B 1 16 ? 3.025 28.719 10.516 1 78.5 16 GLU B CA 1
ATOM 2865 C C . GLU B 1 16 ? 4.348 28.203 9.945 1 78.5 16 GLU B C 1
ATOM 2867 O O . GLU B 1 16 ? 4.434 27.062 9.484 1 78.5 16 GLU B O 1
ATOM 2872 N N . ARG B 1 17 ? 5.285 29.109 9.945 1 80.75 17 ARG B N 1
ATOM 2873 C CA . ARG B 1 17 ? 6.59 28.734 9.414 1 80.75 17 ARG B CA 1
ATOM 2874 C C . ARG B 1 17 ? 7.258 27.672 10.281 1 80.75 17 ARG B C 1
ATOM 2876 O O . ARG B 1 17 ? 7.887 26.75 9.758 1 80.75 17 ARG B O 1
ATOM 2883 N N . LEU B 1 18 ? 7.055 27.812 11.594 1 82.94 18 LEU B N 1
ATOM 2884 C CA . LEU B 1 18 ? 7.547 26.781 12.516 1 82.94 18 LEU B CA 1
ATOM 2885 C C . LEU B 1 18 ? 6.867 25.438 12.25 1 82.94 18 LEU B C 1
ATOM 2887 O O . LEU B 1 18 ? 7.527 24.406 12.227 1 82.94 18 LEU B O 1
ATOM 2891 N N . ARG B 1 19 ? 5.613 25.484 11.938 1 72.62 19 ARG B N 1
ATOM 2892 C CA . ARG B 1 19 ? 4.84 24.266 11.688 1 72.62 19 ARG B CA 1
ATOM 2893 C C . ARG B 1 19 ? 5.297 23.594 10.398 1 72.62 19 ARG B C 1
ATOM 2895 O O . ARG B 1 19 ? 5.223 22.359 10.281 1 72.62 19 ARG B O 1
ATOM 2902 N N . ARG B 1 20 ? 5.836 24.406 9.555 1 67.75 20 ARG B N 1
ATOM 2903 C CA . ARG B 1 20 ? 6.34 23.891 8.289 1 67.75 20 ARG B CA 1
ATOM 2904 C C . ARG B 1 20 ? 7.773 23.391 8.43 1 67.75 20 ARG B C 1
ATOM 2906 O O . ARG B 1 20 ? 8.391 22.969 7.453 1 67.75 20 ARG B O 1
ATOM 2913 N N . GLY B 1 21 ? 8.312 23.562 9.648 1 71.31 21 GLY B N 1
ATOM 2914 C CA . GLY B 1 21 ? 9.641 23.031 9.922 1 71.31 21 GLY B CA 1
ATOM 2915 C C . GLY B 1 21 ? 10.734 24.062 9.742 1 71.31 21 GLY B C 1
ATOM 2916 O O . GLY B 1 21 ? 11.922 23.734 9.789 1 71.31 21 GLY B O 1
ATOM 2917 N N . GLU B 1 22 ? 10.359 25.266 9.555 1 78.56 22 GLU B N 1
ATOM 2918 C CA . GLU B 1 22 ? 11.359 26.312 9.352 1 78.56 22 GLU B CA 1
ATOM 2919 C C . GLU B 1 22 ? 12.039 26.688 10.664 1 78.56 22 GLU B C 1
ATOM 2921 O O . GLU B 1 22 ? 11.469 26.5 11.742 1 78.56 22 GLU B O 1
ATOM 2926 N N . THR B 1 23 ? 13.266 27.156 10.523 1 87.94 23 THR B N 1
ATOM 2927 C CA . THR B 1 23 ? 14.023 27.688 11.648 1 87.94 23 THR B CA 1
ATOM 2928 C C . THR B 1 23 ? 13.82 29.203 11.75 1 87.94 23 THR B C 1
ATOM 2930 O O . THR B 1 23 ? 13.938 29.922 10.758 1 87.94 23 THR B O 1
ATOM 2933 N N . ILE B 1 24 ? 13.461 29.703 12.898 1 93 24 ILE B N 1
ATOM 2934 C CA . ILE B 1 24 ? 13.195 31.125 13.117 1 93 24 ILE B CA 1
ATOM 2935 C C . ILE B 1 24 ? 14.406 31.766 13.789 1 93 24 ILE B C 1
ATOM 2937 O O . ILE B 1 24 ? 14.773 31.391 14.914 1 93 24 ILE B O 1
ATOM 2941 N N . SER B 1 25 ? 15.055 32.594 13.078 1 94.31 25 SER B N 1
ATOM 2942 C CA . SER B 1 25 ? 16.156 33.375 13.617 1 94.31 25 SER B CA 1
ATOM 2943 C C . SER B 1 25 ? 15.672 34.75 14.094 1 94.31 25 SER B C 1
ATOM 2945 O O . SER B 1 25 ? 15.023 35.469 13.344 1 94.31 25 SER B O 1
ATOM 2947 N N . LYS B 1 26 ? 16.062 35.094 15.32 1 93.69 26 LYS B N 1
ATOM 2948 C CA . LYS B 1 26 ? 15.641 36.344 15.891 1 93.69 26 LYS B CA 1
ATOM 2949 C C . LYS B 1 26 ? 16.094 37.531 15.023 1 93.69 26 LYS B C 1
ATOM 2951 O O . LYS B 1 26 ? 15.297 38.438 14.734 1 93.69 26 LYS B O 1
ATOM 2956 N N . LYS B 1 27 ? 17.312 37.406 14.594 1 93.81 27 LYS B N 1
ATOM 2957 C CA . LYS B 1 27 ? 17.906 38.5 13.805 1 93.81 27 LYS B CA 1
ATOM 2958 C C . LYS B 1 27 ? 17.188 38.625 12.461 1 93.81 27 LYS B C 1
ATOM 2960 O O . LYS B 1 27 ? 16.812 39.75 12.062 1 93.81 27 LYS B O 1
ATOM 2965 N N . ARG B 1 28 ? 17.016 37.562 11.812 1 93.69 28 ARG B N 1
ATOM 2966 C CA . ARG B 1 28 ? 16.375 37.562 10.5 1 93.69 28 ARG B CA 1
ATOM 2967 C C . ARG B 1 28 ? 14.93 38.062 10.586 1 93.69 28 ARG B C 1
ATOM 2969 O O . ARG B 1 28 ? 14.453 38.781 9.719 1 93.69 28 ARG B O 1
ATOM 2976 N N . GLU B 1 29 ? 14.281 37.594 11.625 1 94.69 29 GLU B N 1
ATOM 2977 C CA . GLU B 1 29 ? 12.883 37.969 11.781 1 94.69 29 GLU B CA 1
ATOM 2978 C C . GLU B 1 29 ? 12.75 39.438 12.133 1 94.69 29 GLU B C 1
ATOM 2980 O O . GLU B 1 29 ? 11.805 40.094 11.695 1 94.69 29 GLU B O 1
ATOM 2985 N N . ALA B 1 30 ? 13.648 39.938 12.922 1 94.25 30 ALA B N 1
ATOM 2986 C CA . ALA B 1 30 ? 13.648 41.344 13.25 1 94.25 30 ALA B CA 1
ATOM 2987 C C . ALA B 1 30 ? 13.758 42.219 11.992 1 94.25 30 ALA B C 1
ATOM 2989 O O . ALA B 1 30 ? 13.055 43.219 11.852 1 94.25 30 ALA B O 1
ATOM 2990 N N . GLU B 1 31 ? 14.617 41.75 11.125 1 93.56 31 GLU B N 1
ATOM 2991 C CA . GLU B 1 31 ? 14.789 42.438 9.852 1 93.56 31 GLU B CA 1
ATOM 2992 C C . GLU B 1 31 ? 13.555 42.312 8.977 1 93.56 31 GLU B C 1
ATOM 2994 O O . GLU B 1 31 ? 13.109 43.281 8.367 1 93.56 31 GLU B O 1
ATOM 2999 N N . ARG B 1 32 ? 13.023 41.156 8.938 1 91.88 32 ARG B N 1
ATOM 3000 C CA . ARG B 1 32 ? 11.883 40.844 8.086 1 91.88 32 ARG B CA 1
ATOM 3001 C C . ARG B 1 32 ? 10.664 41.688 8.477 1 91.88 32 ARG B C 1
ATOM 3003 O O . ARG B 1 32 ? 9.953 42.188 7.605 1 91.88 32 ARG B O 1
ATOM 3010 N N . PHE B 1 33 ? 10.469 41.844 9.781 1 92.12 33 PHE B N 1
ATOM 3011 C CA . PHE B 1 33 ? 9.242 42.469 10.258 1 92.12 33 PHE B CA 1
ATOM 3012 C C . PHE B 1 33 ? 9.508 43.938 10.648 1 92.12 33 PHE B C 1
ATOM 3014 O O . PHE B 1 33 ? 8.586 44.656 11.031 1 92.12 33 PHE B O 1
ATOM 3021 N N . GLY B 1 34 ? 10.719 44.375 10.586 1 92.12 34 GLY B N 1
ATOM 3022 C CA . GLY B 1 34 ? 11.07 45.75 10.914 1 92.12 34 GLY B CA 1
ATOM 3023 C C . GLY B 1 34 ? 10.883 46.094 12.383 1 92.12 34 GLY B C 1
ATOM 3024 O O . GLY B 1 34 ? 10.328 47.125 12.727 1 92.12 34 GLY B O 1
ATOM 3025 N N . VAL B 1 35 ? 11.164 45.156 13.25 1 94.06 35 VAL B N 1
ATOM 3026 C CA . VAL B 1 35 ? 11.094 45.344 14.695 1 94.06 35 VAL B CA 1
ATOM 3027 C C . VAL B 1 35 ? 12.43 44.969 15.336 1 94.06 35 VAL B C 1
ATOM 3029 O O . VAL B 1 35 ? 13.367 44.562 14.633 1 94.06 35 VAL B O 1
ATOM 3032 N N . ASN B 1 36 ? 12.555 45.188 16.578 1 93.56 36 ASN B N 1
ATOM 3033 C CA . ASN B 1 36 ? 13.789 44.844 17.266 1 93.56 36 ASN B CA 1
ATOM 3034 C C . ASN B 1 36 ? 13.812 43.375 17.672 1 93.56 36 ASN B C 1
ATOM 3036 O O . ASN B 1 36 ? 12.766 42.719 17.719 1 93.56 36 ASN B O 1
ATOM 3040 N N . GLU B 1 37 ? 14.984 42.906 17.953 1 94.62 37 GLU B N 1
ATOM 3041 C CA . GLU B 1 37 ? 15.156 41.5 18.312 1 94.62 37 GLU B CA 1
ATOM 3042 C C . GLU B 1 37 ? 14.453 41.156 19.625 1 94.62 37 GLU B C 1
ATOM 3044 O O . GLU B 1 37 ? 13.992 40.031 19.812 1 94.62 37 GLU B O 1
ATOM 3049 N N . LYS B 1 38 ? 14.375 42.125 20.484 1 94.88 38 LYS B N 1
ATOM 3050 C CA . LYS B 1 38 ? 13.68 41.906 21.75 1 94.88 38 LYS B CA 1
ATOM 3051 C C . LYS B 1 38 ? 12.195 41.625 21.516 1 94.88 38 LYS B C 1
ATOM 3053 O O . LYS B 1 38 ? 11.602 40.812 22.219 1 94.88 38 LYS B O 1
ATOM 3058 N N . THR B 1 39 ? 11.68 42.344 20.609 1 93.62 39 THR B N 1
ATOM 3059 C CA . THR B 1 39 ? 10.281 42.156 20.234 1 93.62 39 THR B CA 1
ATOM 3060 C C . THR B 1 39 ? 10.062 40.75 19.719 1 93.62 39 THR B C 1
ATOM 3062 O O . THR B 1 39 ? 9.102 40.062 20.094 1 93.62 39 THR B O 1
ATOM 3065 N N . ILE B 1 40 ? 10.93 40.281 18.859 1 94.62 40 ILE B N 1
ATOM 3066 C CA . ILE B 1 40 ? 10.844 38.938 18.312 1 94.62 40 ILE B CA 1
ATOM 3067 C C . ILE B 1 40 ? 10.984 37.906 19.422 1 94.62 40 ILE B C 1
ATOM 3069 O O . ILE B 1 40 ? 10.273 36.906 19.453 1 94.62 40 ILE B O 1
ATOM 3073 N N . GLN B 1 41 ? 11.844 38.188 20.375 1 94.5 41 GLN B N 1
ATOM 3074 C CA . GLN B 1 41 ? 12.031 37.281 21.484 1 94.5 41 GLN B CA 1
ATOM 3075 C C . GLN B 1 41 ? 10.75 37.125 22.312 1 94.5 41 GLN B C 1
ATOM 3077 O O . GLN B 1 41 ? 10.398 36.031 22.734 1 94.5 41 GLN B O 1
ATOM 3082 N N . ARG B 1 42 ? 10.133 38.219 22.516 1 93.25 42 ARG B N 1
ATOM 3083 C CA . ARG B 1 42 ? 8.875 38.219 23.25 1 93.25 42 ARG B CA 1
ATOM 3084 C C . ARG B 1 42 ? 7.82 37.406 22.516 1 93.25 42 ARG B C 1
ATOM 3086 O O . ARG B 1 42 ? 7.059 36.656 23.125 1 93.25 42 ARG B O 1
ATOM 3093 N N . ASP B 1 43 ? 7.758 37.656 21.219 1 93.62 43 ASP B N 1
ATOM 3094 C CA . ASP B 1 43 ? 6.824 36.906 20.391 1 93.62 43 ASP B CA 1
ATOM 3095 C C . ASP B 1 43 ? 7.098 35.406 20.5 1 93.62 43 ASP B C 1
ATOM 3097 O O . ASP B 1 43 ? 6.168 34.594 20.641 1 93.62 43 ASP B O 1
ATOM 3101 N N . ILE B 1 44 ? 8.32 35.031 20.453 1 93.94 44 ILE B N 1
ATOM 3102 C CA . ILE B 1 44 ? 8.727 33.625 20.516 1 93.94 44 ILE B CA 1
ATOM 3103 C C . ILE B 1 44 ? 8.367 33.062 21.891 1 93.94 44 ILE B C 1
ATOM 3105 O O . ILE B 1 44 ? 7.879 31.922 21.984 1 93.94 44 ILE B O 1
ATOM 3109 N N . ASP B 1 45 ? 8.57 33.812 22.891 1 92.88 45 ASP B N 1
ATOM 3110 C CA . ASP B 1 45 ? 8.25 33.375 24.25 1 92.88 45 ASP B CA 1
ATOM 3111 C C . ASP B 1 45 ? 6.746 33.156 24.406 1 92.88 45 ASP B C 1
ATOM 3113 O O . ASP B 1 45 ? 6.32 32.188 25.078 1 92.88 45 ASP B O 1
ATOM 3117 N N . GLU B 1 46 ? 6.09 34.062 23.859 1 90.25 46 GLU B N 1
ATOM 3118 C CA . GLU B 1 46 ? 4.637 33.938 23.906 1 90.25 46 GLU B CA 1
ATOM 3119 C C . GLU B 1 46 ? 4.184 32.688 23.141 1 90.25 46 GLU B C 1
ATOM 3121 O O . GLU B 1 46 ? 3.307 31.953 23.594 1 90.25 46 GLU B O 1
ATOM 3126 N N . LEU B 1 47 ? 4.715 32.469 21.984 1 90.81 47 LEU B N 1
ATOM 3127 C CA . LEU B 1 47 ? 4.418 31.297 21.172 1 90.81 47 LEU B CA 1
ATOM 3128 C C . LEU B 1 47 ? 4.797 30.016 21.922 1 90.81 47 LEU B C 1
ATOM 3130 O O . LEU B 1 47 ? 4.055 29.031 21.891 1 90.81 47 LEU B O 1
ATOM 3134 N N . ARG B 1 48 ? 5.91 30.109 22.516 1 88.5 48 ARG B N 1
ATOM 3135 C CA . ARG B 1 48 ? 6.375 28.969 23.297 1 88.5 48 ARG B CA 1
ATOM 3136 C C . ARG B 1 48 ? 5.383 28.609 24.391 1 88.5 48 ARG B C 1
ATOM 3138 O O . ARG B 1 48 ? 5.066 27.438 24.594 1 88.5 48 ARG B O 1
ATOM 3145 N N . ALA B 1 49 ? 4.969 29.641 25.094 1 86.88 49 ALA B N 1
ATOM 3146 C CA . ALA B 1 49 ? 3.99 29.438 26.172 1 86.88 49 ALA B CA 1
ATOM 3147 C C . ALA B 1 49 ? 2.686 28.875 25.609 1 86.88 49 ALA B C 1
ATOM 3149 O O . ALA B 1 49 ? 2.098 27.969 26.203 1 86.88 49 ALA B O 1
ATOM 3150 N N . TYR B 1 50 ? 2.305 29.391 24.547 1 85.81 50 TYR B N 1
ATOM 3151 C CA . TYR B 1 50 ? 1.086 28.906 23.906 1 85.81 50 TYR B CA 1
ATOM 3152 C C . TYR B 1 50 ? 1.212 27.438 23.531 1 85.81 50 TYR B C 1
ATOM 3154 O O . TYR B 1 50 ? 0.308 26.641 23.797 1 85.81 50 TYR B O 1
ATOM 3162 N N . ILE B 1 51 ? 2.262 27.125 22.828 1 84.19 51 ILE B N 1
ATOM 3163 C CA . ILE B 1 51 ? 2.5 25.75 22.359 1 84.19 51 ILE B CA 1
ATOM 3164 C C . ILE B 1 51 ? 2.568 24.812 23.562 1 84.19 51 ILE B C 1
ATOM 3166 O O . ILE B 1 51 ? 1.977 23.734 23.547 1 84.19 51 ILE B O 1
ATOM 3170 N N . ALA B 1 52 ? 3.244 25.234 24.594 1 82.12 52 ALA B N 1
ATOM 3171 C CA . ALA B 1 52 ? 3.361 24.422 25.812 1 82.12 52 ALA B CA 1
ATOM 3172 C C . ALA B 1 52 ? 1.993 24.172 26.438 1 82.12 52 ALA B C 1
ATOM 3174 O O . ALA B 1 52 ? 1.715 23.078 26.922 1 82.12 52 ALA B O 1
ATOM 3175 N N . ASP B 1 53 ? 1.187 25.188 26.438 1 80 53 ASP B N 1
ATOM 3176 C CA . ASP B 1 53 ? -0.122 25.109 27.078 1 80 53 ASP B CA 1
ATOM 3177 C C . ASP B 1 53 ? -1.09 24.266 26.266 1 80 53 ASP B C 1
ATOM 3179 O O . ASP B 1 53 ? -1.972 23.609 26.812 1 80 53 ASP B O 1
ATOM 3183 N N . ASN B 1 54 ? -0.868 24.344 24.984 1 75.88 54 ASN B N 1
ATOM 3184 C CA . ASN B 1 54 ? -1.894 23.75 24.141 1 75.88 54 ASN B CA 1
ATOM 3185 C C . ASN B 1 54 ? -1.452 22.391 23.578 1 75.88 54 ASN B C 1
ATOM 3187 O O . ASN B 1 54 ? -2.287 21.562 23.234 1 75.88 54 ASN B O 1
ATOM 3191 N N . PHE B 1 55 ? -0.181 22.297 23.359 1 71.69 55 PHE B N 1
ATOM 3192 C CA . PHE B 1 55 ? 0.289 21.078 22.703 1 71.69 55 PHE B CA 1
ATOM 3193 C C . PHE B 1 55 ? 1.126 20.234 23.641 1 71.69 55 PHE B C 1
ATOM 3195 O O . PHE B 1 55 ? 1.489 19.109 23.312 1 71.69 55 PHE B O 1
ATOM 3202 N N . LYS B 1 56 ? 1.158 20.719 24.797 1 68.88 56 LYS B N 1
ATOM 3203 C CA . LYS B 1 56 ? 1.904 20 25.828 1 68.88 56 LYS B CA 1
ATOM 3204 C C . LYS B 1 56 ? 3.203 19.438 25.25 1 68.88 56 LYS B C 1
ATOM 3206 O O . LYS B 1 56 ? 4.023 20.172 24.719 1 68.88 56 LYS B O 1
ATOM 3211 N N . THR B 1 57 ? 3.314 18.219 25.172 1 64.94 57 THR B N 1
ATOM 3212 C CA . THR B 1 57 ? 4.59 17.609 24.797 1 64.94 57 THR B CA 1
ATOM 3213 C C . THR B 1 57 ? 4.582 17.203 23.328 1 64.94 57 THR B C 1
ATOM 3215 O O . THR B 1 57 ? 5.609 16.781 22.781 1 64.94 57 THR B O 1
ATOM 3218 N N . SER B 1 58 ? 3.43 17.453 22.656 1 68.88 58 SER B N 1
ATOM 3219 C CA . SER B 1 58 ? 3.35 17.047 21.266 1 68.88 58 SER B CA 1
ATOM 3220 C C . SER B 1 58 ? 4.109 18.016 20.359 1 68.88 58 SER B C 1
ATOM 3222 O O . SER B 1 58 ? 4.609 17.625 19.297 1 68.88 58 SER B O 1
ATOM 3224 N N . LEU B 1 59 ? 4.152 19.234 20.766 1 75.94 59 LEU B N 1
ATOM 3225 C CA . LEU B 1 59 ? 4.898 20.281 20.062 1 75.94 59 LEU B CA 1
ATOM 3226 C C . LEU B 1 59 ? 5.738 21.094 21.047 1 75.94 59 LEU B C 1
ATOM 3228 O O . LEU B 1 59 ? 5.238 21.547 22.078 1 75.94 59 LEU B O 1
ATOM 3232 N N . VAL B 1 60 ? 7.055 21.156 20.797 1 82.31 60 VAL B N 1
ATOM 3233 C CA . VAL B 1 60 ? 7.938 21.938 21.656 1 82.31 60 VAL B CA 1
ATOM 3234 C C . VAL B 1 60 ? 8.727 22.938 20.812 1 82.31 60 VAL B C 1
ATOM 3236 O O . VAL B 1 60 ? 9.352 22.562 19.828 1 82.31 60 VAL B O 1
ATOM 3239 N N . LEU B 1 61 ? 8.609 24.125 21.188 1 89.62 61 LEU B N 1
ATOM 3240 C CA . LEU B 1 61 ? 9.414 25.172 20.562 1 89.62 61 LEU B CA 1
ATOM 3241 C C . LEU B 1 61 ? 10.742 25.344 21.281 1 89.62 61 LEU B C 1
ATOM 3243 O O . LEU B 1 61 ? 10.766 25.688 22.469 1 89.62 61 LEU B O 1
ATOM 3247 N N . GLU B 1 62 ? 11.82 24.953 20.594 1 89.75 62 GLU B N 1
ATOM 3248 C CA . GLU B 1 62 ? 13.117 25.016 21.25 1 89.75 62 GLU B CA 1
ATOM 3249 C C . GLU B 1 62 ? 14.172 25.656 20.344 1 89.75 62 GLU B C 1
ATOM 3251 O O . GLU B 1 62 ? 13.977 25.719 19.125 1 89.75 62 GLU B O 1
ATOM 3256 N N . TYR B 1 63 ? 15.219 26.188 21.062 1 91.25 63 TYR B N 1
ATOM 3257 C CA . TYR B 1 63 ? 16.344 26.719 20.312 1 91.25 63 TYR B CA 1
ATOM 3258 C C . TYR B 1 63 ? 17.297 25.609 19.891 1 91.25 63 TYR B C 1
ATOM 3260 O O . TYR B 1 63 ? 17.688 24.766 20.703 1 91.25 63 TYR B O 1
ATOM 3268 N N . ASP B 1 64 ? 17.531 25.531 18.578 1 89.69 64 ASP B N 1
ATOM 3269 C CA . ASP B 1 64 ? 18.484 24.578 18.016 1 89.69 64 ASP B CA 1
ATOM 3270 C C . ASP B 1 64 ? 19.828 25.25 17.719 1 89.69 64 ASP B C 1
ATOM 3272 O O . ASP B 1 64 ? 19.938 26.062 16.812 1 89.69 64 ASP B O 1
ATOM 3276 N N . ARG B 1 65 ? 20.812 24.875 18.422 1 90.19 65 ARG B N 1
ATOM 3277 C CA . ARG B 1 65 ? 22.141 25.484 18.312 1 90.19 65 ARG B CA 1
ATOM 3278 C C . ARG B 1 65 ? 22.75 25.219 16.953 1 90.19 65 ARG B C 1
ATOM 3280 O O . ARG B 1 65 ? 23.438 26.078 16.391 1 90.19 65 ARG B O 1
ATOM 3287 N N . LYS B 1 66 ? 22.469 24.016 16.469 1 84.75 66 LYS B N 1
ATOM 3288 C CA . LYS B 1 66 ? 23.047 23.641 15.172 1 84.75 66 LYS B CA 1
ATOM 3289 C C . LYS B 1 66 ? 22.422 24.469 14.047 1 84.75 66 LYS B C 1
ATOM 3291 O O . LYS B 1 66 ? 23.109 24.828 13.086 1 84.75 66 LYS B O 1
ATOM 3296 N N . LYS B 1 67 ? 21.203 24.891 14.266 1 86 67 LYS B N 1
ATOM 3297 C CA . LYS B 1 67 ? 20.484 25.625 13.234 1 86 67 LYS B CA 1
ATOM 3298 C C . LYS B 1 67 ? 20.453 27.109 13.531 1 86 67 LYS B C 1
ATOM 3300 O O . LYS B 1 67 ? 19.922 27.906 12.742 1 86 67 LYS B O 1
ATOM 3305 N N . HIS B 1 68 ? 20.953 27.5 14.648 1 88.38 68 HIS B N 1
ATOM 3306 C CA . HIS B 1 68 ? 21.031 28.875 15.109 1 88.38 68 HIS B CA 1
ATOM 3307 C C . HIS B 1 68 ? 19.672 29.547 15.086 1 88.38 68 HIS B C 1
ATOM 3309 O O . HIS B 1 68 ? 19.516 30.641 14.539 1 88.38 68 HIS B O 1
ATOM 3315 N N . GLY B 1 69 ? 18.75 28.875 15.578 1 93.06 69 GLY B N 1
ATOM 3316 C CA . GLY B 1 69 ? 17.406 29.406 15.617 1 93.06 69 GLY B CA 1
ATOM 3317 C C . GLY B 1 69 ? 16.422 28.516 16.359 1 93.06 69 GLY B C 1
ATOM 3318 O O . GLY B 1 69 ? 16.812 27.469 16.891 1 93.06 69 GLY B O 1
ATOM 3319 N N . TYR B 1 70 ? 15.18 29 16.422 1 93.62 70 TYR B N 1
ATOM 3320 C CA . TYR B 1 70 ? 14.109 28.266 17.078 1 93.62 70 TYR B CA 1
ATOM 3321 C C . TYR B 1 70 ? 13.422 27.312 16.094 1 93.62 70 TYR B C 1
ATOM 3323 O O . TYR B 1 70 ? 13.203 27.672 14.93 1 93.62 70 TYR B O 1
ATOM 3331 N N . VAL B 1 71 ? 13.195 26.141 16.531 1 88.81 71 VAL B N 1
ATOM 3332 C CA . VAL B 1 71 ? 12.508 25.141 15.719 1 88.81 71 VAL B CA 1
ATOM 3333 C C . VAL B 1 71 ? 11.359 24.531 16.531 1 88.81 71 VAL B C 1
ATOM 3335 O O . VAL B 1 71 ? 11.383 24.547 17.75 1 88.81 71 VAL B O 1
ATOM 3338 N N . LEU B 1 72 ? 10.312 24.219 15.781 1 83 72 LEU B N 1
ATOM 3339 C CA . LEU B 1 72 ? 9.195 23.5 16.375 1 83 72 LEU B CA 1
ATOM 3340 C C . LEU B 1 72 ? 9.398 22 16.25 1 83 72 LEU B C 1
ATOM 3342 O O . LEU B 1 72 ? 9.477 21.469 15.133 1 83 72 LEU B O 1
ATOM 3346 N N . LYS B 1 73 ? 9.641 21.391 17.297 1 74.62 73 LYS B N 1
ATOM 3347 C CA . LYS B 1 73 ? 9.812 19.938 17.297 1 74.62 73 LYS B CA 1
ATOM 3348 C C . LYS B 1 73 ? 8.492 19.234 17.562 1 74.62 73 LYS B C 1
ATOM 3350 O O . LYS B 1 73 ? 7.754 19.609 18.484 1 74.62 73 LYS B O 1
ATOM 3355 N N . GLN B 1 74 ? 8.055 18.672 16.516 1 64.62 74 GLN B N 1
ATOM 3356 C CA . GLN B 1 74 ? 6.82 17.906 16.656 1 64.62 74 GLN B C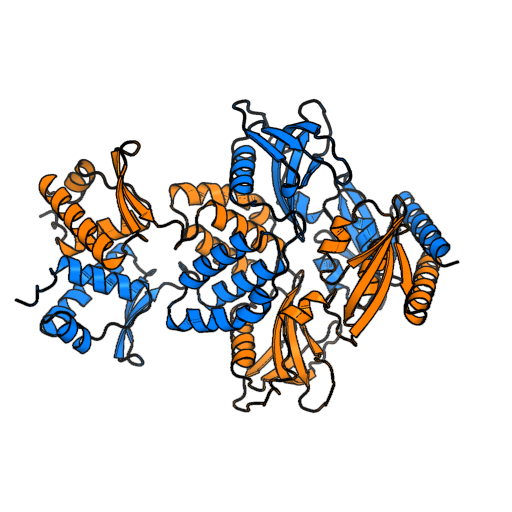A 1
ATOM 3357 C C . GLN B 1 74 ? 7.086 16.531 17.266 1 64.62 74 GLN B C 1
ATOM 3359 O O . GLN B 1 74 ? 8.109 15.898 16.969 1 64.62 74 GLN B O 1
ATOM 3364 N N . ASN B 1 75 ? 6.215 16.422 18.234 1 60.81 75 ASN B N 1
ATOM 3365 C CA . ASN B 1 75 ? 6.301 15.062 18.766 1 60.81 75 ASN B CA 1
ATOM 3366 C C . ASN B 1 75 ? 6.133 14.016 17.672 1 60.81 75 ASN B C 1
ATOM 3368 O O . ASN B 1 75 ? 5.145 14.031 16.938 1 60.81 75 ASN B O 1
ATOM 3372 N N . GLU B 1 76 ? 7.211 13.422 17.344 1 60.78 76 GLU B N 1
ATOM 3373 C CA . GLU B 1 76 ? 7.258 12.367 16.344 1 60.78 76 GLU B CA 1
ATOM 3374 C C . GLU B 1 76 ? 6.055 11.43 16.453 1 60.78 76 GLU B C 1
ATOM 3376 O O . GLU B 1 76 ? 5.711 10.734 15.5 1 60.78 76 GLU B O 1
ATOM 3381 N N . ASN B 1 77 ? 5.305 11.68 17.5 1 62.84 77 ASN B N 1
ATOM 3382 C CA . ASN B 1 77 ? 4.195 10.758 17.719 1 62.84 77 ASN B CA 1
ATOM 3383 C C . ASN B 1 77 ? 2.912 11.258 17.078 1 62.84 77 ASN B C 1
ATOM 3385 O O . ASN B 1 77 ? 1.968 10.492 16.875 1 62.84 77 ASN B O 1
ATOM 3389 N N . ASP B 1 78 ? 2.949 12.531 16.594 1 67.06 78 ASP B N 1
ATOM 3390 C CA . ASP B 1 78 ? 1.667 13.062 16.125 1 67.06 78 ASP B CA 1
ATOM 3391 C C . ASP B 1 78 ? 1.684 13.328 14.625 1 67.06 78 ASP B C 1
ATOM 3393 O O . ASP B 1 78 ? 0.63 13.5 14.008 1 67.06 78 ASP B O 1
ATOM 3397 N N . TRP B 1 79 ? 2.859 13.391 14.109 1 73.5 79 TRP B N 1
ATOM 3398 C CA . TRP B 1 79 ? 2.969 13.711 12.688 1 73.5 79 TRP B CA 1
ATOM 3399 C C . TRP B 1 79 ? 3.793 12.656 11.953 1 73.5 79 TRP B C 1
ATOM 3401 O O . TRP B 1 79 ? 4.602 11.953 12.57 1 73.5 79 TRP B O 1
ATOM 3411 N N . LEU B 1 80 ? 3.465 12.656 10.641 1 84.62 80 LEU B N 1
ATOM 3412 C CA . LEU B 1 80 ? 4.238 11.734 9.805 1 84.62 80 LEU B CA 1
ATOM 3413 C C . LEU B 1 80 ? 5.668 12.234 9.633 1 84.62 80 LEU B C 1
ATOM 3415 O O . LEU B 1 80 ? 5.887 13.414 9.328 1 84.62 80 LEU B O 1
ATOM 3419 N N . THR B 1 81 ? 6.648 11.461 9.93 1 84.69 81 THR B N 1
ATOM 3420 C CA . THR B 1 81 ? 8.047 11.781 9.656 1 84.69 81 THR B CA 1
ATOM 3421 C C . THR B 1 81 ? 8.359 11.633 8.172 1 84.69 81 THR B C 1
ATOM 3423 O O . THR B 1 81 ? 7.566 11.055 7.422 1 84.69 81 THR B O 1
ATOM 3426 N N . ASN B 1 82 ? 9.5 12.148 7.766 1 87.38 82 ASN B N 1
ATOM 3427 C CA . ASN B 1 82 ? 9.938 11.992 6.379 1 87.38 82 ASN B CA 1
ATOM 3428 C C . ASN B 1 82 ? 10.109 10.523 6.004 1 87.38 82 ASN B C 1
ATOM 3430 O O . ASN B 1 82 ? 9.773 10.125 4.891 1 87.38 82 ASN B O 1
ATOM 3434 N N . GLU B 1 83 ? 10.656 9.758 6.941 1 93.19 83 GLU B N 1
ATOM 3435 C CA . GLU B 1 83 ? 10.859 8.328 6.73 1 93.19 83 GLU B CA 1
ATOM 3436 C C . GLU B 1 83 ? 9.531 7.613 6.504 1 93.19 83 GLU B C 1
ATOM 3438 O O . GLU B 1 83 ? 9.414 6.773 5.609 1 93.19 83 GLU B O 1
ATOM 3443 N N . GLU B 1 84 ? 8.562 7.984 7.273 1 93.31 84 GLU B N 1
ATOM 3444 C CA . GLU B 1 84 ? 7.234 7.387 7.164 1 93.31 84 GLU B CA 1
ATOM 3445 C C . GLU B 1 84 ? 6.566 7.77 5.848 1 93.31 84 GLU B C 1
ATOM 3447 O O . GLU B 1 84 ? 5.949 6.93 5.188 1 93.31 84 GLU B O 1
ATOM 3452 N N . ILE B 1 85 ? 6.703 9.039 5.461 1 93.31 85 ILE B N 1
ATOM 3453 C CA . ILE B 1 85 ? 6.117 9.531 4.219 1 93.31 85 ILE B CA 1
ATOM 3454 C C . ILE B 1 85 ? 6.711 8.773 3.033 1 93.31 85 ILE B C 1
ATOM 3456 O O . ILE B 1 85 ? 5.988 8.375 2.119 1 93.31 85 ILE B O 1
ATOM 3460 N N . LEU B 1 86 ? 7.992 8.57 3.062 1 95.06 86 LEU B N 1
ATOM 3461 C CA . LEU B 1 86 ? 8.672 7.832 2 1 95.06 86 LEU B CA 1
ATOM 3462 C C . LEU B 1 86 ? 8.133 6.41 1.901 1 95.06 86 LEU B C 1
ATOM 3464 O O . LEU B 1 86 ? 7.844 5.926 0.805 1 95.06 86 LEU B O 1
ATOM 3468 N N . VAL B 1 87 ? 7.969 5.742 3.021 1 95.94 87 VAL B N 1
ATOM 3469 C CA . VAL B 1 87 ? 7.48 4.367 3.064 1 95.94 87 VAL B CA 1
ATOM 3470 C C . VAL B 1 87 ? 6.055 4.305 2.521 1 95.94 87 VAL B C 1
ATOM 3472 O O . VAL B 1 87 ? 5.734 3.443 1.701 1 95.94 87 VAL B O 1
ATOM 3475 N N . ILE B 1 88 ? 5.211 5.258 2.92 1 96.19 88 ILE B N 1
ATOM 3476 C CA . ILE B 1 88 ? 3.832 5.309 2.445 1 96.19 88 ILE B CA 1
ATOM 3477 C C . ILE B 1 88 ? 3.814 5.488 0.929 1 96.19 88 ILE B C 1
ATOM 3479 O O . ILE B 1 88 ? 3.084 4.789 0.222 1 96.19 88 ILE B O 1
ATOM 3483 N N . ALA B 1 89 ? 4.625 6.406 0.453 1 95.62 89 ALA B N 1
ATOM 3484 C CA . ALA B 1 89 ? 4.676 6.699 -0.978 1 95.62 89 ALA B CA 1
ATOM 3485 C C . ALA B 1 89 ? 5.07 5.461 -1.777 1 95.62 89 ALA B C 1
ATOM 3487 O O . ALA B 1 89 ? 4.453 5.152 -2.801 1 95.62 89 ALA B O 1
ATOM 3488 N N . LYS B 1 90 ? 6.059 4.734 -1.294 1 95.38 90 LYS B N 1
ATOM 3489 C CA . LYS B 1 90 ? 6.539 3.551 -1.999 1 95.38 90 LYS B CA 1
ATOM 3490 C C . LYS B 1 90 ? 5.477 2.455 -2.021 1 95.38 90 LYS B C 1
ATOM 3492 O O . LYS B 1 90 ? 5.266 1.807 -3.049 1 95.38 90 LYS B O 1
ATOM 3497 N N . VAL B 1 91 ? 4.801 2.24 -0.906 1 95.56 91 VAL B N 1
ATOM 3498 C CA . VAL B 1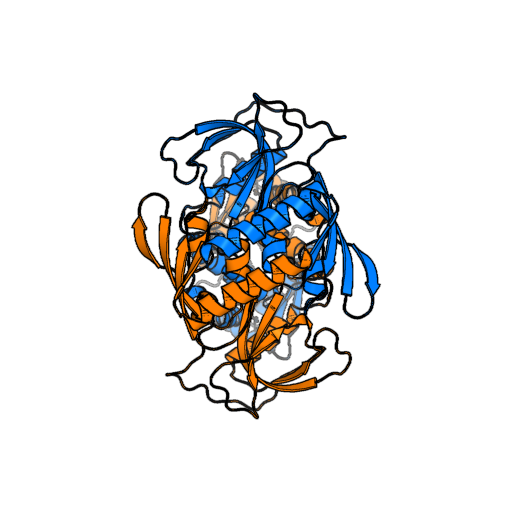 91 ? 3.748 1.234 -0.814 1 95.56 91 VAL B CA 1
ATOM 3499 C C . VAL B 1 91 ? 2.596 1.605 -1.744 1 95.56 91 VAL B C 1
ATOM 3501 O O . VAL B 1 91 ? 2.062 0.75 -2.455 1 95.56 91 VAL B O 1
ATOM 3504 N N . LEU B 1 92 ? 2.254 2.904 -1.768 1 95.31 92 LEU B N 1
ATOM 3505 C CA . LEU B 1 92 ? 1.171 3.379 -2.623 1 95.31 92 LEU B CA 1
ATOM 3506 C C . LEU B 1 92 ? 1.507 3.164 -4.094 1 95.31 92 LEU B C 1
ATOM 3508 O O . LEU B 1 92 ? 0.675 2.672 -4.859 1 95.31 92 LEU B O 1
ATOM 3512 N N . LEU B 1 93 ? 2.684 3.496 -4.465 1 93 93 LEU B N 1
ATOM 3513 C CA . LEU B 1 93 ? 3.098 3.385 -5.859 1 93 93 LEU B CA 1
ATOM 3514 C C . LEU B 1 93 ? 3.07 1.931 -6.32 1 93 93 LEU B C 1
ATOM 3516 O O . LEU B 1 93 ? 2.648 1.638 -7.441 1 93 93 LEU B O 1
ATOM 3520 N N . GLU B 1 94 ? 3.484 1.104 -5.41 1 91.44 94 GLU B N 1
ATOM 3521 C CA . GLU B 1 94 ? 3.498 -0.314 -5.75 1 91.44 94 GLU B CA 1
ATOM 3522 C C . GLU B 1 94 ? 2.08 -0.868 -5.863 1 91.44 94 GLU B C 1
ATOM 3524 O O . GLU B 1 94 ? 1.827 -1.789 -6.645 1 91.44 94 GLU B O 1
ATOM 3529 N N . SER B 1 95 ? 1.172 -0.341 -5.086 1 92.19 95 SER B N 1
ATOM 3530 C CA . SER B 1 95 ? -0.193 -0.853 -5.039 1 92.19 95 SER B CA 1
ATOM 3531 C C . SER B 1 95 ? -0.89 -0.692 -6.387 1 92.19 95 SER B C 1
ATOM 3533 O O . SER B 1 95 ? -1.768 -1.483 -6.734 1 92.19 95 SER B O 1
ATOM 3535 N N . ARG B 1 96 ? -0.612 0.424 -7.125 1 90.69 96 ARG B N 1
ATOM 3536 C CA . ARG B 1 96 ? -1.259 0.78 -8.383 1 90.69 96 ARG B CA 1
ATOM 3537 C C . ARG B 1 96 ? -2.775 0.81 -8.234 1 90.69 96 ARG B C 1
ATOM 353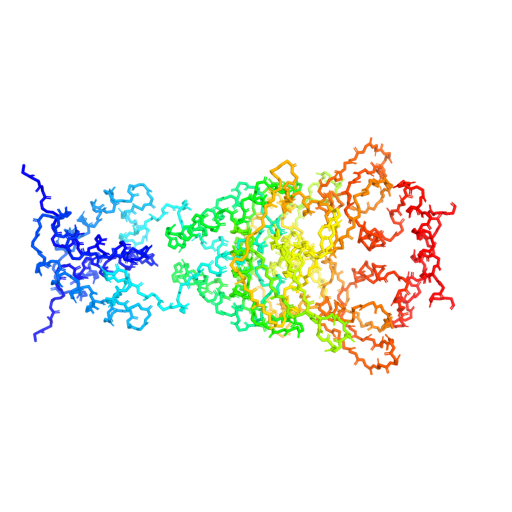9 O O . ARG B 1 96 ? -3.508 0.505 -9.18 1 90.69 96 ARG B O 1
ATOM 3546 N N . ALA B 1 97 ? -3.174 1.081 -7.039 1 88.81 97 ALA B N 1
ATOM 3547 C CA . ALA B 1 97 ? -4.578 0.988 -6.648 1 88.81 97 ALA B CA 1
ATOM 3548 C C . ALA B 1 97 ? -5.402 2.096 -7.297 1 88.81 97 ALA B C 1
ATOM 3550 O O . ALA B 1 97 ? -6.621 1.97 -7.438 1 88.81 97 ALA B O 1
ATOM 3551 N N . LEU B 1 98 ? -4.738 3.186 -7.711 1 91.94 98 LEU B N 1
ATOM 3552 C CA . LEU B 1 98 ? -5.453 4.379 -8.148 1 91.94 98 LEU B CA 1
ATOM 3553 C C . LEU B 1 98 ? -5.059 4.762 -9.57 1 91.94 98 LEU B C 1
ATOM 3555 O O . LEU B 1 98 ? -3.988 4.371 -10.047 1 91.94 98 LEU B O 1
ATOM 3559 N N . LYS B 1 99 ? -6.004 5.426 -10.242 1 90.94 99 LYS B N 1
ATOM 3560 C CA . LYS B 1 99 ? -5.621 5.992 -11.531 1 90.94 99 LYS B CA 1
ATOM 3561 C C . LYS B 1 99 ? -4.48 7 -11.375 1 90.94 99 LYS B C 1
ATOM 3563 O O . LYS B 1 99 ? -4.277 7.547 -10.289 1 90.94 99 LYS B O 1
ATOM 3568 N N . LYS B 1 100 ? -3.787 7.23 -12.43 1 89.31 100 LYS B N 1
ATOM 3569 C CA . LYS B 1 100 ? -2.561 8.023 -12.391 1 89.31 100 LYS B CA 1
ATOM 3570 C C . LYS B 1 100 ? -2.82 9.414 -11.82 1 89.31 100 LYS B C 1
ATOM 3572 O O . LYS B 1 100 ? -2.076 9.883 -10.961 1 89.31 100 LYS B O 1
ATOM 3577 N N . THR B 1 101 ? -3.842 10.078 -12.203 1 89.69 101 THR B N 1
ATOM 3578 C CA . THR B 1 101 ? -4.133 11.438 -11.758 1 89.69 101 THR B CA 1
ATOM 3579 C C . THR B 1 101 ? -4.422 11.461 -10.258 1 89.69 101 THR B C 1
ATOM 3581 O O . THR B 1 101 ? -3.98 12.375 -9.555 1 89.69 101 THR B O 1
ATOM 3584 N N . GLU B 1 102 ? -5.152 10.453 -9.789 1 91 102 GLU B N 1
ATOM 3585 C CA . GLU B 1 102 ? -5.434 10.352 -8.367 1 91 102 GLU B CA 1
ATOM 3586 C C . GLU B 1 102 ? -4.156 10.094 -7.566 1 91 102 GLU B C 1
ATOM 3588 O O . GLU B 1 102 ? -3.957 10.672 -6.5 1 91 102 GLU B O 1
ATOM 3593 N N . MET B 1 103 ? -3.348 9.227 -8.133 1 93 103 MET B N 1
ATOM 3594 C CA . MET B 1 103 ? -2.084 8.906 -7.473 1 93 103 MET B CA 1
ATOM 3595 C C . MET B 1 103 ? -1.18 10.133 -7.406 1 93 103 MET B C 1
ATOM 3597 O O . MET B 1 103 ? -0.58 10.414 -6.367 1 93 103 MET B O 1
ATOM 3601 N N . ASP B 1 104 ? -1.148 10.891 -8.5 1 90.88 104 ASP B N 1
ATOM 3602 C CA . ASP B 1 104 ? -0.333 12.102 -8.555 1 90.88 104 ASP B CA 1
ATOM 3603 C C . ASP B 1 104 ? -0.749 13.094 -7.473 1 90.88 104 ASP B C 1
ATOM 3605 O O . ASP B 1 104 ? 0.098 13.617 -6.746 1 90.88 104 ASP B O 1
ATOM 3609 N N . ARG B 1 105 ? -1.998 13.273 -7.398 1 88.69 105 ARG B N 1
ATOM 3610 C CA . ARG B 1 105 ? -2.525 14.219 -6.418 1 88.69 105 ARG B CA 1
ATOM 3611 C C . ARG B 1 105 ? -2.271 13.727 -4.996 1 88.69 105 ARG B C 1
ATOM 3613 O O . ARG B 1 105 ? -1.882 14.508 -4.125 1 88.69 105 ARG B O 1
ATOM 3620 N N . LEU B 1 106 ? -2.514 12.5 -4.82 1 92.19 106 LEU B N 1
ATOM 3621 C CA . LEU B 1 106 ? -2.346 11.906 -3.496 1 92.19 106 LEU B CA 1
ATOM 3622 C C . LEU B 1 106 ? -0.896 12.008 -3.035 1 92.19 106 LEU B C 1
ATOM 3624 O O . LEU B 1 106 ? -0.627 12.391 -1.896 1 92.19 106 LEU B O 1
ATOM 3628 N N . LEU B 1 107 ? 0.046 11.695 -3.914 1 93.19 107 LEU B N 1
ATOM 3629 C CA . LEU B 1 107 ? 1.465 11.75 -3.582 1 93.19 107 LEU B CA 1
ATOM 3630 C C . LEU B 1 107 ? 1.908 13.188 -3.314 1 93.19 107 LEU B C 1
ATOM 3632 O O . LEU B 1 107 ? 2.697 13.438 -2.4 1 93.19 107 LEU B O 1
ATOM 3636 N N . ALA B 1 108 ? 1.414 14.055 -4.113 1 87.88 108 ALA B N 1
ATOM 3637 C CA . ALA B 1 108 ? 1.75 15.461 -3.91 1 87.88 108 ALA B CA 1
ATOM 3638 C C . ALA B 1 108 ? 1.329 15.93 -2.521 1 87.88 108 ALA B C 1
ATOM 3640 O O . ALA B 1 108 ? 2.113 16.562 -1.809 1 87.88 108 ALA B O 1
ATOM 3641 N N . LYS B 1 109 ? 0.12 15.609 -2.17 1 86.81 109 LYS B N 1
ATOM 3642 C CA . LYS B 1 109 ? -0.406 16 -0.864 1 86.81 109 LYS B CA 1
ATOM 3643 C C . LYS B 1 109 ? 0.386 15.336 0.262 1 86.81 109 LYS B C 1
ATOM 3645 O O . LYS B 1 109 ? 0.66 15.969 1.286 1 86.81 109 LYS B O 1
ATOM 3650 N N . LEU B 1 110 ? 0.72 14.086 0.074 1 89.88 110 LEU B N 1
ATOM 3651 C CA . LEU B 1 110 ? 1.481 13.344 1.068 1 89.88 110 LEU B CA 1
ATOM 3652 C C . LEU B 1 110 ? 2.855 13.969 1.285 1 89.88 110 LEU B C 1
ATOM 3654 O O . LEU B 1 110 ? 3.277 14.164 2.426 1 89.88 110 LEU B O 1
ATOM 3658 N N . ILE B 1 111 ? 3.537 14.328 0.216 1 86.81 111 ILE B N 1
ATOM 3659 C CA . ILE B 1 111 ? 4.891 14.875 0.263 1 86.81 111 ILE B CA 1
ATOM 3660 C C . ILE B 1 111 ? 4.863 16.266 0.895 1 86.81 111 ILE B C 1
ATOM 3662 O O . ILE B 1 111 ? 5.785 16.641 1.621 1 86.81 111 ILE B O 1
ATOM 3666 N N . LEU B 1 112 ? 3.777 16.922 0.727 1 78.44 112 LEU B N 1
ATOM 3667 C CA . LEU B 1 112 ? 3.627 18.266 1.28 1 78.44 112 LEU B CA 1
ATOM 3668 C C . LEU B 1 112 ? 3.58 18.219 2.805 1 78.44 112 LEU B C 1
ATOM 3670 O O . LEU B 1 112 ? 3.791 19.234 3.465 1 78.44 112 LEU B O 1
ATOM 3674 N N . GLN B 1 113 ? 3.328 17.047 3.33 1 74.81 113 GLN B N 1
ATOM 3675 C CA . GLN B 1 113 ? 3.297 16.906 4.781 1 74.81 113 GLN B CA 1
ATOM 3676 C C . GLN B 1 113 ? 4.707 16.922 5.367 1 74.81 113 GLN B C 1
ATOM 3678 O O . GLN B 1 113 ? 4.883 17.094 6.574 1 74.81 113 GLN B O 1
ATOM 3683 N N . SER B 1 114 ? 5.68 16.703 4.547 1 75.69 114 SER B N 1
ATOM 3684 C CA . SER B 1 114 ? 7.074 16.719 4.977 1 75.69 114 SER B CA 1
ATOM 3685 C C . SER B 1 114 ? 7.641 18.141 4.945 1 75.69 114 SER B C 1
ATOM 3687 O O . SER B 1 114 ? 7.207 18.969 4.148 1 75.69 114 SER B O 1
ATOM 3689 N N . PRO B 1 115 ? 8.555 18.406 5.902 1 65.25 115 PRO B N 1
ATOM 3690 C CA . PRO B 1 115 ? 9.25 19.688 5.789 1 65.25 115 PRO B CA 1
ATOM 3691 C C . PRO B 1 115 ? 9.859 19.906 4.41 1 65.25 115 PRO B C 1
ATOM 3693 O O . PRO B 1 115 ? 10.305 18.953 3.764 1 65.25 115 PRO B O 1
ATOM 3696 N N . PRO B 1 116 ? 9.883 21.125 4.035 1 64.38 116 PRO B N 1
ATOM 3697 C CA . PRO B 1 116 ? 10.336 21.469 2.684 1 64.38 116 PRO B CA 1
ATOM 3698 C C . PRO B 1 116 ? 11.711 20.891 2.354 1 64.38 116 PRO B C 1
ATOM 3700 O O . PRO B 1 116 ? 11.945 20.469 1.221 1 64.38 116 PRO B O 1
ATOM 3703 N N . GLN B 1 117 ? 12.617 20.891 3.326 1 68.25 117 GLN B N 1
ATOM 3704 C CA . GLN B 1 117 ? 13.984 20.438 3.074 1 68.25 117 GLN B CA 1
ATOM 3705 C C . GLN B 1 117 ? 14.008 18.969 2.688 1 68.25 117 GLN B C 1
ATOM 3707 O O . GLN B 1 117 ? 14.93 18.516 2.006 1 68.25 117 GLN B O 1
ATOM 3712 N N . ASN B 1 118 ? 12.969 18.266 3.08 1 79.44 118 ASN B N 1
ATOM 3713 C CA . ASN B 1 118 ? 12.953 16.828 2.834 1 79.44 118 ASN B CA 1
ATOM 3714 C C . ASN B 1 118 ? 11.992 16.453 1.705 1 79.44 118 ASN B C 1
ATOM 3716 O O . ASN B 1 118 ? 12.055 15.344 1.171 1 79.44 118 ASN B O 1
ATOM 3720 N N . GLN B 1 119 ? 11.148 17.422 1.327 1 81.25 119 GLN B N 1
ATOM 3721 C CA . GLN B 1 119 ? 10.18 17.172 0.261 1 81.25 119 GLN B CA 1
ATOM 3722 C C . GLN B 1 119 ? 10.891 16.828 -1.048 1 81.25 119 GLN B C 1
ATOM 3724 O O . GLN B 1 119 ? 10.508 15.875 -1.731 1 81.25 119 GLN B O 1
ATOM 3729 N N . ARG B 1 120 ? 11.922 17.594 -1.282 1 83.5 120 ARG B N 1
ATOM 3730 C CA . ARG B 1 120 ? 12.656 17.391 -2.525 1 83.5 120 ARG B CA 1
ATOM 3731 C C . ARG B 1 120 ? 13.312 16.016 -2.541 1 83.5 120 ARG B C 1
ATOM 3733 O O . ARG B 1 120 ? 13.312 15.328 -3.57 1 83.5 120 ARG B O 1
ATOM 3740 N N . PHE B 1 121 ? 13.875 15.656 -1.46 1 88 121 PHE B N 1
ATOM 3741 C CA . PHE B 1 121 ? 14.516 14.352 -1.369 1 88 121 PHE B CA 1
ATOM 3742 C C . PHE B 1 121 ? 13.508 13.234 -1.647 1 88 121 PHE B C 1
ATOM 3744 O O . PHE B 1 121 ? 13.773 12.336 -2.445 1 88 121 PHE B O 1
ATOM 3751 N N . ILE B 1 122 ? 12.383 13.289 -1.012 1 91 122 ILE B N 1
ATOM 3752 C CA . ILE B 1 122 ? 11.359 12.266 -1.166 1 91 122 ILE B CA 1
ATOM 3753 C C . ILE B 1 122 ? 10.891 12.219 -2.617 1 91 122 ILE B C 1
ATOM 3755 O O . ILE B 1 122 ? 10.781 11.141 -3.207 1 91 122 ILE B O 1
ATOM 3759 N N . GLN B 1 123 ? 10.719 13.359 -3.182 1 89.12 123 GLN B N 1
ATOM 3760 C CA . GLN B 1 123 ? 10.289 13.445 -4.574 1 89.12 123 GLN B CA 1
ATOM 3761 C C . GLN B 1 123 ? 11.312 12.797 -5.504 1 89.12 123 GLN B C 1
ATOM 3763 O O . GLN B 1 123 ? 10.945 12.07 -6.43 1 89.12 123 GLN B O 1
ATOM 3768 N N . ASP B 1 124 ? 12.508 13.031 -5.219 1 88.62 124 ASP B N 1
ATOM 3769 C CA . ASP B 1 124 ? 13.578 12.484 -6.047 1 88.62 124 ASP B CA 1
ATOM 3770 C C . ASP B 1 124 ? 13.656 10.969 -5.922 1 88.62 124 ASP B C 1
ATOM 3772 O O . ASP B 1 124 ? 13.875 10.266 -6.914 1 88.62 124 ASP B O 1
ATOM 3776 N N . VAL B 1 125 ? 13.492 10.531 -4.77 1 89.38 125 VAL B N 1
ATOM 3777 C CA . VAL B 1 125 ? 13.617 9.109 -4.496 1 89.38 125 VAL B CA 1
ATOM 3778 C C . VAL B 1 125 ? 12.492 8.344 -5.184 1 89.38 125 VAL B C 1
ATOM 3780 O O . VAL B 1 125 ? 12.703 7.262 -5.73 1 89.38 125 VAL B O 1
ATOM 3783 N N . ILE B 1 126 ? 11.297 8.945 -5.199 1 91.44 126 ILE B N 1
ATOM 3784 C CA . ILE B 1 126 ? 10.172 8.188 -5.738 1 91.44 126 ILE B CA 1
ATOM 3785 C C . ILE B 1 126 ? 9.961 8.562 -7.203 1 91.44 126 ILE B C 1
ATOM 3787 O O . ILE B 1 126 ? 9.086 8.008 -7.871 1 91.44 126 ILE B O 1
ATOM 3791 N N . HIS B 1 127 ? 10.75 9.461 -7.758 1 88.25 127 HIS B N 1
ATOM 3792 C CA . HIS B 1 127 ? 10.508 10.07 -9.062 1 88.25 127 HIS B CA 1
ATOM 3793 C C . HIS B 1 127 ? 10.43 9.008 -10.156 1 88.25 127 HIS B C 1
ATOM 3795 O O . HIS B 1 127 ? 9.516 9.031 -10.977 1 88.25 127 HIS B O 1
ATOM 3801 N N . ASN B 1 128 ? 11.375 8.148 -10.109 1 86.75 128 ASN B N 1
ATOM 3802 C CA . ASN B 1 128 ? 11.445 7.137 -11.156 1 86.75 128 ASN B CA 1
ATOM 3803 C C . ASN B 1 128 ? 10.219 6.223 -11.133 1 86.75 128 ASN B C 1
ATOM 3805 O O . ASN B 1 128 ? 9.617 5.961 -12.18 1 86.75 128 ASN B O 1
ATOM 3809 N N . GLU B 1 129 ? 9.875 5.73 -9.969 1 87.62 129 GLU B N 1
ATOM 3810 C CA . GLU B 1 129 ? 8.688 4.895 -9.828 1 87.62 129 GLU B CA 1
ATOM 3811 C C . GLU B 1 129 ? 7.418 5.66 -10.195 1 87.62 129 GLU B C 1
ATOM 3813 O O . GLU B 1 129 ? 6.516 5.113 -10.828 1 87.62 129 GLU B O 1
ATOM 3818 N N . HIS B 1 130 ? 7.441 6.891 -9.773 1 87.31 130 HIS B N 1
ATOM 3819 C CA . HIS B 1 130 ? 6.297 7.754 -10.047 1 87.31 130 HIS B CA 1
ATOM 3820 C C . HIS B 1 130 ? 6.16 8.031 -11.539 1 87.31 130 HIS B C 1
ATOM 3822 O O . HIS B 1 130 ? 5.059 7.969 -12.094 1 87.31 130 HIS B O 1
ATOM 3828 N N . PHE B 1 131 ? 7.207 8.281 -12.188 1 83.06 131 PHE B N 1
ATOM 3829 C CA . PHE B 1 131 ? 7.238 8.57 -13.609 1 83.06 131 PHE B CA 1
ATOM 3830 C C . PHE B 1 131 ? 6.801 7.359 -14.422 1 83.06 131 PHE B C 1
ATOM 3832 O O . PHE B 1 131 ? 6.07 7.496 -15.406 1 83.06 131 PHE B O 1
ATOM 3839 N N . HIS B 1 132 ? 7.172 6.191 -14 1 84.06 132 HIS B N 1
ATOM 3840 C CA . HIS B 1 132 ? 6.891 4.961 -14.727 1 84.06 132 HIS B CA 1
ATOM 3841 C C . HIS B 1 132 ? 5.66 4.258 -14.164 1 84.06 132 HIS B C 1
ATOM 3843 O O . HIS B 1 132 ? 5.48 3.055 -14.367 1 84.06 132 HIS B O 1
ATOM 3849 N N . TYR B 1 133 ? 4.887 5.039 -13.445 1 84 133 TYR B N 1
ATOM 3850 C CA . TYR B 1 133 ? 3.67 4.492 -12.859 1 84 133 TYR B CA 1
ATOM 3851 C C . TYR B 1 133 ? 2.754 3.924 -13.938 1 84 133 TYR B C 1
ATOM 3853 O O . TYR B 1 133 ? 2.449 4.602 -14.922 1 84 133 TYR B O 1
ATOM 3861 N N . VAL B 1 134 ? 2.381 2.699 -13.844 1 79.06 134 VAL B N 1
ATOM 3862 C CA . VAL B 1 134 ? 1.463 2.047 -14.773 1 79.06 134 VAL B CA 1
ATOM 3863 C C . VAL B 1 134 ? 0.106 1.846 -14.102 1 79.06 134 VAL B C 1
ATOM 3865 O O . VAL B 1 134 ? -0.039 0.993 -13.227 1 79.06 134 VAL B O 1
ATOM 3868 N N . PRO B 1 135 ? -0.832 2.668 -14.555 1 77.19 135 PRO B N 1
ATOM 3869 C CA . PRO B 1 135 ? -2.164 2.457 -13.984 1 77.19 135 PRO B CA 1
ATOM 3870 C C . PRO B 1 135 ? -2.807 1.153 -14.445 1 77.19 135 PRO B C 1
ATOM 3872 O O . PRO B 1 135 ? -2.355 0.554 -15.43 1 77.19 135 PRO B O 1
ATOM 3875 N N . LEU B 1 136 ? -3.809 0.786 -13.68 1 80.88 136 LEU B N 1
ATOM 3876 C CA . LEU B 1 136 ? -4.566 -0.398 -14.062 1 80.88 136 LEU B CA 1
ATOM 3877 C C . LEU B 1 136 ? -5.445 -0.108 -15.281 1 80.88 136 LEU B C 1
ATOM 3879 O O . LEU B 1 136 ? -5.609 1.05 -15.672 1 80.88 136 LEU B O 1
ATOM 3883 N N . GLN B 1 137 ? -5.98 -1.071 -15.836 1 75.25 137 GLN B N 1
ATOM 3884 C CA . GLN B 1 137 ? -6.715 -0.973 -17.094 1 75.25 137 GLN B CA 1
ATOM 3885 C C . GLN B 1 137 ? -8.031 -0.222 -16.906 1 75.25 137 GLN B C 1
ATOM 3887 O O . GLN B 1 137 ? -8.516 0.429 -17.828 1 75.25 137 GLN B O 1
ATOM 3892 N N . HIS B 1 138 ? -8.641 -0.329 -15.797 1 74.06 138 HIS B N 1
ATOM 3893 C CA . HIS B 1 138 ? -9.938 0.305 -15.617 1 74.06 138 HIS B CA 1
ATOM 3894 C C . HIS B 1 138 ? -9.812 1.824 -15.586 1 74.06 138 HIS B C 1
ATOM 3896 O O . HIS B 1 138 ? -10.727 2.537 -16.016 1 74.06 138 HIS B O 1
ATOM 3902 N N . ASN B 1 139 ? -8.836 2.334 -15.094 1 73.94 139 ASN B N 1
ATOM 3903 C CA . ASN B 1 139 ? -8.414 3.73 -15.07 1 73.94 139 ASN B CA 1
ATOM 3904 C C . ASN B 1 139 ? -9.539 4.645 -14.594 1 73.94 139 ASN B C 1
ATOM 3906 O O . ASN B 1 139 ? -9.727 5.738 -15.133 1 73.94 139 ASN B O 1
ATOM 3910 N N . LYS B 1 140 ? -10.383 4.23 -13.625 1 85.5 140 LYS B N 1
ATOM 3911 C CA . LYS B 1 140 ? -11.477 5.035 -13.086 1 85.5 140 LYS B CA 1
ATOM 3912 C C . LYS B 1 140 ? -11.133 5.574 -11.703 1 85.5 140 LYS B C 1
ATOM 3914 O O . LYS B 1 140 ? -10.398 4.934 -10.945 1 85.5 140 LYS B O 1
ATOM 3919 N N . PRO B 1 141 ? -11.711 6.781 -11.414 1 89.31 141 PRO B N 1
ATOM 3920 C CA . PRO B 1 141 ? -11.516 7.273 -10.055 1 89.31 141 PRO B CA 1
ATOM 3921 C C . PRO B 1 141 ? -12.242 6.426 -9.008 1 89.31 141 PRO B C 1
ATOM 3923 O O . PRO B 1 141 ? -13.398 6.043 -9.219 1 89.31 141 PRO B O 1
ATOM 3926 N N . LEU B 1 142 ? -11.57 6.113 -7.887 1 93.56 142 LEU B N 1
ATOM 3927 C CA . LEU B 1 142 ? -12.133 5.145 -6.949 1 93.56 142 LEU B CA 1
ATOM 3928 C C . LEU B 1 142 ? -12.25 5.742 -5.555 1 93.56 142 LEU B C 1
ATOM 3930 O O . LEU B 1 142 ? -13 5.23 -4.715 1 93.56 142 LEU B O 1
ATOM 3934 N N . ILE B 1 143 ? -11.602 6.832 -5.238 1 93.69 143 ILE B N 1
ATOM 3935 C CA . ILE B 1 143 ? -11.398 7.305 -3.873 1 93.69 143 ILE B CA 1
ATOM 3936 C C . ILE B 1 143 ? -12.75 7.621 -3.23 1 93.69 143 ILE B C 1
ATOM 3938 O O . ILE B 1 143 ? -13.062 7.109 -2.152 1 93.69 143 ILE B O 1
ATOM 3942 N N . ASN B 1 144 ? -13.578 8.414 -3.891 1 92.81 144 ASN B N 1
ATOM 3943 C CA . ASN B 1 144 ? -14.875 8.789 -3.342 1 92.81 144 ASN B CA 1
ATOM 3944 C C . ASN B 1 144 ? -15.805 7.59 -3.234 1 92.81 144 ASN B C 1
ATOM 3946 O O . ASN B 1 144 ? -16.594 7.492 -2.291 1 92.81 144 ASN B O 1
ATOM 3950 N N . MET B 1 145 ? -15.75 6.727 -4.215 1 94.75 145 MET B N 1
ATOM 3951 C CA . MET B 1 145 ? -16.578 5.52 -4.195 1 94.75 145 MET B CA 1
ATOM 3952 C C . MET B 1 145 ? -16.219 4.637 -3.004 1 94.75 145 MET B C 1
ATOM 3954 O O . MET B 1 145 ? -17.109 4.094 -2.346 1 94.75 145 MET B O 1
ATOM 3958 N N . ILE B 1 146 ? -14.953 4.48 -2.711 1 96.44 146 ILE B N 1
ATOM 3959 C CA . ILE B 1 146 ? -14.492 3.672 -1.589 1 96.44 146 ILE B CA 1
ATOM 3960 C C . ILE B 1 146 ? -15.023 4.25 -0.28 1 96.44 146 ILE B C 1
ATOM 3962 O O . ILE B 1 146 ? -15.469 3.508 0.6 1 96.44 146 ILE B O 1
ATOM 3966 N N . TRP B 1 147 ? -14.984 5.512 -0.172 1 94.62 147 TRP B N 1
ATOM 3967 C CA . TRP B 1 147 ? -15.531 6.172 1.01 1 94.62 147 TRP B CA 1
ATOM 3968 C C . TRP B 1 147 ? -17.016 5.891 1.153 1 94.62 147 TRP B C 1
ATOM 3970 O O . TRP B 1 147 ? -17.484 5.492 2.225 1 94.62 147 TRP B O 1
ATOM 3980 N N . ASP B 1 148 ? -17.75 6.09 0.075 1 96.25 148 ASP B N 1
ATOM 3981 C CA . ASP B 1 148 ? -19.203 5.895 0.095 1 96.25 148 ASP B CA 1
ATOM 3982 C C . ASP B 1 148 ? -19.547 4.449 0.446 1 96.25 148 ASP B C 1
ATOM 3984 O O . ASP B 1 148 ? -20.453 4.203 1.252 1 96.25 148 ASP B O 1
ATOM 3988 N N . LEU B 1 149 ? -18.891 3.561 -0.181 1 97.38 149 LEU B N 1
ATOM 3989 C CA . LEU B 1 149 ? -19.141 2.148 0.085 1 97.38 149 LEU B CA 1
ATOM 3990 C C . LEU B 1 149 ? -18.812 1.8 1.532 1 97.38 149 LEU B C 1
ATOM 3992 O O . LEU B 1 149 ? -19.531 1.037 2.174 1 97.38 149 LEU B O 1
ATOM 3996 N N . SER B 1 150 ? -17.703 2.359 2.037 1 95.94 150 SER B N 1
ATOM 3997 C CA . SER B 1 150 ? -17.328 2.137 3.428 1 95.94 150 SER B CA 1
ATOM 3998 C C . SER B 1 150 ? -18.359 2.709 4.387 1 95.94 150 SER B C 1
ATOM 4000 O O . SER B 1 150 ? -18.625 2.129 5.441 1 95.94 150 SER B O 1
ATOM 4002 N N . TYR B 1 151 ? -18.875 3.844 4 1 94.44 151 TYR B N 1
ATOM 4003 C CA . TYR B 1 151 ? -19.938 4.449 4.785 1 94.44 151 TYR B CA 1
ATOM 4004 C C . TYR B 1 151 ? -21.172 3.539 4.832 1 94.44 151 TYR B C 1
ATOM 4006 O O . TYR B 1 151 ? -21.766 3.348 5.891 1 94.44 151 TYR B O 1
ATOM 4014 N N . ALA B 1 152 ? -21.516 2.99 3.689 1 96.19 152 ALA B N 1
ATOM 4015 C CA . ALA B 1 152 ? -22.656 2.064 3.615 1 96.19 152 ALA B CA 1
ATOM 4016 C C . ALA B 1 152 ? -22.406 0.833 4.484 1 96.19 152 ALA B C 1
ATOM 4018 O O . ALA B 1 152 ? -23.312 0.351 5.156 1 96.19 152 ALA B O 1
ATOM 4019 N N . VAL B 1 153 ? -21.203 0.285 4.496 1 94.19 153 VAL B N 1
ATOM 4020 C CA . VAL B 1 153 ? -20.828 -0.861 5.32 1 94.19 153 VAL B CA 1
ATOM 4021 C C . VAL B 1 153 ? -21 -0.514 6.797 1 94.19 153 VAL B C 1
ATOM 4023 O O . VAL B 1 153 ? -21.625 -1.264 7.551 1 94.19 153 VAL B O 1
ATOM 4026 N N . ARG B 1 154 ? -20.5 0.631 7.191 1 91.12 154 ARG B N 1
ATOM 4027 C CA . ARG B 1 154 ? -20.484 1.045 8.594 1 91.12 154 ARG B CA 1
ATOM 4028 C C . ARG B 1 154 ? -21.906 1.302 9.094 1 91.12 154 ARG B C 1
ATOM 4030 O O . ARG B 1 154 ? -22.219 1.005 10.242 1 91.12 154 ARG B O 1
ATOM 4037 N N . THR B 1 155 ? -22.703 1.886 8.25 1 92.5 155 THR B N 1
ATOM 4038 C CA . THR B 1 155 ? -24.062 2.252 8.656 1 92.5 155 THR B CA 1
ATOM 4039 C C . THR B 1 155 ? -25.047 1.13 8.336 1 92.5 155 THR B C 1
ATOM 4041 O O . THR B 1 155 ? -26.25 1.271 8.555 1 92.5 155 THR B O 1
ATOM 4044 N N . LYS B 1 156 ? -24.578 0.053 7.766 1 93.38 156 LYS B N 1
ATOM 4045 C CA . LYS B 1 156 ? -25.359 -1.13 7.434 1 93.38 156 LYS B CA 1
ATOM 4046 C C . LYS B 1 156 ? -26.547 -0.771 6.535 1 93.38 156 LYS B C 1
ATOM 4048 O O . LYS B 1 156 ? -27.688 -1.146 6.816 1 93.38 156 LYS B O 1
ATOM 4053 N N . ARG B 1 157 ? -26.234 -0.101 5.445 1 95.5 157 ARG B N 1
ATOM 4054 C CA . ARG B 1 157 ? -27.25 0.305 4.477 1 95.5 157 ARG B CA 1
ATOM 4055 C C . ARG B 1 157 ? -27.172 -0.549 3.215 1 95.5 157 ARG B C 1
ATOM 4057 O O . ARG B 1 157 ? -26.094 -0.91 2.768 1 95.5 157 ARG B O 1
ATOM 4064 N N . VAL B 1 158 ? -28.359 -0.78 2.695 1 96.25 158 VAL B N 1
ATOM 4065 C CA . VAL B 1 158 ? -28.453 -1.511 1.437 1 96.25 158 VAL B CA 1
ATOM 4066 C C . VAL B 1 158 ? -28 -0.619 0.284 1 96.25 158 VAL B C 1
ATOM 4068 O O . VAL B 1 158 ? -28.297 0.579 0.264 1 96.25 158 VAL B O 1
ATOM 4071 N N . ILE B 1 159 ? -27.266 -1.252 -0.647 1 97.38 159 ILE B N 1
ATOM 4072 C CA . ILE B 1 159 ? -26.828 -0.491 -1.812 1 97.38 159 ILE B CA 1
ATOM 4073 C C . ILE B 1 159 ? -27.328 -1.168 -3.088 1 97.38 159 ILE B C 1
ATOM 4075 O O . ILE B 1 159 ? -27.453 -2.393 -3.139 1 97.38 159 ILE B O 1
ATOM 4079 N N . ILE B 1 160 ? -27.656 -0.38 -4.031 1 97.38 160 ILE B N 1
ATOM 4080 C CA . ILE B 1 160 ? -27.984 -0.851 -5.371 1 97.38 160 ILE B CA 1
ATOM 4081 C C . ILE B 1 160 ? -26.859 -0.486 -6.336 1 97.38 160 ILE B C 1
ATOM 4083 O O . ILE B 1 160 ? -26.438 0.674 -6.41 1 97.38 160 ILE B O 1
ATOM 4087 N N . VAL B 1 161 ? -26.375 -1.545 -7.035 1 96.56 161 VAL B N 1
ATOM 4088 C CA . VAL B 1 161 ? -25.234 -1.272 -7.914 1 96.56 161 VAL B CA 1
ATOM 4089 C C . VAL B 1 161 ? -25.547 -1.77 -9.32 1 96.56 161 VAL B C 1
ATOM 4091 O O . VAL B 1 161 ? -26.281 -2.746 -9.5 1 96.56 161 VAL B O 1
ATOM 4094 N N . ASP B 1 162 ? -25.125 -1.037 -10.305 1 96.31 162 ASP B N 1
ATOM 4095 C CA . ASP B 1 162 ? -24.938 -1.54 -11.664 1 96.31 162 ASP B CA 1
ATOM 4096 C C . ASP B 1 162 ? -23.516 -2.053 -11.867 1 96.31 162 ASP B C 1
ATOM 4098 O O . ASP B 1 162 ? -22.562 -1.278 -11.82 1 96.31 162 ASP B O 1
ATOM 4102 N N . TYR B 1 163 ? -23.438 -3.369 -12.047 1 94.5 163 TYR B N 1
ATOM 4103 C CA . TYR B 1 163 ? -22.156 -4.047 -12.07 1 94.5 163 TYR B CA 1
ATOM 4104 C C . TYR B 1 163 ? -21.875 -4.645 -13.445 1 94.5 163 TYR B C 1
ATOM 4106 O O . TYR B 1 163 ? -22.766 -5.219 -14.078 1 94.5 163 TYR B O 1
ATOM 4114 N N . LYS B 1 164 ? -20.641 -4.473 -13.875 1 91 164 LYS B N 1
ATOM 4115 C CA . LYS B 1 164 ? -20.219 -5.027 -15.156 1 91 164 LYS B CA 1
ATOM 4116 C C . LYS B 1 164 ? -19.188 -6.145 -14.969 1 91 164 LYS B C 1
ATOM 4118 O O . LYS B 1 164 ? -18.047 -5.887 -14.586 1 91 164 LYS B O 1
ATOM 4123 N N . LYS B 1 165 ? -19.594 -7.348 -15.297 1 85 165 LYS B N 1
ATOM 4124 C CA . LYS B 1 165 ? -18.672 -8.484 -15.203 1 85 165 LYS B CA 1
ATOM 4125 C C . LYS B 1 165 ? -17.641 -8.453 -16.328 1 85 165 LYS B C 1
ATOM 4127 O O . LYS B 1 165 ? -17.891 -7.895 -17.391 1 85 165 LYS B O 1
ATOM 4132 N N . GLU B 1 166 ? -16.578 -9.023 -16 1 77.81 166 GLU B N 1
ATOM 4133 C CA . GLU B 1 166 ? -15.539 -9.055 -17.016 1 77.81 166 GLU B CA 1
ATOM 4134 C C . GLU B 1 166 ? -16.016 -9.781 -18.281 1 77.81 166 GLU B C 1
ATOM 4136 O O . GLU B 1 166 ? -16.656 -10.836 -18.188 1 77.81 166 GLU B O 1
ATOM 4141 N N . GLY B 1 167 ? -15.727 -9.211 -19.406 1 72.94 167 GLY B N 1
ATOM 4142 C CA . GLY B 1 167 ? -16.031 -9.844 -20.688 1 72.94 167 GLY B CA 1
ATOM 4143 C C . GLY B 1 167 ? -17.484 -9.695 -21.078 1 72.94 167 GLY B C 1
ATOM 4144 O O . GLY B 1 167 ? -17.891 -10.102 -22.172 1 72.94 167 GLY B O 1
ATOM 4145 N N . GLU B 1 168 ? -18.234 -9.188 -20.141 1 77.69 168 GLU B N 1
ATOM 4146 C CA . GLU B 1 168 ? -19.656 -9 -20.453 1 77.69 168 GLU B CA 1
ATOM 4147 C C . GLU B 1 168 ? -19.984 -7.52 -20.641 1 77.69 168 GLU B C 1
ATOM 4149 O O . GLU B 1 168 ? -19.438 -6.664 -19.938 1 77.69 168 GLU B O 1
ATOM 4154 N N . ASP B 1 169 ? -20.688 -7.309 -21.562 1 78.75 169 ASP B N 1
ATOM 4155 C CA . ASP B 1 169 ? -21.062 -5.922 -21.828 1 78.75 169 ASP B CA 1
ATOM 4156 C C . ASP B 1 169 ? -22.328 -5.531 -21.062 1 78.75 169 ASP B C 1
ATOM 4158 O O . ASP B 1 169 ? -22.531 -4.355 -20.766 1 78.75 169 ASP B O 1
ATOM 4162 N N . ALA B 1 170 ? -23.078 -6.508 -20.812 1 88.62 170 ALA B N 1
ATOM 4163 C CA . ALA B 1 170 ? -24.359 -6.211 -20.172 1 88.62 170 ALA B CA 1
ATOM 4164 C C . ALA B 1 170 ? -24.172 -5.844 -18.703 1 88.62 170 ALA B C 1
ATOM 4166 O O . ALA B 1 170 ? -23.328 -6.438 -18.016 1 88.62 170 ALA B O 1
ATOM 4167 N N . LEU B 1 171 ? -24.859 -4.898 -18.281 1 91.62 171 LEU B N 1
ATOM 4168 C CA . LEU B 1 171 ? -24.875 -4.488 -16.891 1 91.62 171 LEU B CA 1
ATOM 4169 C C . LEU B 1 171 ? -25.844 -5.352 -16.078 1 91.62 171 LEU B C 1
ATOM 4171 O O . LEU B 1 171 ? -26.922 -5.703 -16.562 1 91.62 171 LEU B O 1
ATOM 4175 N N . ILE B 1 172 ? -25.406 -5.711 -14.93 1 92.75 172 ILE B N 1
ATOM 4176 C CA . ILE B 1 172 ? -26.266 -6.445 -14.008 1 92.75 172 ILE B CA 1
ATOM 4177 C C . ILE B 1 172 ? -26.578 -5.574 -12.797 1 92.75 172 ILE B C 1
ATOM 4179 O O . ILE B 1 172 ? -25.672 -4.969 -12.203 1 92.75 172 ILE B O 1
ATOM 4183 N N . LYS B 1 173 ? -27.812 -5.52 -12.539 1 93.81 173 LYS B N 1
ATOM 4184 C CA . LYS B 1 173 ? -28.234 -4.781 -11.352 1 93.81 173 LYS B CA 1
ATOM 4185 C C . LYS B 1 173 ? -28.297 -5.691 -10.133 1 93.81 173 LYS B C 1
ATOM 4187 O O . LYS B 1 173 ? -28.797 -6.812 -10.211 1 93.81 173 LYS B O 1
ATOM 4192 N N . ARG B 1 174 ? -27.719 -5.207 -9 1 93.94 174 ARG B N 1
ATOM 4193 C CA . ARG B 1 174 ? -27.703 -5.992 -7.77 1 93.94 174 ARG B CA 1
ATOM 4194 C C . ARG B 1 174 ? -28.109 -5.141 -6.574 1 93.94 174 ARG B C 1
ATOM 4196 O O . ARG B 1 174 ? -27.734 -3.969 -6.48 1 93.94 174 ARG B O 1
ATOM 4203 N N . LYS B 1 175 ? -28.938 -5.711 -5.812 1 95.69 175 LYS B N 1
ATOM 4204 C CA . LYS B 1 175 ? -29.219 -5.172 -4.484 1 95.69 175 LYS B CA 1
ATOM 4205 C C . LYS B 1 175 ? -28.406 -5.902 -3.414 1 95.69 175 LYS B C 1
ATOM 4207 O O . LYS B 1 175 ? -28.578 -7.105 -3.213 1 95.69 175 LYS B O 1
ATOM 4212 N N . LEU B 1 176 ? -27.547 -5.098 -2.666 1 95.69 176 LEU B N 1
ATOM 4213 C CA . LEU B 1 176 ? -26.516 -5.738 -1.86 1 95.69 176 LEU B CA 1
ATOM 4214 C C . LEU B 1 176 ? -26.594 -5.27 -0.412 1 95.69 176 LEU B C 1
ATOM 4216 O O . LEU B 1 176 ? -26.922 -4.109 -0.145 1 95.69 176 LEU B O 1
ATOM 4220 N N . LYS B 1 177 ? -26.344 -6.203 0.487 1 94.75 177 LYS B N 1
ATOM 4221 C CA . LYS B 1 177 ? -25.984 -5.91 1.874 1 94.75 177 LYS B CA 1
ATOM 4222 C C . LYS B 1 177 ? -24.469 -5.879 2.064 1 94.75 177 LYS B C 1
ATOM 4224 O O . LYS B 1 177 ? -23.859 -6.91 2.348 1 94.75 177 LYS B O 1
ATOM 4229 N N . PRO B 1 178 ? -23.875 -4.652 1.932 1 95.25 178 PRO B N 1
ATOM 4230 C CA . PRO B 1 178 ? -22.406 -4.574 2.012 1 95.25 178 PRO B CA 1
ATOM 4231 C C . PRO B 1 178 ? -21.875 -4.82 3.424 1 95.25 178 PRO B C 1
ATOM 4233 O O . PRO B 1 178 ? -22.422 -4.273 4.391 1 95.25 178 PRO B O 1
ATOM 4236 N N . VAL B 1 179 ? -20.797 -5.598 3.547 1 92.25 179 VAL B N 1
ATOM 4237 C CA . VAL B 1 179 ? -20.297 -5.949 4.875 1 92.25 179 VAL B CA 1
ATOM 4238 C C . VAL B 1 179 ? -18.812 -5.605 4.988 1 92.25 179 VAL B C 1
ATOM 4240 O O . VAL B 1 179 ? -18.25 -5.645 6.078 1 92.25 179 VAL B O 1
ATOM 4243 N N . GLY B 1 180 ? -18.188 -5.211 3.885 1 93.12 180 GLY B N 1
ATOM 4244 C CA . GLY B 1 180 ? -16.781 -4.824 3.967 1 93.12 180 GLY B CA 1
ATOM 4245 C C . GLY B 1 180 ? -16.234 -4.297 2.656 1 93.12 180 GLY B C 1
ATOM 4246 O O . GLY B 1 180 ? -16.734 -4.625 1.584 1 93.12 180 GLY B O 1
ATOM 4247 N N . VAL B 1 181 ? -15.289 -3.441 2.725 1 94.94 181 VAL B N 1
ATOM 4248 C CA . VAL B 1 181 ? -14.469 -2.996 1.604 1 94.94 181 VAL B CA 1
ATOM 4249 C C . VAL B 1 181 ? -13 -3.354 1.86 1 94.94 181 VAL B C 1
ATOM 4251 O O . VAL B 1 181 ? -12.422 -2.93 2.861 1 94.94 181 VAL B O 1
ATOM 4254 N N . VAL B 1 182 ? -12.422 -4.137 0.967 1 93 182 VAL B N 1
ATOM 4255 C CA . VAL B 1 182 ? -11.062 -4.613 1.205 1 93 182 VAL B CA 1
ATOM 4256 C C . VAL B 1 182 ? -10.195 -4.34 -0.021 1 93 182 VAL B C 1
ATOM 4258 O O . VAL B 1 182 ? -10.703 -4.223 -1.138 1 93 182 VAL B O 1
ATOM 4261 N N . PHE B 1 183 ? -8.93 -4.078 0.213 1 92.94 183 PHE B N 1
ATOM 4262 C CA . PHE B 1 183 ? -7.934 -3.971 -0.845 1 92.94 183 PHE B CA 1
ATOM 4263 C C . PHE B 1 183 ? -7.09 -5.238 -0.925 1 92.94 183 PHE B C 1
ATOM 4265 O O . PHE B 1 183 ? -6.68 -5.785 0.101 1 92.94 183 PHE B O 1
ATOM 4272 N N . SER B 1 184 ? -6.93 -5.711 -2.098 1 89.88 184 SER B N 1
ATOM 4273 C CA . SER B 1 184 ? -6.098 -6.891 -2.303 1 89.88 184 SER B CA 1
ATOM 4274 C C . SER B 1 184 ? -5.336 -6.809 -3.623 1 89.88 184 SER B C 1
ATOM 4276 O O . SER B 1 184 ? -5.941 -6.664 -4.688 1 89.88 184 SER B O 1
ATOM 4278 N N . GLU B 1 185 ? -4.062 -6.906 -3.502 1 86.56 185 GLU B N 1
ATOM 4279 C CA . GLU B 1 185 ? -3.15 -6.891 -4.641 1 86.56 185 GLU B CA 1
ATOM 4280 C C . GLU B 1 185 ? -3.246 -5.574 -5.406 1 86.56 185 GLU B C 1
ATOM 4282 O O . GLU B 1 185 ? -2.613 -4.582 -5.031 1 86.56 185 GLU B O 1
ATOM 4287 N N . TYR B 1 186 ? -4.293 -5.504 -6.383 1 88.62 186 TYR B N 1
ATOM 4288 C CA . TYR B 1 186 ? -4.363 -4.312 -7.219 1 88.62 186 TYR B CA 1
ATOM 4289 C C . TYR B 1 186 ? -5.699 -3.6 -7.043 1 88.62 186 TYR B C 1
ATOM 4291 O O . TYR B 1 186 ? -5.832 -2.424 -7.387 1 88.62 186 TYR B O 1
ATOM 4299 N N . TYR B 1 187 ? -6.598 -4.371 -6.387 1 92.31 187 TYR B N 1
ATOM 4300 C CA . TYR B 1 187 ? -7.965 -3.883 -6.539 1 92.31 187 TYR B CA 1
ATOM 4301 C C . TYR B 1 187 ? -8.648 -3.734 -5.184 1 92.31 187 TYR B C 1
ATOM 4303 O O . TYR B 1 187 ? -8.32 -4.453 -4.234 1 92.31 187 TYR B O 1
ATOM 4311 N N . PHE B 1 188 ? -9.555 -2.803 -5.176 1 94.62 188 PHE B N 1
ATOM 4312 C CA . PHE B 1 188 ? -10.516 -2.729 -4.078 1 94.62 188 PHE B CA 1
ATOM 4313 C C . PHE B 1 188 ? -11.734 -3.596 -4.359 1 94.62 188 PHE B C 1
ATOM 4315 O O . PHE B 1 188 ? -12.211 -3.65 -5.496 1 94.62 188 PHE B O 1
ATOM 4322 N N . TYR B 1 189 ? -12.219 -4.238 -3.322 1 94.88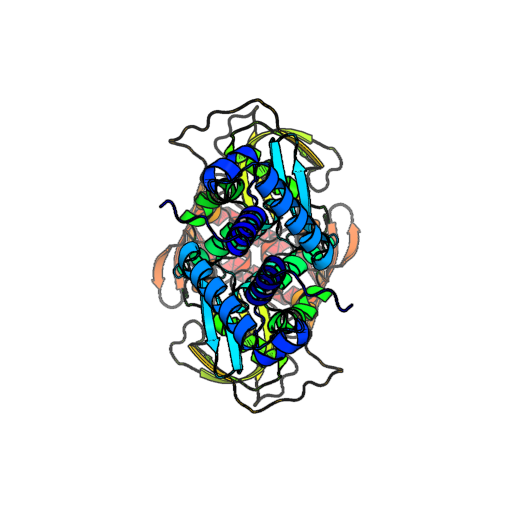 189 TYR B N 1
ATOM 4323 C CA . TYR B 1 189 ? -13.367 -5.137 -3.436 1 94.88 189 TYR B CA 1
ATOM 4324 C C . TYR B 1 189 ? -14.445 -4.77 -2.428 1 94.88 189 TYR B C 1
ATOM 4326 O O . TYR B 1 189 ? -14.141 -4.402 -1.289 1 94.88 189 TYR B O 1
ATOM 4334 N N . LEU B 1 190 ? -15.648 -4.918 -2.902 1 95.81 190 LEU B N 1
ATOM 4335 C CA . LEU B 1 190 ? -16.812 -4.863 -2.02 1 95.81 190 LEU B CA 1
ATOM 4336 C C . LEU B 1 190 ? -17.297 -6.266 -1.677 1 95.81 190 LEU B C 1
ATOM 4338 O O . LEU B 1 190 ? -17.609 -7.055 -2.572 1 95.81 190 LEU B O 1
ATOM 4342 N N . VAL B 1 191 ? -17.234 -6.59 -0.418 1 93.06 191 VAL B N 1
ATOM 4343 C CA . VAL B 1 191 ? -17.797 -7.844 0.072 1 93.06 191 VAL B CA 1
ATOM 4344 C C . VAL B 1 191 ? -19.25 -7.629 0.504 1 93.06 191 VAL B C 1
ATOM 4346 O O . VAL B 1 191 ? -19.531 -6.773 1.343 1 93.06 191 VAL B O 1
ATOM 4349 N N . ALA B 1 192 ? -20.141 -8.352 -0.11 1 93.06 192 ALA B N 1
ATOM 4350 C CA . ALA B 1 192 ? -21.547 -8.07 0.167 1 93.06 192 ALA B CA 1
ATOM 4351 C C . ALA B 1 192 ? -22.391 -9.328 0.002 1 93.06 192 ALA B C 1
ATOM 4353 O O . ALA B 1 192 ? -22.016 -10.242 -0.733 1 93.06 192 ALA B O 1
ATOM 4354 N N . PHE B 1 193 ? -23.5 -9.375 0.74 1 91 193 PHE B N 1
ATOM 4355 C CA . PHE B 1 193 ? -24.531 -10.383 0.563 1 91 193 PHE B CA 1
ATOM 4356 C C . PHE B 1 193 ? -25.609 -9.898 -0.401 1 91 193 PHE B C 1
ATOM 4358 O O . PHE B 1 193 ? -25.906 -8.711 -0.444 1 91 193 PHE B O 1
ATOM 4365 N N . LEU B 1 194 ? -26.062 -10.805 -1.205 1 90.31 194 LEU B N 1
ATOM 4366 C CA . LEU B 1 194 ? -27.188 -10.492 -2.074 1 90.31 194 LEU B CA 1
ATOM 4367 C C . LEU B 1 194 ? -28.484 -10.438 -1.278 1 90.31 194 LEU B C 1
ATOM 4369 O O . LEU B 1 194 ? -28.75 -11.32 -0.464 1 90.31 194 LEU B O 1
ATOM 4373 N N . MET B 1 195 ? -29.234 -9.438 -1.51 1 85.44 195 MET B N 1
ATOM 4374 C CA . MET B 1 195 ? -30.469 -9.242 -0.756 1 85.44 195 MET B CA 1
ATOM 4375 C C . MET B 1 195 ? -31.453 -10.383 -1.013 1 85.44 195 MET B C 1
ATOM 4377 O O . MET B 1 195 ? -32.125 -10.852 -0.091 1 85.44 195 MET B O 1
ATOM 4381 N N . ASP B 1 196 ? -31.438 -10.812 -2.193 1 79.62 196 ASP B N 1
ATOM 4382 C CA . ASP B 1 196 ? -32.469 -11.766 -2.588 1 79.62 196 ASP B CA 1
ATOM 4383 C C . ASP B 1 196 ? -32 -13.203 -2.375 1 79.62 196 ASP B C 1
ATOM 4385 O O . ASP B 1 196 ? -32.75 -14.148 -2.641 1 79.62 196 ASP B O 1
ATOM 4389 N N . TYR B 1 197 ? -30.781 -13.328 -1.851 1 75.44 197 TYR B N 1
ATOM 4390 C CA . TYR B 1 197 ? -30.266 -14.68 -1.682 1 75.44 197 TYR B CA 1
ATOM 4391 C C . TYR B 1 197 ? -29.719 -14.883 -0.269 1 75.44 197 TYR B C 1
ATOM 4393 O O . TYR B 1 197 ? -29.234 -13.945 0.362 1 75.44 197 TYR B O 1
ATOM 4401 N N . ASP B 1 198 ? -30 -15.984 0.267 1 70.44 198 ASP B N 1
ATOM 4402 C CA . ASP B 1 198 ? -29.516 -16.312 1.601 1 70.44 198 ASP B CA 1
ATOM 4403 C C . ASP B 1 198 ? -28.266 -17.188 1.522 1 70.44 198 ASP B C 1
ATOM 4405 O O . ASP B 1 198 ? -28.312 -18.375 1.858 1 70.44 198 ASP B O 1
ATOM 4409 N N . PHE B 1 199 ? -27.297 -16.594 1.001 1 67.75 199 PHE B N 1
ATOM 4410 C CA . PHE B 1 199 ? -26.062 -17.375 0.947 1 67.75 199 PHE B CA 1
ATOM 4411 C C . PHE B 1 199 ? -25.297 -17.266 2.264 1 67.75 199 PHE B C 1
ATOM 4413 O O . PHE B 1 199 ? -25.359 -16.234 2.939 1 67.75 199 PHE B O 1
ATOM 4420 N N . ASP B 1 200 ? -24.688 -18.344 2.609 1 74.44 200 ASP B N 1
ATOM 4421 C CA . ASP B 1 200 ? -23.922 -18.406 3.846 1 74.44 200 ASP B CA 1
ATOM 4422 C C . ASP B 1 200 ? -22.625 -17.609 3.73 1 74.44 200 ASP B C 1
ATOM 4424 O O . ASP B 1 200 ? -22 -17.281 4.738 1 74.44 200 ASP B O 1
ATOM 4428 N N . PHE B 1 201 ? -22.281 -17.328 2.502 1 79.12 201 PHE B N 1
ATOM 4429 C CA . PHE B 1 201 ? -21.031 -16.594 2.314 1 79.12 201 PHE B CA 1
ATOM 4430 C C . PHE B 1 201 ? -21.25 -15.383 1.415 1 79.12 201 PHE B C 1
ATOM 4432 O O . PHE B 1 201 ? -22.094 -15.414 0.512 1 79.12 201 PHE B O 1
ATOM 4439 N N . PRO B 1 202 ? -20.531 -14.328 1.672 1 85.69 202 PRO B N 1
ATOM 4440 C CA . PRO B 1 202 ? -20.703 -13.125 0.862 1 85.69 202 PRO B CA 1
ATOM 4441 C C . PRO B 1 202 ? -20.078 -13.25 -0.524 1 85.69 202 PRO B C 1
ATOM 4443 O O . PRO B 1 202 ? -19.25 -14.133 -0.756 1 85.69 202 PRO B O 1
ATOM 4446 N N . THR B 1 203 ? -20.578 -12.484 -1.387 1 88.5 203 THR B N 1
ATOM 4447 C CA . THR B 1 203 ? -20.016 -12.367 -2.725 1 88.5 203 THR B CA 1
ATOM 4448 C C . THR B 1 203 ? -19.047 -11.195 -2.799 1 88.5 203 THR B C 1
ATOM 4450 O O . THR B 1 203 ? -19.188 -10.211 -2.072 1 88.5 203 THR B O 1
ATOM 4453 N N . ILE B 1 204 ? -18.062 -11.367 -3.645 1 91.31 204 ILE B N 1
ATOM 4454 C CA . ILE B 1 204 ? -17.016 -10.352 -3.777 1 91.31 204 ILE B CA 1
ATOM 4455 C C . ILE B 1 204 ? -17.188 -9.609 -5.102 1 91.31 204 ILE B C 1
ATOM 4457 O O . ILE B 1 204 ? -17.266 -10.234 -6.164 1 91.31 204 ILE B O 1
ATOM 4461 N N . TYR B 1 205 ? -17.266 -8.32 -5.023 1 93.25 205 TYR B N 1
ATOM 4462 C CA . TYR B 1 205 ? -17.406 -7.465 -6.195 1 93.25 205 TYR B CA 1
ATOM 4463 C C . TYR B 1 205 ? -16.219 -6.523 -6.324 1 93.25 205 TYR B C 1
ATOM 4465 O O . TYR B 1 205 ? -15.852 -5.836 -5.363 1 93.25 205 TYR B O 1
ATOM 4473 N N . ARG B 1 206 ? -15.586 -6.527 -7.5 1 93.5 206 ARG B N 1
ATOM 4474 C CA . ARG B 1 206 ? -14.57 -5.508 -7.727 1 93.5 206 ARG B CA 1
ATOM 4475 C C . ARG B 1 206 ? -15.188 -4.117 -7.777 1 93.5 206 ARG B C 1
ATOM 4477 O O . ARG B 1 206 ? -16.156 -3.887 -8.516 1 93.5 206 ARG B O 1
ATOM 4484 N N . VAL B 1 207 ? -14.625 -3.178 -7.035 1 95.25 207 VAL B N 1
ATOM 4485 C CA . VAL B 1 207 ? -15.188 -1.839 -6.918 1 95.25 207 VAL B CA 1
ATOM 4486 C C . VAL B 1 207 ? -15.07 -1.107 -8.25 1 95.25 207 VAL B C 1
ATOM 4488 O O . VAL B 1 207 ? -15.969 -0.344 -8.633 1 95.25 207 VAL B O 1
ATOM 4491 N N . ASP B 1 208 ? -13.961 -1.355 -9.008 1 92.44 208 ASP B N 1
ATOM 4492 C CA . ASP B 1 208 ? -13.727 -0.644 -10.266 1 92.44 208 ASP B CA 1
ATOM 4493 C C . ASP B 1 208 ? -14.703 -1.101 -11.344 1 92.44 208 ASP B C 1
ATOM 4495 O O . ASP B 1 208 ? -14.82 -0.463 -12.391 1 92.44 208 ASP B O 1
ATOM 4499 N N . ARG B 1 209 ? -15.461 -2.139 -11.094 1 92.88 209 ARG B N 1
ATOM 4500 C CA . ARG B 1 209 ? -16.422 -2.65 -12.07 1 92.88 209 ARG B CA 1
ATOM 4501 C C . ARG B 1 209 ? -17.828 -2.193 -11.742 1 92.88 209 ARG B C 1
ATOM 4503 O O . ARG B 1 209 ? -18.781 -2.518 -12.461 1 92.88 209 ARG B O 1
ATOM 4510 N N . ILE B 1 210 ? -17.969 -1.55 -10.664 1 95.06 210 ILE B N 1
ATOM 4511 C CA . ILE B 1 210 ? -19.25 -0.913 -10.344 1 95.06 210 ILE B CA 1
ATOM 4512 C C . ILE B 1 210 ? -19.406 0.368 -11.156 1 95.06 210 ILE B C 1
ATOM 4514 O O . ILE B 1 210 ? -18.641 1.32 -10.984 1 95.06 210 ILE B O 1
ATOM 4518 N N . VAL B 1 211 ? -20.359 0.389 -11.938 1 93.06 211 VAL B N 1
ATOM 4519 C CA . VAL B 1 211 ? -20.547 1.508 -12.852 1 93.06 211 VAL B CA 1
ATOM 4520 C C . VAL B 1 211 ? -21.344 2.613 -12.156 1 93.06 211 VAL B C 1
ATOM 4522 O O . VAL B 1 211 ? -21.031 3.797 -12.312 1 93.06 211 VAL B O 1
ATOM 4525 N N . ARG B 1 212 ? -22.422 2.225 -11.523 1 93.88 212 ARG B N 1
ATOM 4526 C CA . ARG B 1 212 ? -23.266 3.115 -10.742 1 93.88 212 ARG B CA 1
ATOM 4527 C C . ARG B 1 212 ? -23.641 2.486 -9.406 1 93.88 212 ARG B C 1
ATOM 4529 O O . ARG B 1 212 ? -23.672 1.262 -9.273 1 93.88 212 ARG B O 1
ATOM 4536 N N . TYR B 1 213 ? -23.75 3.318 -8.43 1 96.38 213 TYR B N 1
ATOM 4537 C CA . TYR B 1 213 ? -24.188 2.82 -7.129 1 96.38 213 TYR B CA 1
ATOM 4538 C C . TYR B 1 213 ? -25.109 3.824 -6.445 1 96.38 213 TYR B C 1
ATOM 4540 O O . TYR B 1 213 ? -25.016 5.031 -6.688 1 96.38 213 TYR B O 1
ATOM 4548 N N . ASP B 1 214 ? -26 3.314 -5.746 1 96.94 214 ASP B N 1
ATOM 4549 C CA . ASP B 1 214 ? -26.922 4.094 -4.93 1 96.94 214 ASP B CA 1
ATOM 4550 C C . ASP B 1 214 ? -27.016 3.535 -3.512 1 96.94 214 ASP B C 1
ATOM 4552 O O . ASP B 1 214 ? -27.344 2.363 -3.318 1 96.94 214 ASP B O 1
ATOM 4556 N N . ILE B 1 215 ? -26.672 4.406 -2.578 1 97.06 215 ILE B N 1
ATOM 4557 C CA . ILE B 1 215 ? -26.812 4.023 -1.178 1 97.06 215 ILE B CA 1
ATOM 4558 C C . ILE B 1 215 ? -28.234 4.34 -0.699 1 97.06 215 ILE B C 1
ATOM 4560 O O . ILE B 1 215 ? -28.609 5.512 -0.582 1 97.06 215 ILE B O 1
ATOM 4564 N N . THR B 1 216 ? -28.938 3.328 -0.344 1 96.38 216 THR B N 1
ATOM 4565 C CA . THR B 1 216 ? -30.344 3.523 0.001 1 96.38 216 THR B CA 1
ATOM 4566 C C . THR B 1 216 ? -30.5 3.848 1.484 1 96.38 216 THR B C 1
ATOM 4568 O O . THR B 1 216 ? -29.516 3.785 2.242 1 96.38 216 THR B O 1
ATOM 4571 N N . ASN B 1 217 ? -31.703 4.117 1.871 1 94.94 217 ASN B N 1
ATOM 4572 C CA . ASN B 1 217 ? -32 4.375 3.273 1 94.94 217 ASN B CA 1
ATOM 4573 C C . ASN B 1 217 ? -32.406 3.098 4.008 1 94.94 217 ASN B C 1
ATOM 4575 O O . ASN B 1 217 ? -32.531 3.094 5.23 1 94.94 217 ASN B O 1
ATOM 4579 N N . GLU B 1 218 ? -32.531 2.059 3.279 1 94 218 GLU B N 1
ATOM 4580 C CA . GLU B 1 218 ? -32.844 0.772 3.891 1 94 218 GLU B CA 1
ATOM 4581 C C . GLU B 1 218 ? -31.641 0.206 4.645 1 94 218 GLU B C 1
ATOM 4583 O O . GLU B 1 218 ? -30.531 0.155 4.109 1 94 218 GLU B O 1
ATOM 4588 N N . ARG B 1 219 ? -31.906 -0.183 5.867 1 92.81 219 ARG B N 1
ATOM 4589 C CA . ARG B 1 219 ? -30.859 -0.759 6.688 1 92.81 219 ARG B CA 1
ATOM 4590 C C . ARG B 1 219 ? -31.047 -2.262 6.863 1 92.81 219 ARG B C 1
ATOM 4592 O O . ARG B 1 219 ? -32.156 -2.771 6.695 1 92.81 219 ARG B O 1
ATOM 4599 N N . PHE B 1 220 ? -29.984 -2.947 7.051 1 90 220 PHE B N 1
ATOM 4600 C CA . PHE B 1 220 ? -30.062 -4.371 7.355 1 90 220 PHE B CA 1
ATOM 4601 C C . PHE B 1 220 ? -29.391 -4.676 8.695 1 90 220 PHE B C 1
ATOM 4603 O O . PHE B 1 220 ? -28.656 -3.844 9.227 1 90 220 PHE B O 1
ATOM 4610 N N . LYS B 1 221 ? -29.938 -5.812 9.328 1 81.38 221 LYS B N 1
ATOM 4611 C CA . LYS B 1 221 ? -29.375 -6.246 10.609 1 81.38 221 LYS B CA 1
ATOM 4612 C C . LYS B 1 221 ? -28.281 -7.289 10.406 1 81.38 221 LYS B C 1
ATOM 4614 O O . LYS B 1 221 ? -28.375 -8.125 9.5 1 81.38 221 LYS B O 1
ATOM 4619 N N . SER B 1 222 ? -27.094 -6.973 10.898 1 71.81 222 SER B N 1
ATOM 4620 C CA . SER B 1 222 ? -26.062 -8 10.914 1 71.81 222 SER B CA 1
ATOM 4621 C C . SER B 1 222 ? -26.047 -8.742 12.25 1 71.81 222 SER B C 1
ATOM 4623 O O . SER B 1 222 ? -26.203 -8.133 13.305 1 71.81 222 SER B O 1
ATOM 4625 N N . ASP B 1 223 ? -26.422 -10.039 12.281 1 61.03 223 ASP B N 1
ATOM 4626 C CA . ASP B 1 223 ? -26.297 -10.766 13.539 1 61.03 223 ASP B CA 1
ATOM 4627 C C . ASP B 1 223 ? -24.875 -10.656 14.109 1 61.03 223 ASP B C 1
ATOM 4629 O O . ASP B 1 223 ? -23.906 -10.766 13.367 1 61.03 223 ASP B O 1
ATOM 4633 N N . TYR B 1 224 ? -24.781 -10.078 15.398 1 54.97 224 TYR B N 1
ATOM 4634 C CA . TYR B 1 224 ? -23.516 -9.844 16.094 1 54.97 224 TYR B CA 1
ATOM 4635 C C . TYR B 1 224 ? -22.641 -11.086 16.062 1 54.97 224 TYR B C 1
ATOM 4637 O O . TYR B 1 224 ? -21.422 -10.984 15.906 1 54.97 224 TYR B O 1
ATOM 4645 N N . LYS B 1 225 ? -23.359 -12.281 16.391 1 51.84 225 LYS B N 1
ATOM 4646 C CA . LYS B 1 225 ? -22.656 -13.562 16.531 1 51.84 225 LYS B CA 1
ATOM 4647 C C . LYS B 1 225 ? -22.078 -14 15.188 1 51.84 225 LYS B C 1
ATOM 4649 O O . LYS B 1 225 ? -21.078 -14.727 15.156 1 51.84 225 LYS B O 1
ATOM 4654 N N . ASN B 1 226 ? -22.656 -13.43 14.117 1 59.38 226 ASN B N 1
ATOM 4655 C CA . ASN B 1 226 ? -22.234 -13.875 12.789 1 59.38 226 ASN B CA 1
ATOM 4656 C C . ASN B 1 226 ? -21.719 -12.711 11.945 1 59.38 226 ASN B C 1
ATOM 4658 O O . ASN B 1 226 ? -21.875 -12.711 10.719 1 59.38 226 ASN B O 1
ATOM 4662 N N . ARG B 1 227 ? -21.203 -11.828 12.648 1 69.38 227 ARG B N 1
ATOM 4663 C CA . ARG B 1 227 ? -20.75 -10.617 11.977 1 69.38 227 ARG B CA 1
ATOM 4664 C C . ARG B 1 227 ? -19.531 -10.898 11.109 1 69.38 227 ARG B C 1
ATOM 4666 O O . ARG B 1 227 ? -18.609 -11.602 11.523 1 69.38 227 ARG B O 1
ATOM 4673 N N . PHE B 1 228 ? -19.641 -10.484 9.914 1 78.19 228 PHE B N 1
ATOM 4674 C CA . PHE B 1 228 ? -18.531 -10.586 8.969 1 78.19 228 PHE B CA 1
ATOM 4675 C C . PHE B 1 228 ? -17.344 -9.766 9.445 1 78.19 228 PHE B C 1
ATOM 4677 O O . PHE B 1 228 ? -17.484 -8.586 9.766 1 78.19 228 PHE B O 1
ATOM 4684 N N . GLU B 1 229 ? -16.25 -10.477 9.609 1 81.25 229 GLU B N 1
ATOM 4685 C CA . GLU B 1 229 ? -15.016 -9.812 10.016 1 81.25 229 GLU B CA 1
ATOM 4686 C C . GLU B 1 229 ? -14.023 -9.75 8.852 1 81.25 229 GLU B C 1
ATOM 4688 O O . GLU B 1 229 ? -13.383 -10.75 8.516 1 81.25 229 GLU B O 1
ATOM 4693 N N . GLU B 1 230 ? -13.812 -8.523 8.398 1 83.06 230 GLU B N 1
ATOM 4694 C CA . GLU B 1 230 ? -12.953 -8.305 7.242 1 83.06 230 GLU B CA 1
ATOM 4695 C C . GLU B 1 230 ? -11.539 -8.828 7.5 1 83.06 230 GLU B C 1
ATOM 4697 O O . GLU B 1 230 ? -10.914 -9.406 6.602 1 83.06 230 GLU B O 1
ATOM 4702 N N . GLY B 1 231 ? -11.102 -8.617 8.711 1 82.19 231 GLY B N 1
ATOM 4703 C CA . GLY B 1 231 ? -9.758 -9.062 9.047 1 82.19 231 GLY B CA 1
ATOM 4704 C C . GLY B 1 231 ? -9.609 -10.57 8.992 1 82.19 231 GLY B C 1
ATOM 4705 O O . GLY B 1 231 ? -8.617 -11.086 8.469 1 82.19 231 GLY B O 1
ATOM 4706 N N . GLU B 1 232 ? -10.609 -11.25 9.531 1 81.44 232 GLU B N 1
ATOM 4707 C CA . GLU B 1 232 ? -10.594 -12.711 9.508 1 81.44 232 GLU B CA 1
ATOM 4708 C C . GLU B 1 232 ? -10.75 -13.242 8.086 1 81.44 232 GLU B C 1
ATOM 4710 O O . GLU B 1 232 ? -10.117 -14.234 7.719 1 81.44 232 GLU B O 1
ATOM 4715 N N . PHE B 1 233 ? -11.57 -12.578 7.441 1 82.06 233 PHE B N 1
ATOM 4716 C CA . PHE B 1 233 ? -11.789 -12.93 6.043 1 82.06 233 PHE B CA 1
ATOM 4717 C C . PHE B 1 233 ? -10.492 -12.805 5.246 1 82.06 233 PHE B C 1
ATOM 4719 O O . PHE B 1 233 ? -10.141 -13.703 4.477 1 82.06 233 PHE B O 1
ATOM 4726 N N . ARG B 1 234 ? -9.742 -11.805 5.473 1 83.69 234 ARG B N 1
ATOM 4727 C CA . ARG B 1 234 ? -8.508 -11.523 4.738 1 83.69 234 ARG B CA 1
ATOM 4728 C C . ARG B 1 234 ? -7.445 -12.57 5.031 1 83.69 234 ARG B C 1
ATOM 4730 O O . ARG B 1 234 ? -6.633 -12.898 4.16 1 83.69 234 ARG B O 1
ATOM 4737 N N . LYS B 1 235 ? -7.523 -13.094 6.203 1 82.81 235 LYS B N 1
ATOM 4738 C CA . LYS B 1 235 ? -6.543 -14.102 6.59 1 82.81 235 LYS B CA 1
ATOM 4739 C C . LYS B 1 235 ? -6.734 -15.391 5.793 1 82.81 235 LYS B C 1
ATOM 4741 O O . LYS B 1 235 ? -5.809 -16.203 5.676 1 82.81 235 LYS B O 1
ATOM 4746 N N . ARG B 1 236 ? -7.945 -15.484 5.305 1 84.75 236 ARG B N 1
ATOM 4747 C CA . ARG B 1 236 ? -8.297 -16.797 4.773 1 84.75 236 ARG B CA 1
ATOM 4748 C C . ARG B 1 236 ? -8.57 -16.734 3.275 1 84.75 236 ARG B C 1
ATOM 4750 O O . ARG B 1 236 ? -8.734 -17.766 2.621 1 84.75 236 ARG B O 1
ATOM 4757 N N . VAL B 1 237 ? -8.617 -15.531 2.787 1 80.06 237 VAL B N 1
ATOM 4758 C CA . VAL B 1 237 ? -8.977 -15.406 1.378 1 80.06 237 VAL B CA 1
ATOM 4759 C C . VAL B 1 237 ? -7.719 -15.219 0.536 1 80.06 237 VAL B C 1
ATOM 4761 O O . VAL B 1 237 ? -6.816 -14.469 0.914 1 80.06 237 VAL B O 1
ATOM 4764 N N . GLN B 1 238 ? -7.613 -16.047 -0.488 1 77.25 238 GLN B N 1
ATOM 4765 C CA . GLN B 1 238 ? -6.531 -15.898 -1.455 1 77.25 238 GLN B CA 1
ATOM 4766 C C . GLN B 1 238 ? -7.074 -15.539 -2.836 1 77.25 238 GLN B C 1
ATOM 4768 O O . GLN B 1 238 ? -8.062 -16.125 -3.291 1 77.25 238 GLN B O 1
ATOM 4773 N N . PHE B 1 239 ? -6.492 -14.5 -3.512 1 74.06 239 PHE B N 1
ATOM 4774 C CA . PHE B 1 239 ? -6.828 -14.023 -4.848 1 74.06 239 PHE B CA 1
ATOM 4775 C C . PHE B 1 239 ? -8.297 -13.609 -4.918 1 74.06 239 PHE B C 1
ATOM 4777 O O . PHE B 1 239 ? -8.922 -13.711 -5.973 1 74.06 239 PHE B O 1
ATOM 4784 N N . MET B 1 240 ? -8.922 -13.383 -3.771 1 76.94 240 MET B N 1
ATOM 4785 C CA . MET B 1 240 ? -10.266 -12.836 -3.605 1 76.94 240 MET B CA 1
ATOM 4786 C C . MET B 1 240 ? -11.305 -13.742 -4.258 1 76.94 240 MET B C 1
ATOM 4788 O O . MET B 1 240 ? -12.18 -13.273 -4.98 1 76.94 240 MET B O 1
ATOM 4792 N N . HIS B 1 241 ? -11.117 -14.93 -4.152 1 77.75 241 HIS B N 1
ATOM 4793 C CA . HIS B 1 241 ? -12.125 -15.914 -4.496 1 77.75 241 HIS B CA 1
ATOM 4794 C C . HIS B 1 241 ? -12.914 -16.359 -3.266 1 77.75 241 HIS B C 1
ATOM 4796 O O . HIS B 1 241 ? -12.336 -16.891 -2.316 1 77.75 241 HIS B O 1
ATOM 4802 N N . ALA B 1 242 ? -14.18 -16.047 -3.389 1 73.31 242 ALA B N 1
ATOM 4803 C CA . ALA B 1 242 ? -15.039 -16.453 -2.275 1 73.31 242 ALA B CA 1
ATOM 4804 C C . ALA B 1 242 ? -15.398 -17.922 -2.365 1 73.31 242 ALA B C 1
ATOM 4806 O O . ALA B 1 242 ? -15.148 -18.578 -3.385 1 73.31 242 ALA B O 1
ATOM 4807 N N . GLY B 1 243 ? -15.859 -18.531 -1.312 1 79.62 243 GLY B N 1
ATOM 4808 C CA . GLY B 1 243 ? -16.25 -19.922 -1.225 1 79.62 243 GLY B CA 1
ATOM 4809 C C . GLY B 1 243 ? -16.281 -20.438 0.2 1 79.62 243 GLY B C 1
ATOM 4810 O O . GLY B 1 243 ? -16.188 -19.672 1.153 1 79.62 243 GLY B O 1
ATOM 4811 N N . GLU B 1 244 ? -16.453 -21.672 0.24 1 83.69 244 GLU B N 1
ATOM 4812 C CA . GLU B 1 244 ? -16.531 -22.297 1.562 1 83.69 244 GLU B CA 1
ATOM 4813 C C . GLU B 1 244 ? -15.141 -22.406 2.197 1 83.69 244 GLU B C 1
ATOM 4815 O O . GLU B 1 244 ? -14.133 -22.469 1.491 1 83.69 244 GLU B O 1
ATOM 4820 N N . LEU B 1 245 ? -15.195 -22.359 3.453 1 88 245 LEU B N 1
ATOM 4821 C CA . LEU B 1 245 ? -13.961 -22.547 4.203 1 88 245 LEU B CA 1
ATOM 4822 C C . LEU B 1 245 ? -13.414 -23.969 4.016 1 88 245 LEU B C 1
ATOM 4824 O O . LEU B 1 245 ? -14.164 -24.938 4.121 1 88 245 LEU B O 1
ATOM 4828 N N . MET B 1 246 ? -12.188 -24.047 3.645 1 92.25 246 MET B N 1
ATOM 4829 C CA . MET B 1 246 ? -11.531 -25.328 3.416 1 92.25 246 MET B CA 1
ATOM 4830 C C . MET B 1 246 ? -10.25 -25.438 4.242 1 92.25 246 MET B C 1
ATOM 4832 O O . MET B 1 246 ? -9.508 -24.469 4.379 1 92.25 246 MET B O 1
ATOM 4836 N N . LYS B 1 247 ? -10.109 -26.516 4.887 1 95.31 247 LYS B N 1
ATOM 4837 C CA . LYS B 1 247 ? -8.852 -26.828 5.551 1 95.31 247 LYS B CA 1
ATOM 4838 C C . LYS B 1 247 ? -7.938 -27.656 4.637 1 95.31 247 LYS B C 1
ATOM 4840 O O . LYS B 1 247 ? -8.328 -28.719 4.156 1 95.31 247 LYS B O 1
ATOM 4845 N N . ILE B 1 248 ? -6.762 -27.156 4.457 1 96.56 248 ILE B N 1
ATOM 4846 C CA . ILE B 1 248 ? -5.867 -27.859 3.543 1 96.56 248 ILE B CA 1
ATOM 4847 C C . ILE B 1 248 ? -4.59 -28.266 4.277 1 96.56 248 ILE B C 1
ATOM 4849 O O . ILE B 1 248 ? -4.195 -27.625 5.25 1 96.56 248 ILE B O 1
ATOM 4853 N N . THR B 1 249 ? -4.059 -29.359 3.92 1 97.81 249 THR B N 1
ATOM 4854 C CA . THR B 1 249 ? -2.754 -29.844 4.352 1 97.81 249 THR B CA 1
ATOM 4855 C C . THR B 1 249 ? -1.855 -30.109 3.15 1 97.81 249 THR B C 1
ATOM 4857 O O . THR B 1 249 ? -2.271 -30.766 2.193 1 97.81 249 THR B O 1
ATOM 4860 N N . PHE B 1 250 ? -0.679 -29.594 3.17 1 97.31 250 PHE B N 1
ATOM 4861 C CA . PHE B 1 250 ? 0.226 -29.812 2.049 1 97.31 250 PHE B CA 1
ATOM 4862 C C . PHE B 1 250 ? 1.669 -29.922 2.529 1 97.31 250 PHE B C 1
ATOM 4864 O O . PHE B 1 250 ? 2 -29.453 3.619 1 97.31 250 PHE B O 1
ATOM 4871 N N . ARG B 1 251 ? 2.443 -30.625 1.777 1 97.56 251 ARG B N 1
ATOM 4872 C CA . ARG B 1 251 ? 3.881 -30.75 1.996 1 97.56 251 ARG B CA 1
ATOM 4873 C C . ARG B 1 251 ? 4.652 -29.734 1.146 1 97.56 251 ARG B C 1
ATOM 4875 O O . ARG B 1 251 ? 4.32 -29.516 -0.021 1 97.56 251 ARG B O 1
ATOM 4882 N N . TYR B 1 252 ? 5.598 -29.078 1.729 1 96.81 252 TYR B N 1
ATOM 4883 C CA . TYR B 1 252 ? 6.402 -28.078 1.036 1 96.81 252 TYR B CA 1
ATOM 4884 C C . TYR B 1 252 ? 7.887 -28.297 1.291 1 96.81 252 TYR B C 1
ATOM 4886 O O . TYR B 1 252 ? 8.297 -28.531 2.43 1 96.81 252 TYR B O 1
ATOM 4894 N N . TRP B 1 253 ? 8.695 -28.266 0.214 1 95.38 253 TRP B N 1
ATOM 4895 C CA . TRP B 1 253 ? 10.141 -28.422 0.35 1 95.38 253 TRP B CA 1
ATOM 4896 C C . TRP B 1 253 ? 10.891 -27.422 -0.521 1 95.38 253 TRP B C 1
ATOM 4898 O O . TRP B 1 253 ? 12 -27.688 -0.978 1 95.38 253 TRP B O 1
ATOM 4908 N N . GLY B 1 254 ? 10.211 -26.312 -0.787 1 91.81 254 GLY B N 1
ATOM 4909 C CA . GLY B 1 254 ? 10.789 -25.281 -1.627 1 91.81 254 GLY B CA 1
ATOM 4910 C C . GLY B 1 254 ? 11.766 -24.375 -0.887 1 91.81 254 GLY B C 1
ATOM 4911 O O . GLY B 1 254 ? 12.156 -24.688 0.243 1 91.81 254 GLY B O 1
ATOM 4912 N N . PRO B 1 255 ? 12.18 -23.328 -1.599 1 83.19 255 PRO B N 1
ATOM 4913 C CA . PRO B 1 255 ? 13.305 -22.531 -1.108 1 83.19 255 PRO B CA 1
ATOM 4914 C C . PRO B 1 255 ? 12.93 -21.641 0.08 1 83.19 255 PRO B C 1
ATOM 4916 O O . PRO B 1 255 ? 13.797 -21.266 0.873 1 83.19 255 PRO B O 1
ATOM 4919 N N . SER B 1 256 ? 11.672 -21.281 0.173 1 86.44 256 SER B N 1
ATOM 4920 C CA . SER B 1 256 ? 11.352 -20.312 1.215 1 86.44 256 SER B CA 1
ATOM 4921 C C . SER B 1 256 ? 10.086 -20.703 1.966 1 86.44 256 SER B C 1
ATOM 4923 O O . SER B 1 256 ? 8.977 -20.328 1.572 1 86.44 256 SER B O 1
ATOM 4925 N N . LEU B 1 257 ? 10.227 -21.297 3.143 1 88.06 257 LEU B N 1
ATOM 4926 C CA . LEU B 1 257 ? 9.117 -21.594 4.031 1 88.06 257 LEU B CA 1
ATOM 4927 C C . LEU B 1 257 ? 8.484 -20.328 4.574 1 88.06 257 LEU B C 1
ATOM 4929 O O . LEU B 1 257 ? 7.266 -20.25 4.742 1 88.06 257 LEU B O 1
ATOM 4933 N N . GLN B 1 258 ? 9.305 -19.328 4.707 1 86.31 258 GLN B N 1
ATOM 4934 C CA . GLN B 1 258 ? 8.828 -18.047 5.223 1 86.31 258 GLN B CA 1
ATOM 4935 C C . GLN B 1 258 ? 7.82 -17.406 4.273 1 86.31 258 GLN B C 1
ATOM 4937 O O . GLN B 1 258 ? 6.824 -16.828 4.711 1 86.31 258 GLN B O 1
ATOM 4942 N N . ALA B 1 259 ? 8.109 -17.516 3.02 1 86.31 259 ALA B N 1
ATOM 4943 C CA . ALA B 1 259 ? 7.207 -16.953 2.02 1 86.31 259 ALA B CA 1
ATOM 4944 C C . ALA B 1 259 ? 5.832 -17.609 2.084 1 86.31 259 ALA B C 1
ATOM 4946 O O . ALA B 1 259 ? 4.809 -16.938 1.893 1 86.31 259 ALA B O 1
ATOM 4947 N N . ILE B 1 260 ? 5.82 -18.875 2.43 1 88.88 260 ILE B N 1
ATOM 4948 C CA . ILE B 1 260 ? 4.566 -19.609 2.549 1 88.88 260 ILE B CA 1
ATOM 4949 C C . ILE B 1 260 ? 3.785 -19.109 3.76 1 88.88 260 ILE B C 1
ATOM 4951 O O . ILE B 1 260 ? 2.59 -18.828 3.662 1 88.88 260 ILE B O 1
ATOM 4955 N N . LEU B 1 261 ? 4.5 -19 4.812 1 88.81 261 LEU B N 1
ATOM 4956 C CA . LEU B 1 261 ? 3.863 -18.609 6.066 1 88.81 261 LEU B CA 1
ATOM 4957 C C . LEU B 1 261 ? 3.391 -17.156 6.004 1 88.81 261 LEU B C 1
ATOM 4959 O O . LEU B 1 261 ? 2.381 -16.797 6.621 1 88.81 261 LEU B O 1
ATOM 4963 N N . ASP B 1 262 ? 4.074 -16.359 5.273 1 88.06 262 ASP B N 1
ATOM 4964 C CA . ASP B 1 262 ? 3.67 -14.961 5.094 1 88.06 262 ASP B CA 1
ATOM 4965 C C . ASP B 1 262 ? 2.453 -14.859 4.18 1 88.06 262 ASP B C 1
ATOM 4967 O O . ASP B 1 262 ? 1.563 -14.039 4.41 1 88.06 262 ASP B O 1
ATOM 4971 N N . ARG B 1 263 ? 2.412 -15.711 3.172 1 88.25 263 ARG B N 1
ATOM 4972 C CA . ARG B 1 263 ? 1.325 -15.672 2.199 1 88.25 263 ARG B CA 1
ATOM 4973 C C . ARG B 1 263 ? 0.029 -16.203 2.812 1 88.25 263 ARG B C 1
ATOM 4975 O O . ARG B 1 263 ? -1.057 -15.711 2.482 1 88.25 263 ARG B O 1
ATOM 4982 N N . LEU B 1 264 ? 0.174 -17.203 3.701 1 90.81 264 LEU B N 1
ATOM 4983 C CA . LEU B 1 264 ? -0.976 -17.844 4.336 1 90.81 264 LEU B CA 1
ATOM 4984 C C . LEU B 1 264 ? -0.953 -17.609 5.844 1 90.81 264 LEU B C 1
ATOM 4986 O O . LEU B 1 264 ? -0.473 -18.469 6.598 1 90.81 264 LEU B O 1
ATOM 4990 N N . PRO B 1 265 ? -1.643 -16.594 6.223 1 88 265 PRO B N 1
ATOM 4991 C CA . PRO B 1 265 ? -1.583 -16.234 7.641 1 88 265 PRO B CA 1
ATOM 4992 C C . PRO B 1 265 ? -2.084 -17.344 8.555 1 88 265 PRO B C 1
ATOM 4994 O O . PRO B 1 265 ? -1.687 -17.422 9.719 1 88 265 PRO B O 1
ATOM 4997 N N . THR B 1 266 ? -2.93 -18.234 8.133 1 91.5 266 THR B N 1
ATOM 4998 C CA . THR B 1 266 ? -3.482 -19.297 8.961 1 91.5 266 THR B CA 1
ATOM 4999 C C . THR B 1 266 ? -2.592 -20.531 8.922 1 91.5 266 THR B C 1
ATOM 5001 O O . THR B 1 266 ? -2.869 -21.531 9.594 1 91.5 266 THR B O 1
ATOM 5004 N N . ALA B 1 267 ? -1.558 -20.453 8.141 1 93.44 267 ALA B N 1
ATOM 5005 C CA . ALA B 1 267 ? -0.702 -21.625 7.945 1 93.44 267 ALA B CA 1
ATOM 5006 C C . ALA B 1 267 ? 0.081 -21.953 9.211 1 93.44 267 ALA B C 1
ATOM 5008 O O . ALA B 1 267 ? 0.539 -21.047 9.914 1 93.44 267 ALA B O 1
ATOM 5009 N N . LYS B 1 268 ? 0.155 -23.188 9.508 1 94.56 268 LYS B N 1
ATOM 5010 C CA . LYS B 1 268 ? 0.937 -23.703 10.617 1 94.56 268 LYS B CA 1
ATOM 5011 C C . LYS B 1 268 ? 1.769 -24.906 10.188 1 94.56 268 LYS B C 1
ATOM 5013 O O . LYS B 1 268 ? 1.267 -25.812 9.508 1 94.56 268 LYS B O 1
ATOM 5018 N N . VAL B 1 269 ? 3.012 -24.906 10.594 1 94.94 269 VAL B N 1
ATOM 5019 C CA . VAL B 1 269 ? 3.857 -26.078 10.352 1 94.94 269 VAL B CA 1
ATOM 5020 C C . VAL B 1 269 ? 3.531 -27.172 11.367 1 94.94 269 VAL B C 1
ATOM 5022 O O . VAL B 1 269 ? 3.697 -26.969 12.578 1 94.94 269 VAL B O 1
ATOM 5025 N N . VAL B 1 270 ? 3.113 -28.25 10.961 1 95.69 270 VAL B N 1
ATOM 5026 C CA . VAL B 1 270 ? 2.676 -29.281 11.883 1 95.69 270 VAL B CA 1
ATOM 5027 C C . VAL B 1 270 ? 3.748 -30.359 11.992 1 95.69 270 VAL B C 1
ATOM 5029 O O . VAL B 1 270 ? 3.807 -31.094 12.984 1 95.69 270 VAL B O 1
ATOM 5032 N N . GLU B 1 271 ? 4.523 -30.531 11 1 93.5 271 GLU B N 1
ATOM 5033 C CA . GLU B 1 271 ? 5.621 -31.484 10.977 1 93.5 271 GLU B CA 1
ATOM 5034 C C . GLU B 1 271 ? 6.777 -31 10.117 1 93.5 271 GLU B C 1
ATOM 5036 O O . GLU B 1 271 ? 6.562 -30.344 9.102 1 93.5 271 GLU B O 1
ATOM 5041 N N . LYS B 1 272 ? 7.977 -31.219 10.609 1 91.5 272 LYS B N 1
ATOM 5042 C CA . LYS B 1 272 ? 9.172 -30.891 9.844 1 91.5 272 LYS B CA 1
ATOM 5043 C C . LYS B 1 272 ? 10.055 -32.094 9.625 1 91.5 272 LYS B C 1
ATOM 5045 O O . LYS B 1 272 ? 10.273 -32.875 10.555 1 91.5 272 LYS B O 1
ATOM 5050 N N . ASP B 1 273 ? 10.281 -32.438 8.391 1 84.81 273 ASP B N 1
ATOM 5051 C CA . ASP B 1 273 ? 11.203 -33.5 8.039 1 84.81 273 ASP B CA 1
ATOM 5052 C C . ASP B 1 273 ? 12.32 -33 7.133 1 84.81 273 ASP B C 1
ATOM 5054 O O . ASP B 1 273 ? 12.219 -33.062 5.91 1 84.81 273 ASP B O 1
ATOM 5058 N N . GLY B 1 274 ? 13.469 -32.688 7.699 1 82.69 274 GLY B N 1
ATOM 5059 C CA . GLY B 1 274 ? 14.555 -32.125 6.914 1 82.69 274 GLY B CA 1
ATOM 5060 C C . GLY B 1 274 ? 14.203 -30.812 6.254 1 82.69 274 GLY B C 1
ATOM 5061 O O . GLY B 1 274 ? 13.883 -29.844 6.934 1 82.69 274 GLY B O 1
ATOM 5062 N N . GLN B 1 275 ? 14.219 -30.938 4.918 1 82.81 275 GLN B N 1
ATOM 5063 C CA . GLN B 1 275 ? 13.938 -29.719 4.164 1 82.81 275 GLN B CA 1
ATOM 5064 C C . GLN B 1 275 ? 12.445 -29.609 3.846 1 82.81 275 GLN B C 1
ATOM 5066 O O . GLN B 1 275 ? 11.992 -28.562 3.367 1 82.81 275 GLN B O 1
ATOM 5071 N N . SER B 1 276 ? 11.766 -30.641 4.25 1 93 276 SER B N 1
ATOM 5072 C CA . SER B 1 276 ? 10.344 -30.656 3.947 1 93 276 SER B CA 1
ATOM 5073 C C . SER B 1 276 ? 9.508 -30.344 5.184 1 93 276 SER B C 1
ATOM 5075 O O . SER B 1 276 ? 9.922 -30.641 6.309 1 93 276 SER B O 1
ATOM 5077 N N . ALA B 1 277 ? 8.453 -29.625 4.961 1 95.31 277 ALA B N 1
ATOM 5078 C CA . ALA B 1 277 ? 7.523 -29.297 6.039 1 95.31 277 ALA B CA 1
ATOM 5079 C C . ALA B 1 277 ? 6.09 -29.641 5.652 1 95.31 277 ALA B C 1
ATOM 5081 O O . ALA B 1 277 ? 5.695 -29.469 4.496 1 95.31 277 ALA B O 1
ATOM 5082 N N . ILE B 1 278 ? 5.375 -30.172 6.594 1 97.5 278 ILE B N 1
ATOM 5083 C CA . ILE B 1 278 ? 3.938 -30.359 6.422 1 97.5 278 ILE B CA 1
ATOM 5084 C C . ILE B 1 278 ? 3.195 -29.156 7.027 1 97.5 278 ILE B C 1
ATOM 5086 O O . ILE B 1 278 ? 3.369 -28.844 8.203 1 97.5 278 ILE B O 1
ATOM 5090 N N . ILE B 1 279 ? 2.371 -28.484 6.215 1 96.94 279 ILE B N 1
ATOM 5091 C CA . ILE B 1 279 ? 1.726 -27.234 6.605 1 96.94 279 ILE B CA 1
ATOM 5092 C C . ILE B 1 279 ? 0.208 -27.391 6.551 1 96.94 279 ILE B C 1
ATOM 5094 O O . ILE B 1 279 ? -0.323 -28.016 5.621 1 96.94 279 ILE B O 1
ATOM 5098 N N . GLU B 1 280 ? -0.468 -26.969 7.543 1 97.5 280 GLU B N 1
ATOM 5099 C CA . GLU B 1 280 ? -1.924 -26.859 7.555 1 97.5 280 GLU B CA 1
ATOM 5100 C C . GLU B 1 280 ? -2.377 -25.406 7.496 1 97.5 280 GLU B C 1
ATOM 5102 O O . GLU B 1 280 ? -1.73 -24.531 8.07 1 97.5 280 GLU B O 1
ATOM 5107 N N . ALA B 1 281 ? -3.439 -25.188 6.75 1 95.25 281 ALA B N 1
ATOM 5108 C CA . ALA B 1 281 ? -3.977 -23.828 6.637 1 95.25 281 ALA B CA 1
ATOM 5109 C C . ALA B 1 281 ? -5.48 -23.859 6.375 1 95.25 281 ALA B C 1
ATOM 5111 O O . ALA B 1 281 ? -6.023 -24.875 5.938 1 95.25 281 ALA B O 1
ATOM 5112 N N . GLU B 1 282 ? -6.152 -22.859 6.715 1 94 282 GLU B N 1
ATOM 5113 C CA . GLU B 1 282 ? -7.559 -22.625 6.387 1 94 282 GLU B CA 1
ATOM 5114 C C . GLU B 1 282 ? -7.703 -21.531 5.34 1 94 282 GLU B C 1
ATOM 5116 O O . GLU B 1 282 ? -7.125 -20.438 5.484 1 94 282 GLU B O 1
ATOM 5121 N N . VAL B 1 283 ? -8.43 -21.828 4.301 1 91.94 283 VAL B N 1
ATOM 5122 C CA . VAL B 1 283 ? -8.586 -20.844 3.223 1 91.94 283 VAL B CA 1
ATOM 5123 C C . VAL B 1 283 ? -10.031 -20.844 2.73 1 91.94 283 VAL B C 1
ATOM 5125 O O . VAL B 1 283 ? -10.719 -21.875 2.811 1 91.94 283 VAL B O 1
ATOM 5128 N N . TYR B 1 284 ? -10.477 -19.688 2.266 1 86.69 284 TYR B N 1
ATOM 5129 C CA . TYR B 1 284 ? -11.789 -19.594 1.627 1 86.69 284 TYR B CA 1
ATOM 5130 C C . TYR B 1 284 ? -11.688 -19.891 0.136 1 86.69 284 TYR B C 1
ATOM 5132 O O . TYR B 1 284 ? -10.812 -19.359 -0.553 1 86.69 284 TYR B O 1
ATOM 5140 N N . GLY B 1 285 ? -12.578 -20.75 -0.344 1 81.31 285 GLY B N 1
ATOM 5141 C CA . GLY B 1 285 ? -12.711 -20.953 -1.775 1 81.31 285 GLY B CA 1
ATOM 5142 C C . GLY B 1 285 ? -11.531 -21.688 -2.387 1 81.31 285 GLY B C 1
ATOM 5143 O O . GLY B 1 285 ? -10.742 -22.312 -1.671 1 81.31 285 GLY B O 1
ATOM 5144 N N . ARG B 1 286 ? -11.508 -21.672 -3.746 1 82.81 286 ARG B N 1
ATOM 5145 C CA . ARG B 1 286 ? -10.5 -22.453 -4.465 1 82.81 286 ARG B CA 1
ATOM 5146 C C . ARG B 1 286 ? -9.422 -21.547 -5.055 1 82.81 286 ARG B C 1
ATOM 5148 O O . ARG B 1 286 ? -8.617 -22 -5.871 1 82.81 286 ARG B O 1
ATOM 5155 N N . GLY B 1 287 ? -9.438 -20.328 -4.613 1 87 287 GLY B N 1
ATOM 5156 C CA . GLY B 1 287 ? -8.43 -19.406 -5.094 1 87 287 GLY B CA 1
ATOM 5157 C C . GLY B 1 287 ? -7.016 -19.812 -4.707 1 87 287 GLY B C 1
ATOM 5158 O O . GLY B 1 287 ? -6.062 -19.516 -5.43 1 87 287 GLY B O 1
ATOM 5159 N N . ILE B 1 288 ? -6.879 -20.578 -3.668 1 91.62 288 ILE B N 1
ATOM 5160 C CA . ILE B 1 288 ? -5.586 -21 -3.143 1 91.62 288 ILE B CA 1
ATOM 5161 C C . ILE B 1 288 ? -4.895 -21.906 -4.156 1 91.62 288 ILE B C 1
ATOM 5163 O O . ILE B 1 288 ? -3.666 -22.031 -4.156 1 91.62 288 ILE B O 1
ATOM 5167 N N . LYS B 1 289 ? -5.715 -22.562 -4.992 1 94.19 289 LYS B N 1
ATOM 5168 C CA . LYS B 1 289 ? -5.16 -23.453 -6.004 1 94.19 289 LYS B CA 1
ATOM 5169 C C . LYS B 1 289 ? -4.148 -22.719 -6.883 1 94.19 289 LYS B C 1
ATOM 5171 O O . LYS B 1 289 ? -3.082 -23.266 -7.188 1 94.19 289 LYS B O 1
ATOM 5176 N N . MET B 1 290 ? -4.441 -21.484 -7.203 1 92 290 MET B N 1
ATOM 5177 C CA . MET B 1 290 ? -3.557 -20.688 -8.047 1 92 290 MET B CA 1
ATOM 5178 C C . MET B 1 290 ? -2.205 -20.469 -7.375 1 92 290 MET B C 1
ATOM 5180 O O . MET B 1 290 ? -1.159 -20.641 -8 1 92 290 MET B O 1
ATOM 5184 N N . TRP B 1 291 ? -2.283 -20.172 -6.215 1 90.81 291 TRP B N 1
ATOM 5185 C CA . TRP B 1 291 ? -1.042 -19.922 -5.492 1 90.81 291 TRP B CA 1
ATOM 5186 C C . TRP B 1 291 ? -0.245 -21.203 -5.301 1 90.81 291 TRP B C 1
ATOM 5188 O O . TRP B 1 291 ? 0.982 -21.203 -5.426 1 90.81 291 TRP B O 1
ATOM 5198 N N . LEU B 1 292 ? -0.903 -22.266 -4.93 1 95.31 292 LEU B N 1
ATOM 5199 C CA . LEU B 1 292 ? -0.221 -23.531 -4.727 1 95.31 292 LEU B CA 1
ATOM 5200 C C . LEU B 1 292 ? 0.482 -23.984 -6.004 1 95.31 292 LEU B C 1
ATOM 5202 O O . LEU B 1 292 ? 1.608 -24.484 -5.953 1 95.31 292 LEU B O 1
ATOM 5206 N N . LEU B 1 293 ? -0.17 -23.797 -7.129 1 96 293 LEU B N 1
ATOM 5207 C CA . LEU B 1 293 ? 0.417 -24.141 -8.414 1 96 293 LEU B CA 1
ATOM 5208 C C . LEU B 1 293 ? 1.687 -23.328 -8.672 1 96 293 LEU B C 1
ATOM 5210 O O . LEU B 1 293 ? 2.635 -23.828 -9.281 1 96 293 LEU B O 1
ATOM 5214 N N . SER B 1 294 ? 1.732 -22.141 -8.188 1 93.62 294 SER B N 1
ATOM 5215 C CA . SER B 1 294 ? 2.857 -21.25 -8.422 1 93.62 294 SER B CA 1
ATOM 5216 C C . SER B 1 294 ? 4.113 -21.734 -7.707 1 93.62 294 SER B C 1
ATOM 5218 O O . SER B 1 294 ? 5.219 -21.266 -7.992 1 93.62 294 SER B O 1
ATOM 5220 N N . GLN B 1 295 ? 3.945 -22.672 -6.801 1 94.44 295 GLN B N 1
ATOM 5221 C CA . GLN B 1 295 ? 5.094 -23.203 -6.07 1 94.44 295 GLN B CA 1
ATOM 5222 C C . GLN B 1 295 ? 5.77 -24.328 -6.855 1 94.44 295 GLN B C 1
ATOM 5224 O O . GLN B 1 295 ? 6.754 -24.906 -6.391 1 94.44 295 GLN B O 1
ATOM 5229 N N . ALA B 1 296 ? 5.297 -24.609 -8 1 96.12 296 ALA B N 1
ATOM 5230 C CA . ALA B 1 296 ? 5.895 -25.547 -8.953 1 96.12 296 ALA B CA 1
ATOM 5231 C C . ALA B 1 296 ? 6.051 -26.938 -8.328 1 96.12 296 ALA B C 1
ATOM 5233 O O . ALA B 1 296 ? 5.117 -27.453 -7.727 1 96.12 296 ALA B O 1
ATOM 5234 N N . GLN B 1 297 ? 7.227 -27.562 -8.555 1 97.12 297 GLN B N 1
ATOM 5235 C CA . GLN B 1 297 ? 7.43 -28.938 -8.148 1 97.12 297 GLN B CA 1
ATOM 5236 C C . GLN B 1 297 ? 7.727 -29.047 -6.656 1 97.12 297 GLN B C 1
ATOM 5238 O O . GLN B 1 297 ? 7.898 -30.141 -6.125 1 97.12 297 GLN B O 1
ATOM 5243 N N . TYR B 1 298 ? 7.664 -27.984 -5.91 1 96.5 298 TYR B N 1
ATOM 5244 C CA . TYR B 1 298 ? 8.148 -27.984 -4.535 1 96.5 298 TYR B CA 1
ATOM 5245 C C . TYR B 1 298 ? 6.996 -28.109 -3.549 1 96.5 298 TYR B C 1
ATOM 5247 O O . TYR B 1 298 ? 7.164 -27.875 -2.352 1 96.5 298 TYR B O 1
ATOM 5255 N N . LEU B 1 299 ? 5.84 -28.422 -4.023 1 96.69 299 LEU B N 1
ATOM 5256 C CA . LEU B 1 299 ? 4.676 -28.516 -3.15 1 96.69 299 LEU B CA 1
ATOM 5257 C C . LEU B 1 299 ? 3.773 -29.672 -3.564 1 96.69 299 LEU B C 1
ATOM 5259 O O . LEU B 1 299 ? 3.588 -29.922 -4.758 1 96.69 299 LEU B O 1
ATOM 5263 N N . GLU B 1 300 ? 3.193 -30.391 -2.605 1 97.81 300 GLU B N 1
ATOM 5264 C CA . GLU B 1 300 ? 2.209 -31.453 -2.816 1 97.81 300 GLU B CA 1
ATOM 5265 C C . GLU B 1 300 ? 1.036 -31.312 -1.851 1 97.81 300 GLU B C 1
ATOM 5267 O O . GLU B 1 300 ? 1.224 -31.328 -0.632 1 97.81 300 GLU B O 1
ATOM 5272 N N . VAL B 1 301 ? -0.118 -31.172 -2.43 1 97.94 301 VAL B N 1
ATOM 5273 C CA . VAL B 1 301 ? -1.31 -31.156 -1.588 1 97.94 301 VAL B CA 1
ATOM 5274 C C . VAL B 1 301 ? -1.604 -32.562 -1.072 1 97.94 301 VAL B C 1
ATOM 5276 O O . VAL B 1 301 ? -1.636 -33.531 -1.848 1 97.94 301 VAL B O 1
ATOM 5279 N N . LEU B 1 302 ? -1.833 -32.656 0.222 1 97.69 302 LEU B N 1
ATOM 5280 C CA . LEU B 1 302 ? -2.092 -33.938 0.851 1 97.69 302 LEU B CA 1
ATOM 5281 C C . LEU B 1 302 ? -3.574 -34.094 1.174 1 97.69 302 LEU B C 1
ATOM 5283 O O . LEU B 1 302 ? -4.148 -35.188 0.95 1 97.69 302 LEU B O 1
ATOM 5287 N N . LYS B 1 303 ? -4.16 -33.094 1.807 1 96.94 303 LYS B N 1
ATOM 5288 C CA . LYS B 1 303 ? -5.562 -33.062 2.213 1 96.94 303 LYS B CA 1
ATOM 5289 C C . LYS B 1 303 ? -6.207 -31.734 1.912 1 96.94 303 LYS B C 1
ATOM 5291 O O . LYS B 1 303 ? -5.531 -30.703 1.909 1 96.94 303 LYS B O 1
ATOM 5296 N N . PRO B 1 304 ? -7.625 -31.766 1.717 1 96.25 304 PRO B N 1
ATOM 5297 C CA . PRO B 1 304 ? -8.484 -32.938 1.593 1 96.25 304 PRO B CA 1
ATOM 5298 C C . PRO B 1 304 ? -8.266 -33.688 0.289 1 96.25 304 PRO B C 1
ATOM 5300 O O . PRO B 1 304 ? -7.699 -33.156 -0.662 1 96.25 304 PRO B O 1
ATOM 5303 N N . GLU B 1 305 ? -8.711 -34.969 0.209 1 96.69 305 GLU B N 1
ATOM 5304 C CA . GLU B 1 305 ? -8.461 -35.812 -0.937 1 96.69 305 GLU B CA 1
ATOM 5305 C C . GLU B 1 305 ? -9.086 -35.25 -2.207 1 96.69 305 GLU B C 1
ATOM 5307 O O . GLU B 1 305 ? -8.508 -35.375 -3.291 1 96.69 305 GLU B O 1
ATOM 5312 N N . GLU B 1 306 ? -10.219 -34.688 -2.057 1 95.56 306 GLU B N 1
ATOM 5313 C CA . GLU B 1 306 ? -10.898 -34.125 -3.205 1 95.56 306 GLU B CA 1
ATOM 5314 C C . GLU B 1 306 ? -10.07 -33 -3.828 1 95.56 306 GLU B C 1
ATOM 5316 O O . GLU B 1 306 ? -9.984 -32.875 -5.055 1 95.56 306 GLU B O 1
ATOM 5321 N N . PHE B 1 307 ? -9.492 -32.188 -2.994 1 95.69 307 PHE B N 1
ATOM 5322 C CA . PHE B 1 307 ? -8.672 -31.094 -3.465 1 95.69 307 PHE B CA 1
ATOM 5323 C C . PHE B 1 307 ? -7.363 -31.594 -4.055 1 95.69 307 PHE B C 1
ATOM 5325 O O . PHE B 1 307 ? -6.867 -31.047 -5.043 1 95.69 307 PHE B O 1
ATOM 5332 N N . ARG B 1 308 ? -6.797 -32.594 -3.426 1 97.5 308 ARG B N 1
ATOM 5333 C CA . ARG B 1 308 ? -5.602 -33.219 -3.977 1 97.5 308 ARG B CA 1
ATOM 5334 C C . ARG B 1 308 ? -5.852 -33.719 -5.395 1 97.5 308 ARG B C 1
ATOM 5336 O O . ARG B 1 308 ? -5.031 -33.531 -6.289 1 97.5 308 ARG B O 1
ATOM 5343 N N . ASN B 1 309 ? -6.973 -34.438 -5.57 1 97.25 309 ASN B N 1
ATOM 5344 C CA . ASN B 1 309 ? -7.34 -34.938 -6.891 1 97.25 309 ASN B CA 1
ATOM 5345 C C . ASN B 1 309 ? -7.555 -33.781 -7.887 1 97.25 309 ASN B C 1
ATOM 5347 O O . ASN B 1 309 ? -7.168 -33.906 -9.055 1 97.25 309 ASN B O 1
ATOM 5351 N N . GLU B 1 310 ? -8.18 -32.781 -7.402 1 96.62 310 GLU B N 1
ATOM 5352 C CA . GLU B 1 310 ? -8.391 -31.609 -8.25 1 96.62 310 GLU B CA 1
ATOM 5353 C C . GLU B 1 310 ? -7.055 -31.031 -8.711 1 96.62 310 GLU B C 1
ATOM 5355 O O . GLU B 1 310 ? -6.914 -30.641 -9.875 1 96.62 310 GLU B O 1
ATOM 5360 N N . MET B 1 311 ? -6.098 -30.938 -7.816 1 97.31 311 MET B N 1
ATOM 5361 C CA . MET B 1 311 ? -4.762 -30.453 -8.156 1 97.31 311 MET B CA 1
ATOM 5362 C C . MET B 1 311 ? -4.113 -31.328 -9.219 1 97.31 311 MET B C 1
ATOM 5364 O O . MET B 1 311 ? -3.572 -30.812 -10.203 1 97.31 311 MET B O 1
ATOM 5368 N N . ARG B 1 312 ? -4.219 -32.625 -9 1 97.81 312 ARG B N 1
ATOM 5369 C CA . ARG B 1 312 ? -3.65 -33.594 -9.953 1 97.81 312 ARG B CA 1
ATOM 5370 C C . ARG B 1 312 ? -4.262 -33.406 -11.336 1 97.81 312 ARG B C 1
ATOM 5372 O O . ARG B 1 312 ? -3.543 -33.312 -12.336 1 97.81 312 ARG B O 1
ATOM 5379 N N . GLU B 1 313 ? -5.547 -33.312 -11.398 1 97.81 313 GLU B N 1
ATOM 5380 C CA . GLU B 1 313 ? -6.254 -33.156 -12.664 1 97.81 313 GLU B CA 1
ATOM 5381 C C . GLU B 1 313 ? -5.863 -31.844 -13.359 1 97.81 313 GLU B C 1
ATOM 5383 O O . GLU B 1 313 ? -5.699 -31.828 -14.578 1 97.81 313 GLU B O 1
ATOM 5388 N N . THR B 1 314 ? -5.773 -30.828 -12.562 1 97.75 314 THR B N 1
ATOM 5389 C CA . THR B 1 314 ? -5.379 -29.531 -13.109 1 97.75 314 THR B CA 1
ATOM 5390 C C . THR B 1 314 ? -3.979 -29.609 -13.711 1 97.75 314 THR B C 1
ATOM 5392 O O . THR B 1 314 ? -3.75 -29.141 -14.828 1 97.75 314 THR B O 1
ATOM 5395 N N . ILE B 1 315 ? -3.039 -30.172 -12.992 1 98.25 315 ILE B N 1
ATOM 5396 C CA . ILE B 1 315 ? -1.655 -30.281 -13.445 1 98.25 315 ILE B CA 1
ATOM 5397 C C . ILE B 1 315 ? -1.582 -31.141 -14.695 1 98.25 315 ILE B C 1
ATOM 5399 O O . ILE B 1 315 ? -0.824 -30.844 -15.625 1 98.25 315 ILE B O 1
ATOM 5403 N N . GLU B 1 316 ? -2.373 -32.219 -14.742 1 97.88 316 GLU B N 1
ATOM 5404 C CA . GLU B 1 316 ? -2.455 -33.062 -15.938 1 97.88 316 GLU B CA 1
ATOM 5405 C C . GLU B 1 316 ? -2.92 -32.25 -17.141 1 97.88 316 GLU B C 1
ATOM 5407 O O . GLU B 1 316 ? -2.369 -32.375 -18.234 1 97.88 316 GLU B O 1
ATOM 5412 N N . SER B 1 317 ? -3.939 -31.5 -16.875 1 97.88 317 SER B N 1
ATOM 5413 C CA . SER B 1 317 ? -4.465 -30.656 -17.938 1 97.88 317 SER B CA 1
ATOM 5414 C C . SER B 1 317 ? -3.43 -29.625 -18.391 1 97.88 317 SER B C 1
ATOM 5416 O O . SER B 1 317 ? -3.352 -29.297 -19.578 1 97.88 317 SER B O 1
ATOM 5418 N N . MET B 1 318 ? -2.709 -29.047 -17.438 1 98.06 318 MET B N 1
ATOM 5419 C CA . MET B 1 318 ? -1.628 -28.125 -17.781 1 98.06 318 MET B CA 1
ATOM 5420 C C . MET B 1 318 ? -0.618 -28.797 -18.703 1 98.06 318 MET B C 1
ATOM 5422 O O . MET B 1 318 ? -0.183 -28.188 -19.688 1 98.06 318 MET B O 1
ATOM 5426 N N . LEU B 1 319 ? -0.241 -29.984 -18.359 1 97.5 319 LEU B N 1
ATOM 5427 C CA . LEU B 1 319 ? 0.78 -30.703 -19.109 1 97.5 319 LEU B CA 1
ATOM 5428 C C . LEU B 1 319 ? 0.317 -30.969 -20.547 1 97.5 319 LEU B C 1
ATOM 5430 O O . LEU B 1 319 ? 1.125 -30.953 -21.469 1 97.5 319 LEU B O 1
ATOM 5434 N N . ARG B 1 320 ? -0.943 -31.172 -20.781 1 97.25 320 ARG B N 1
ATOM 5435 C CA . ARG B 1 320 ? -1.51 -31.422 -22.094 1 97.25 320 ARG B CA 1
ATOM 5436 C C . ARG B 1 320 ? -1.292 -30.234 -23.031 1 97.25 320 ARG B C 1
ATOM 5438 O O . ARG B 1 320 ? -1.182 -30.422 -24.25 1 97.25 320 ARG B O 1
ATOM 5445 N N . ASN B 1 321 ? -1.261 -29.047 -22.484 1 96.31 321 ASN B N 1
ATOM 5446 C CA . ASN B 1 321 ? -1.04 -27.844 -23.297 1 96.31 321 ASN B CA 1
ATOM 5447 C C . ASN B 1 321 ? 0.341 -27.859 -23.938 1 96.31 321 ASN B C 1
ATOM 5449 O O . ASN B 1 321 ? 0.584 -27.125 -24.906 1 96.31 321 ASN B O 1
ATOM 5453 N N . TYR B 1 322 ? 1.245 -28.625 -23.391 1 96.12 322 TYR B N 1
ATOM 5454 C CA . TYR B 1 322 ? 2.625 -28.594 -23.859 1 96.12 322 TYR B CA 1
ATOM 5455 C C . TYR B 1 322 ? 2.984 -29.875 -24.609 1 96.12 322 TYR B C 1
ATOM 5457 O O . TYR B 1 322 ? 4.148 -30.094 -24.953 1 96.12 322 TYR B O 1
ATOM 5465 N N . MET B 1 323 ? 2.053 -30.828 -24.719 1 88.81 323 MET B N 1
ATOM 5466 C CA . MET B 1 323 ? 2.252 -32.062 -25.453 1 88.81 323 MET B CA 1
ATOM 5467 C C . MET B 1 323 ? 1.918 -31.891 -26.922 1 88.81 323 MET B C 1
ATOM 5469 O O . MET B 1 323 ? 1.123 -31.031 -27.281 1 88.81 323 MET B O 1
#

InterPro domains:
  IPR001034 DeoR-type HTH domain [PS51000] (7-73)
  IPR026881 WYL domain [PF13280] (149-212)
  IPR051534 CBASS antivirus and pafABC operon-associated protein [PTHR34580] (5-322)
  IPR057727 WCX domain [PF25583] (262-319)

Nearest PDB structures (foldseek):
  8tp8-assembly2_C  TM=5.941E-01  e=1.146E-14  Caulobacter vibrioides NA1000
  8tpk-assembly1_A  TM=5.781E-01  e=1.024E-14  Caulobacter vibrioides NA1000
  7u02-assembly1_M  TM=7.625E-01  e=7.351E-10  Caulobacter vibrioides CB15
  7tb5-assembly1_A-2  TM=4.577E-01  e=2.025E-07  Pseudomonas aeruginosa
  7tb6-assembly1_A-2  TM=3.757E-01  e=2.399E-06  Stenotrophomonas maltophilia

Secondary structure (DSSP, 8-state):
------HHHHHHHHHHHHHTT--B-HHHHHHHHTS-HHHHHHHHHHHHHHHHHHHTTSEEEEEETTTTEEEEEE-TTTS--HHHHHHHHHHHHHHT-S-HHHHHHHHHHHHTTS-HHHHHHHHHHHHHHHHT----SS----HHHHHHHHHHHHHTEEEEEEEE-TT--SEEEEEEEEEEEEEETTEEEEEEEETT---SS-EEEEGGGEEEEEEEEEE----STT---HHHHHHHBSTT----EEEEEEEE-SS-HHHHHHH-TT-EEEEEETTEEEEEEEEESSTHHHHHHTTGGGEEEEESHHHHHHHHHHHHHHHHTT-/------HHHHHHHHHHHHHTT--B-HHHHHHHHTS-HHHHHHHHHHHHHHHHHHHTTSEEEEEETTTTEEEEEE-TTTS--HHHHHHHHHHHHHHT-S-HHHHHHHHHHHHTTS-HHHHHHHHHHHHHHHHT----SS----HHHHHHHHHHHHHTEEEEEEEE-TT--SEEEEEEEEEEEEEETTEEEEEEEETT---SS-EEEEGGGEEEEEEEEEE----STT---HHHHHHHBSTT----EEEEEEEE-SS-HHHHHHH-TT-EEEEEETTEEEEEEEEESSTHHHHHHTTGGGEEEEESHHHHHHHHHHHHHHHHTT-

pLDDT: mean 87.54, std 10.32, range [29.86, 98.25]

Sequence (646 aa):
MDEQQSKPLRILSLYERLRRGETISKKREAERFGVNEKTIQRDIDELRAYIADNFKTSLVLEYDRKKHGYVLKQNENDWLTNEEILVIAKVLLESRALKKTEMDRLLAKLILQSPPQNQRFIQDVIHNEHFHYVPLQHNKPLINMIWDLSYAVRTKRVIIVDYKKEGEDALIKRKLKPVGVVFSEYYFYLVAFLMDYDFDFPTIYRVDRIVRYDITNERFKSDYKNRFEEGEFRKRVQFMHAGELMKITFRYWGPSLQAILDRLPTAKVVEKDGQSAIIEAEVYGRGIKMWLLSQAQYLEVLKPEEFRNEMRETIESMLRNYMMDEQQSKPLRILSLYERLRRGETISKKREAERFGVNEKTIQRDIDELRAYIADNFKTSLVLEYDRKKHGYVLKQNENDWLTNEEILVIAKVLLESRALKKTEMDRLLAKLILQSPPQNQRFIQDVIHNEHFHYVPLQHNKPLINMIWDLSYAVRTKRVIIVDYKKEGEDALIKRKLKPVGVVFSEYYFYLVAFLMDYDFDFPTIYRVDRIVRYDITNERFKSDYKNRFEEGEFRKRVQFMHAGELMKITFRYWGPSLQAILDRLPTAKVVEKDGQSAIIEAEVYGRGIKMWLLSQAQYLEVLKPEEFRNEMRETIESMLRNYM

Radius of gyration: 28.27 Å; Cα contacts (8 Å, |Δi|>4): 1155; chains: 2; bounding box: 66×94×69 Å

Organism: Parageobacillus thermoglucosidasius (NCBI:txid1426)

Foldseek 3Di:
DLPQPDLVVLLVVVVVCLQLWDFDALVVSCVVRVHHSVSVVVSLVVSQVVCCVPVPPQWHWDQDPVNNGIHIDGNCVPAPELVNLLVVLVVLLQLLQAALVVNVVVNVVSLSSYRPVSSVVSCVVCVVSSVPRDHDPLRDGCVVVLVVLVVCQVQQFWKWFFFDDPPDDDTDIFIWRWNDWDRDRHFIWTWTDGPVDDDPGTDIGTRSRTPDMDTDPDHDDDDPVSRDDPVVQVLAEAPRDAADKDKWKKKFQDDDPPVVCVRRVQKDFPDDDVSMTIIIGIHGDDNVLVVQVVRPPGMATDPDPVVNVVNVVVVVVVVVVVD/DLPQPDLVVLLVVVVVCLQLWDFDALVVSCVVRVHHSVSVVVSLVVSQVVCCVPVNPQWHWDQDPVNNGIHIDGNCVPAQELVNLLVVLVVLLQLLQAALVVNVVVNVVSLSSYRPVSSVVSCVVCVVSSVPRDHDPLRDGCVVVLVVLVVCQVQQFWKWFFFDDPPDDDTDIFIWRWNDWDRDRHFIWTWTDGPVDDDPGTDIGTRSRTPDMDTDPDHDDDDPVSRDDPVVQVLAEAPRDAADKDKWKKKFQDDDPPVVCVRRVQKDFPDDDVSMTIIIGIHGDDNVLVVQVVSPPGMATDPDPVVNVVNVVVVVVVVVVVD